Protein AF-A0A6A6J7L4-F1 (afdb_monomer_lite)

Secondary structure (DSSP, 8-state):
--PPP--PPPP-------------SHHHHHHHHHHHHHHHHHHHHHHHHHHHHHHHHHHHHHHHHHHHHHHHHHHHTT--THHHHHSS-------------SS-HHHHHHHHHHHHHHHHHHHHHHHHHHHHHHHHHHHHHHHHHHHHHHHHHHHHHHHHHHHHHHHHHHHHHHHHHHHHHHHHHHHHHHHHHHHHHHHHHHHHHHHHHHHHHHHHHHHHHHHHHHHHHHHHHHHHHHHHHHHHHHHHHHHHHHHHHHHHHHHHHHHHHHHHHHHHHHHHHHHHHHHHHHHHHHHHHHHHHHHHSS----------------TTSSSSSSSSSSSSSHHHHHHHHHHHHSSSSSTT-----------------------PPPP--SSHHHHHHHHHHHHHHHHHHHHHHHGGGSSSS--------------------------------PPP--THHHHHHHHHHHHHHHHHHHHHHHHHHHHTSSS---TT---EEETTTEEESSS--S-HHHHHHHHHHHHHHHHHHHHTT-------

Organism: Westerdykella ornata (NCBI:txid318751)

Radius of gyration: 74.33 Å; chains: 1; bounding box: 164×90×255 Å

Foldseek 3Di:
DDDDDDDDDDPPDPDPPDPPPPPPPPPVVVVVVVVVVVVVVVVVVVVVVVVVVVVVVVVVVVVVVVVVVVVVVVVVPPPDCVVVVVVPDDDPDDDDDDDDDDPCPVVVVVVVVVVVVVVVVVVVVVVVVVVVVVVVVVVVVVVVVVVVVVVVVVVVVVVVVVVVVVVVVVVVVVVVVVVVVVVVVVVVVVVVVVVVVVVVVVVVVVVVVVVVVVVVVVVVVVVVVVVVVVVVVVVVVVVVVVVVVVVVVVVVVVVVVVVVVVVVVVVVVVVVVVVVVVVVVVVVVVVVVVVVVVVVVVVVVVVVVPDDDDDDDDDDDDPPPDPPVVPPPPDPDPPPPVVVVVVVVVVVVVVPPPPDDPPPDDDDDDDDDDDDDDDDDDDDDDDDDDPVVVVVVVVVVVVVVVVVVVVVVVPPPPPDDDDDDDDDDDDDDDDDDDDDDDDDDDDDDDDPDDDDPDCVVVVVVVVVVVVVVVVVLVVVVVVQVVVPPDPPPDVPDRFDAQVSPRTADPPQDDDPVSVVVSVVVVVVSVVVCVVVVPDDPPPD

Sequence (540 aa):
MSSSSSSSPSPFIFAPTTPTFTAGGRPLADLQRRIAFLSNLVRSMRKRELAADARALAAKRDFDVLFAAFHHAAALYTCDPRKLLEMAGVETSKTTAANSANDADDEYYDQLVRMQERVAELKSRNAELTKDNKRLQDELGSAREEVSTKDTALSSATADIEKLRDQLARAHEDLEHERKSNEAADALLAAAYADHENTKQQLDKVKDERDGHELAIADAHLKLDSLRREFAEQQEKLAEQERAGENLVVLQRNVEELAEEIDDQANAIQDRDHVLKVKDARIAKLEEELQRALKVSRVAEGLVEAVGRTAEELVVLPGGSSLEAELGGIEEDEEEEEEEWEERERLELVGVIESASISIASVDVWVETREKETMTEVEPKPKTRDMETMTDMLEKKERETMTDISEKNSMQTMTDTAARKSDKQTMTDGTLTLPIIETKTKHKHPQTQTPPTSPSRYLLALLILLSSILYAQLLARNEALASCSGYARGAYGSPGYLLGVVPFGWDVGSGAWEERVGRWVAMAAMGVEEWVGVEKWVGH

Structure (mmCIF, N/CA/C/O backbone):
data_AF-A0A6A6J7L4-F1
#
_entry.id   AF-A0A6A6J7L4-F1
#
loop_
_atom_site.group_PDB
_atom_site.id
_atom_site.type_symbol
_atom_site.label_atom_id
_atom_site.label_alt_id
_atom_site.label_comp_id
_atom_site.label_asym_id
_atom_site.label_entity_id
_atom_site.label_seq_id
_atom_site.pdbx_PDB_ins_code
_atom_site.Cartn_x
_atom_site.Cartn_y
_atom_site.Cartn_z
_atom_site.occupancy
_atom_site.B_iso_or_equiv
_atom_site.auth_seq_id
_atom_site.auth_comp_id
_atom_site.auth_asym_id
_atom_site.auth_atom_id
_atom_site.pdbx_PDB_model_num
ATOM 1 N N . MET A 1 1 ? -71.018 -9.836 22.816 1.00 54.97 1 MET A N 1
ATOM 2 C CA . MET A 1 1 ? -71.345 -9.578 21.398 1.00 54.97 1 MET A CA 1
ATOM 3 C C . MET A 1 1 ? -70.849 -8.190 21.039 1.00 54.97 1 MET A C 1
ATOM 5 O O . MET A 1 1 ? -71.556 -7.239 21.321 1.00 54.97 1 MET A O 1
ATOM 9 N N . SER A 1 2 ? -69.647 -8.092 20.477 1.00 37.47 2 SER A N 1
ATOM 10 C CA . SER A 1 2 ? -69.173 -6.973 19.646 1.00 37.47 2 SER A CA 1
ATOM 11 C C . SER A 1 2 ? -67.691 -7.212 19.367 1.00 37.47 2 SER A C 1
ATOM 13 O O . SER A 1 2 ? -66.839 -7.164 20.244 1.00 37.47 2 SER A O 1
ATOM 15 N N . SER A 1 3 ? -67.431 -7.590 18.125 1.00 40.97 3 SER A N 1
ATOM 16 C CA . SER A 1 3 ? -66.133 -7.841 17.517 1.00 40.97 3 SER A CA 1
ATOM 17 C C . SER A 1 3 ? -65.369 -6.534 17.304 1.00 40.97 3 SER A C 1
ATOM 19 O O . SER A 1 3 ? -65.822 -5.694 16.525 1.00 40.97 3 SER A O 1
ATOM 21 N N . SER A 1 4 ? -64.201 -6.386 17.928 1.00 42.22 4 SER A N 1
ATOM 22 C CA . SER A 1 4 ? -63.180 -5.417 17.525 1.00 42.22 4 SER A CA 1
ATOM 23 C C . SER A 1 4 ? -62.058 -6.151 16.791 1.00 42.22 4 SER A C 1
ATOM 25 O O . SER A 1 4 ? -61.446 -7.100 17.274 1.00 42.22 4 SER A O 1
ATOM 27 N N . SER A 1 5 ? -61.879 -5.734 15.546 1.00 37.75 5 SER A N 1
ATOM 28 C CA . SER A 1 5 ? -60.971 -6.254 14.536 1.00 37.75 5 SER A CA 1
ATOM 29 C C . SER A 1 5 ? -59.503 -6.069 14.919 1.00 37.75 5 SER A C 1
ATOM 31 O O . SER A 1 5 ? -59.016 -4.944 15.015 1.00 37.75 5 SER A O 1
ATOM 33 N N . SER A 1 6 ? -58.792 -7.185 15.051 1.00 39.09 6 SER A N 1
ATOM 34 C CA . SER A 1 6 ? -57.335 -7.264 15.084 1.00 39.09 6 SER A CA 1
ATOM 35 C C . SER A 1 6 ? -56.756 -7.019 13.684 1.00 39.09 6 SER A C 1
ATOM 37 O O . SER A 1 6 ? -56.844 -7.885 12.812 1.00 39.09 6 SER A O 1
ATOM 39 N N . SER A 1 7 ? -56.152 -5.853 13.457 1.00 39.75 7 SER A N 1
ATOM 40 C CA . SER A 1 7 ? -55.282 -5.610 12.304 1.00 39.75 7 SER A CA 1
ATOM 41 C C . SER A 1 7 ? -53.868 -6.093 12.634 1.00 39.75 7 SER A C 1
ATOM 43 O O . SER A 1 7 ? -53.100 -5.402 13.300 1.00 39.75 7 SER A O 1
ATOM 45 N N . SER A 1 8 ? -53.538 -7.301 12.189 1.00 40.47 8 SER A N 1
ATOM 46 C CA . SER A 1 8 ? -52.176 -7.834 12.177 1.00 40.47 8 SER A CA 1
ATOM 47 C C . SER A 1 8 ? -51.297 -7.052 11.187 1.00 40.47 8 SER A C 1
ATOM 49 O O . SER A 1 8 ? -51.691 -6.941 10.021 1.00 40.47 8 SER A O 1
ATOM 51 N N . PRO A 1 9 ? -50.109 -6.556 11.572 1.00 46.12 9 PRO A N 1
ATOM 52 C CA . PRO A 1 9 ? -49.123 -6.097 10.607 1.00 46.12 9 PRO A CA 1
ATOM 53 C C . PRO A 1 9 ? -48.461 -7.312 9.944 1.00 46.12 9 PRO A C 1
ATOM 55 O O . PRO A 1 9 ? -47.895 -8.183 10.603 1.00 46.12 9 PRO A O 1
ATOM 58 N N . SER A 1 10 ? -48.570 -7.382 8.621 1.00 45.84 10 SER A N 1
ATOM 59 C CA . SER A 1 10 ? -47.888 -8.357 7.773 1.00 45.84 10 SER A CA 1
ATOM 60 C C . SER A 1 10 ? -46.365 -8.271 7.964 1.00 45.84 10 SER A C 1
ATOM 62 O O . SER A 1 10 ? -45.833 -7.158 7.985 1.00 45.84 10 SER A O 1
ATOM 64 N N . PRO A 1 11 ? -45.628 -9.393 8.038 1.00 45.31 11 PRO A N 1
ATOM 65 C CA . PRO A 1 11 ? -44.174 -9.352 8.045 1.00 45.31 11 PRO A CA 1
ATOM 66 C C . PRO A 1 11 ? -43.683 -8.922 6.659 1.00 45.31 11 PRO A C 1
ATOM 68 O O . PRO A 1 11 ? -43.906 -9.602 5.655 1.00 45.31 11 PRO A O 1
ATOM 71 N N . PHE A 1 12 ? -43.026 -7.767 6.602 1.00 39.25 12 PHE A N 1
ATOM 72 C CA . PHE A 1 12 ? -42.308 -7.300 5.423 1.00 39.25 12 PHE A CA 1
ATOM 73 C C . PHE A 1 12 ? -41.076 -8.200 5.240 1.00 39.25 12 PHE A C 1
ATOM 75 O O . PHE A 1 12 ? -40.051 -8.026 5.896 1.00 39.25 12 PHE A O 1
ATOM 82 N N . ILE A 1 13 ? -41.196 -9.218 4.387 1.00 39.44 13 ILE A N 1
ATOM 83 C CA . ILE A 1 13 ? -40.071 -10.059 3.975 1.00 39.44 13 ILE A CA 1
ATOM 84 C C . ILE A 1 13 ? -39.204 -9.220 3.031 1.00 39.44 13 ILE A C 1
ATOM 86 O O . ILE A 1 13 ? -39.554 -9.007 1.870 1.00 39.44 13 ILE A O 1
ATOM 90 N N . PHE A 1 14 ? -38.068 -8.740 3.533 1.00 36.84 14 PHE A N 1
ATOM 91 C CA . PHE A 1 14 ? -36.985 -8.224 2.703 1.00 36.84 14 PHE A CA 1
ATOM 92 C C . PHE A 1 14 ? -36.374 -9.398 1.928 1.00 36.84 14 PHE A C 1
ATOM 94 O O . PHE A 1 14 ? -35.590 -10.182 2.459 1.00 36.84 14 PHE A O 1
ATOM 101 N N . ALA A 1 15 ? -36.758 -9.542 0.661 1.00 41.84 15 ALA A N 1
ATOM 102 C CA . ALA A 1 15 ? -35.998 -10.346 -0.282 1.00 41.84 15 ALA A CA 1
ATOM 103 C C . ALA A 1 15 ? -34.665 -9.624 -0.564 1.00 41.84 15 ALA A C 1
ATOM 105 O O . ALA A 1 15 ? -34.691 -8.438 -0.907 1.00 41.84 15 ALA A O 1
ATOM 106 N N . PRO A 1 16 ? -33.503 -10.289 -0.451 1.00 39.81 16 PRO A N 1
ATOM 107 C CA . PRO A 1 16 ? -32.242 -9.697 -0.861 1.00 39.81 16 PRO A CA 1
ATOM 108 C C . PRO A 1 16 ? -32.232 -9.610 -2.390 1.00 39.81 16 PRO A C 1
ATOM 110 O O . PRO A 1 16 ? -31.965 -10.587 -3.091 1.00 39.81 16 PRO A O 1
ATOM 113 N N . THR A 1 17 ? -32.539 -8.431 -2.926 1.00 38.09 17 THR A N 1
ATOM 114 C CA . THR A 1 17 ? -32.222 -8.091 -4.312 1.00 38.09 17 THR A CA 1
ATOM 115 C C . THR A 1 17 ? -30.708 -8.018 -4.434 1.00 38.09 17 THR A C 1
ATOM 117 O O . THR A 1 17 ? -30.088 -6.992 -4.163 1.00 38.09 17 THR A O 1
ATOM 120 N N . THR A 1 18 ? -30.106 -9.137 -4.820 1.00 42.97 18 THR A N 1
ATOM 121 C CA . THR A 1 18 ? -28.757 -9.157 -5.368 1.00 42.97 18 THR A CA 1
ATOM 122 C C . THR A 1 18 ? -28.766 -8.332 -6.656 1.00 42.97 18 THR A C 1
ATOM 124 O O . THR A 1 18 ? -29.579 -8.596 -7.546 1.00 42.97 18 THR A O 1
ATOM 127 N N . PRO A 1 19 ? -27.894 -7.321 -6.804 1.00 38.97 19 PRO A N 1
ATOM 128 C CA . PRO A 1 19 ? -27.685 -6.716 -8.101 1.00 38.97 19 PRO A CA 1
ATOM 129 C C . PRO A 1 19 ? -26.988 -7.763 -8.972 1.00 38.97 19 PRO A C 1
ATOM 131 O O . PRO A 1 19 ? -25.788 -8.001 -8.847 1.00 38.97 19 PRO A O 1
ATOM 134 N N . THR A 1 20 ? -27.731 -8.404 -9.873 1.00 42.88 20 THR A N 1
ATOM 135 C CA . THR A 1 20 ? -27.144 -9.050 -11.049 1.00 42.88 20 THR A CA 1
ATOM 136 C C . THR A 1 20 ? -26.511 -7.959 -11.900 1.00 42.88 20 THR A C 1
ATOM 138 O O . THR A 1 20 ? -27.115 -7.415 -12.822 1.00 42.88 20 THR A O 1
ATOM 141 N N . PHE A 1 21 ? -25.274 -7.620 -11.550 1.00 37.97 21 PHE A N 1
ATOM 142 C CA . PHE A 1 21 ? -24.357 -6.902 -12.405 1.00 37.97 21 PHE A CA 1
ATOM 143 C C . PHE A 1 21 ? -24.076 -7.827 -13.588 1.00 37.97 21 PHE A C 1
ATOM 145 O O . PHE A 1 21 ? -23.244 -8.732 -13.522 1.00 37.97 21 PHE A O 1
ATOM 152 N N . THR A 1 22 ? -24.821 -7.643 -14.677 1.00 46.91 22 THR A N 1
ATOM 153 C CA . THR A 1 22 ? -24.449 -8.175 -15.985 1.00 46.91 22 THR A CA 1
ATOM 154 C C . THR A 1 22 ? -23.164 -7.470 -16.401 1.00 46.91 22 THR A C 1
ATOM 156 O O . THR A 1 22 ? -23.189 -6.475 -17.125 1.00 46.91 22 THR A O 1
ATOM 159 N N . ALA A 1 23 ? -22.036 -7.962 -15.884 1.00 46.84 23 ALA A N 1
ATOM 160 C CA . ALA A 1 23 ? -20.707 -7.617 -16.341 1.00 46.84 23 ALA A CA 1
ATOM 161 C C . ALA A 1 23 ? -20.684 -7.887 -17.844 1.00 46.84 23 ALA A C 1
ATOM 163 O O . ALA A 1 23 ? -20.738 -9.033 -18.295 1.00 46.84 23 ALA A O 1
ATOM 164 N N . GLY A 1 24 ? -20.697 -6.812 -18.629 1.00 49.84 24 GLY A N 1
ATOM 165 C CA . GLY A 1 24 ? -20.624 -6.898 -20.073 1.00 49.84 24 GLY A CA 1
ATOM 166 C C . GLY A 1 24 ? -19.389 -7.701 -20.457 1.00 49.84 24 GLY A C 1
ATOM 167 O O . GLY A 1 24 ? -18.274 -7.214 -20.317 1.00 49.84 24 GLY A O 1
ATOM 168 N N . GLY A 1 25 ? -19.588 -8.914 -20.980 1.00 47.22 25 GLY A N 1
ATOM 169 C CA . GLY A 1 25 ? -18.550 -9.831 -21.474 1.00 47.22 25 GLY A CA 1
ATOM 170 C C . GLY A 1 25 ? -17.814 -9.346 -22.730 1.00 47.22 25 GLY A C 1
ATOM 171 O O . GLY A 1 25 ? -17.378 -10.147 -23.552 1.00 47.22 25 GLY A O 1
ATOM 172 N N . ARG A 1 26 ? -17.685 -8.029 -22.917 1.00 55.81 26 ARG A N 1
ATOM 173 C CA . ARG A 1 26 ? -16.978 -7.403 -24.036 1.00 55.81 26 ARG A CA 1
ATOM 174 C C . ARG A 1 26 ? -15.462 -7.200 -23.841 1.00 55.81 26 ARG A C 1
ATOM 176 O O . ARG A 1 26 ? -14.795 -7.180 -24.875 1.00 55.81 26 ARG A O 1
ATOM 183 N N . PRO A 1 27 ? -14.862 -7.102 -22.630 1.00 60.78 27 PRO A N 1
ATOM 184 C CA . PRO A 1 27 ? -13.433 -6.795 -22.538 1.00 60.78 27 PRO A CA 1
ATOM 185 C C . PRO A 1 27 ? -12.553 -7.979 -22.957 1.00 60.78 27 PRO A C 1
ATOM 187 O O . PRO A 1 27 ? -11.506 -7.771 -23.562 1.00 60.78 27 PRO A O 1
ATOM 190 N N . LEU A 1 28 ? -12.996 -9.224 -22.738 1.00 68.88 28 LEU A N 1
ATOM 191 C CA . LEU A 1 28 ? -12.212 -10.407 -23.107 1.00 68.88 28 LEU A CA 1
ATOM 192 C C . LEU A 1 28 ? -12.164 -10.626 -24.628 1.00 68.88 28 LEU A C 1
ATOM 194 O O . LEU A 1 28 ? -11.117 -10.962 -25.179 1.00 68.88 28 LEU A O 1
ATOM 198 N N . ALA A 1 29 ? -13.279 -10.380 -25.322 1.00 74.00 29 ALA A N 1
ATOM 199 C CA . ALA A 1 29 ? -13.341 -10.486 -26.777 1.00 74.00 29 ALA A CA 1
ATOM 200 C C . ALA A 1 29 ? -12.520 -9.385 -27.473 1.00 74.00 29 ALA A C 1
ATOM 202 O O . ALA A 1 29 ? -11.904 -9.649 -28.507 1.00 74.00 29 ALA A O 1
ATOM 203 N N . ASP A 1 30 ? -12.475 -8.171 -26.909 1.00 76.44 30 ASP A N 1
ATOM 204 C CA . ASP A 1 30 ? -11.632 -7.093 -27.443 1.00 76.44 30 ASP A CA 1
ATOM 205 C C . ASP A 1 30 ? -10.142 -7.367 -27.187 1.00 76.44 30 ASP A C 1
ATOM 207 O O . ASP A 1 30 ? -9.316 -7.211 -28.088 1.00 76.44 30 ASP A O 1
ATOM 211 N N . LEU A 1 31 ? -9.797 -7.896 -26.007 1.00 76.56 31 LEU A N 1
ATOM 212 C CA . LEU A 1 31 ? -8.429 -8.309 -25.688 1.00 76.56 31 LEU A CA 1
ATOM 213 C C . LEU A 1 31 ? -7.933 -9.410 -26.641 1.00 76.56 31 LEU A C 1
ATOM 215 O O . LEU A 1 31 ? -6.841 -9.306 -27.199 1.00 76.56 31 LEU A O 1
ATOM 219 N N . GLN A 1 32 ? -8.754 -10.431 -26.906 1.00 85.62 32 GLN A N 1
ATOM 220 C CA . GLN A 1 32 ? -8.407 -11.505 -27.843 1.00 85.62 32 GLN A CA 1
ATOM 221 C C . GLN A 1 32 ? -8.223 -10.993 -29.280 1.00 85.62 32 GLN A C 1
ATOM 223 O O . GLN A 1 32 ? -7.302 -11.433 -29.973 1.00 85.62 32 GLN A O 1
ATOM 228 N N . ARG A 1 33 ? -9.033 -10.022 -29.728 1.00 87.94 33 ARG A N 1
ATOM 229 C CA . ARG A 1 33 ? -8.854 -9.386 -31.047 1.00 87.94 33 ARG A CA 1
ATOM 230 C C . ARG A 1 33 ? -7.562 -8.577 -31.125 1.00 87.94 33 ARG A C 1
ATOM 232 O O . ARG A 1 33 ? -6.867 -8.660 -32.136 1.00 87.94 33 ARG A O 1
ATOM 239 N N . ARG A 1 34 ? -7.203 -7.850 -30.063 1.00 84.19 34 ARG A N 1
ATOM 240 C CA . ARG A 1 34 ? -5.943 -7.090 -29.992 1.00 84.19 34 ARG A CA 1
ATOM 241 C C . ARG A 1 34 ? -4.722 -8.009 -30.007 1.00 84.19 34 ARG A C 1
ATOM 243 O O . ARG A 1 34 ? -3.785 -7.751 -30.759 1.00 84.19 34 ARG A O 1
ATOM 250 N N . ILE A 1 35 ? -4.759 -9.121 -29.270 1.00 87.00 35 ILE A N 1
ATOM 251 C CA . ILE A 1 35 ? -3.680 -10.124 -29.270 1.00 87.00 35 ILE A CA 1
ATOM 252 C C . ILE A 1 35 ? -3.533 -10.770 -30.658 1.00 87.00 35 ILE A C 1
ATOM 254 O O . ILE A 1 35 ? -2.419 -10.885 -31.174 1.00 87.00 35 ILE A O 1
ATOM 258 N N . ALA A 1 36 ? -4.642 -11.134 -31.309 1.00 88.25 36 ALA A N 1
ATOM 259 C CA . ALA A 1 36 ? -4.614 -11.692 -32.662 1.00 88.25 36 ALA A CA 1
ATOM 260 C C . ALA A 1 36 ? -4.068 -10.692 -33.700 1.00 88.25 36 ALA A C 1
ATOM 262 O O . ALA A 1 36 ? -3.299 -11.073 -34.587 1.00 88.25 36 ALA A O 1
ATOM 263 N N . PHE A 1 37 ? -4.420 -9.409 -33.573 1.00 91.00 37 PHE A N 1
ATOM 264 C CA . PHE A 1 37 ? -3.900 -8.347 -34.433 1.00 91.00 37 PHE A CA 1
ATOM 265 C C . PHE A 1 37 ? -2.384 -8.170 -34.269 1.00 91.00 37 PHE A C 1
ATOM 267 O O . PHE A 1 37 ? -1.661 -8.179 -35.266 1.00 91.00 37 PHE A O 1
ATOM 274 N N . LEU A 1 38 ? -1.888 -8.097 -33.030 1.00 87.62 38 LEU A N 1
ATOM 275 C CA . LEU A 1 38 ? -0.454 -7.973 -32.750 1.00 87.62 38 LEU A CA 1
ATOM 276 C C . LEU A 1 38 ? 0.334 -9.193 -33.247 1.00 87.62 38 LEU A C 1
ATOM 278 O O . LEU A 1 38 ? 1.377 -9.033 -33.879 1.00 87.62 38 LEU A O 1
ATOM 282 N N . SER A 1 39 ? -0.191 -10.408 -33.065 1.00 88.94 39 SER A N 1
ATOM 283 C CA . SER A 1 39 ? 0.439 -11.631 -33.587 1.00 88.94 39 SER A CA 1
ATOM 284 C C . SER A 1 39 ? 0.558 -11.618 -35.119 1.00 88.94 39 SER A C 1
ATOM 286 O O . SER A 1 39 ? 1.606 -11.964 -35.677 1.00 88.94 39 SER A O 1
ATOM 288 N N . ASN A 1 40 ? -0.484 -11.157 -35.819 1.00 88.38 40 ASN A N 1
ATOM 289 C CA . ASN A 1 40 ? -0.460 -11.020 -37.276 1.00 88.38 40 ASN A CA 1
ATOM 290 C C . ASN A 1 40 ? 0.486 -9.907 -37.746 1.00 88.38 40 ASN A C 1
ATOM 292 O O . ASN A 1 40 ? 1.166 -10.080 -38.761 1.00 88.38 40 ASN A O 1
ATOM 296 N N . LEU A 1 41 ? 0.587 -8.805 -36.999 1.00 85.50 41 LEU A N 1
ATOM 297 C CA . LEU A 1 41 ? 1.520 -7.719 -37.293 1.00 85.50 41 LEU A CA 1
ATOM 298 C C . LEU A 1 41 ? 2.977 -8.188 -37.173 1.00 85.50 41 LEU A C 1
ATOM 300 O O . LEU A 1 41 ? 3.761 -7.979 -38.098 1.00 85.50 41 LEU A O 1
ATOM 304 N N . VAL A 1 42 ? 3.316 -8.910 -36.100 1.00 88.69 42 VAL A N 1
ATOM 305 C CA . VAL A 1 42 ? 4.660 -9.480 -35.897 1.00 88.69 42 VAL A CA 1
ATOM 306 C C . VAL A 1 42 ? 5.006 -10.490 -36.995 1.00 88.69 42 VAL A C 1
ATOM 308 O O . VAL A 1 42 ? 6.092 -10.425 -37.572 1.00 88.69 42 VAL A O 1
ATOM 311 N N . ARG A 1 43 ? 4.075 -11.381 -37.377 1.00 88.81 43 ARG A N 1
ATOM 312 C CA . ARG A 1 43 ? 4.293 -12.294 -38.520 1.00 88.81 43 ARG A CA 1
ATOM 313 C C . ARG A 1 43 ? 4.489 -11.550 -39.839 1.00 88.81 43 ARG A C 1
ATOM 315 O O . ARG A 1 43 ? 5.296 -11.984 -40.658 1.00 88.81 43 ARG A O 1
ATOM 322 N N . SER A 1 44 ? 3.753 -10.462 -40.063 1.00 91.69 44 SER A N 1
ATOM 323 C CA . SER A 1 44 ? 3.902 -9.621 -41.255 1.00 91.69 44 SER A CA 1
ATOM 324 C C . SER A 1 44 ? 5.280 -8.961 -41.303 1.00 91.69 44 SER A C 1
ATOM 326 O O . SER A 1 44 ? 5.926 -8.999 -42.349 1.00 91.69 44 SER A O 1
ATOM 328 N N . MET A 1 45 ? 5.760 -8.404 -40.186 1.00 86.75 45 MET A N 1
ATOM 329 C CA . MET A 1 45 ? 7.090 -7.787 -40.127 1.00 86.75 45 MET A CA 1
ATOM 330 C C . MET A 1 45 ? 8.195 -8.817 -40.371 1.00 86.75 45 MET A C 1
ATOM 332 O O . MET A 1 45 ? 9.018 -8.613 -41.258 1.00 86.75 45 MET A O 1
ATOM 336 N N . ARG A 1 46 ? 8.116 -9.990 -39.731 1.00 88.81 46 ARG A N 1
ATOM 337 C CA . ARG A 1 46 ? 9.094 -11.072 -39.933 1.00 88.81 46 ARG A CA 1
ATOM 338 C C . ARG A 1 46 ? 9.125 -11.596 -41.374 1.00 88.81 46 ARG A C 1
ATOM 340 O O . ARG A 1 46 ? 10.182 -11.941 -41.889 1.00 88.81 46 ARG A O 1
ATOM 347 N N . LYS A 1 47 ? 7.976 -11.632 -42.066 1.00 90.25 47 LYS A N 1
ATOM 348 C CA . LYS A 1 47 ? 7.927 -11.956 -43.505 1.00 90.25 47 LYS A CA 1
ATOM 349 C C . LYS A 1 47 ? 8.593 -10.885 -44.371 1.00 90.25 47 LYS A C 1
ATOM 351 O O . LYS A 1 47 ? 9.183 -11.233 -45.390 1.00 90.25 47 LYS A O 1
ATOM 356 N N . ARG A 1 48 ? 8.481 -9.604 -44.004 1.00 87.62 48 ARG A N 1
ATOM 357 C CA . ARG A 1 48 ? 9.134 -8.505 -44.734 1.00 87.62 48 ARG A CA 1
ATOM 358 C C . ARG A 1 48 ? 10.647 -8.515 -44.533 1.00 87.62 48 ARG A C 1
ATOM 360 O O . ARG A 1 48 ? 11.350 -8.323 -45.516 1.00 87.62 48 ARG A O 1
ATOM 367 N N . GLU A 1 49 ? 11.124 -8.805 -43.324 1.00 85.50 49 GLU A N 1
ATOM 368 C CA . GLU A 1 49 ? 12.556 -8.982 -43.032 1.00 85.50 49 GLU A CA 1
ATOM 369 C C . GLU A 1 49 ? 13.149 -10.144 -43.834 1.00 85.50 49 GLU A C 1
ATOM 371 O O . GLU A 1 49 ? 14.063 -9.933 -44.622 1.00 85.50 49 GLU A O 1
ATOM 376 N N . LEU A 1 50 ? 12.536 -11.334 -43.780 1.00 89.69 50 LEU A N 1
ATOM 377 C CA . LEU A 1 50 ? 13.001 -12.487 -44.565 1.00 89.69 50 LEU A CA 1
ATOM 378 C C . LEU A 1 50 ? 12.996 -12.220 -46.082 1.00 89.69 50 LEU A C 1
ATOM 380 O O . LEU A 1 50 ? 13.859 -12.714 -46.806 1.00 89.69 50 LEU A O 1
ATOM 384 N N . ALA A 1 51 ? 12.036 -11.435 -46.582 1.00 87.44 51 ALA A N 1
ATOM 385 C CA . ALA A 1 51 ? 12.004 -11.035 -47.987 1.00 87.44 51 ALA A CA 1
ATOM 386 C C . ALA A 1 51 ? 13.093 -10.003 -48.339 1.00 87.44 51 ALA A C 1
ATOM 388 O O . ALA A 1 51 ? 13.578 -10.003 -49.471 1.00 87.44 51 ALA A O 1
ATOM 389 N N . ALA A 1 52 ? 13.473 -9.127 -47.405 1.00 84.62 52 ALA A N 1
ATOM 390 C CA . ALA A 1 52 ? 14.575 -8.186 -47.582 1.00 84.62 52 ALA A CA 1
ATOM 391 C C . ALA A 1 52 ? 15.926 -8.918 -47.598 1.00 84.62 52 ALA A C 1
ATOM 393 O O . ALA A 1 52 ? 16.712 -8.706 -48.523 1.00 84.62 52 ALA A O 1
ATOM 394 N N . ASP A 1 53 ? 16.135 -9.859 -46.677 1.00 86.44 53 ASP A N 1
ATOM 395 C CA . ASP A 1 53 ? 17.347 -10.685 -46.614 1.00 86.44 53 ASP A CA 1
ATOM 396 C C . ASP A 1 53 ? 17.513 -11.548 -47.872 1.00 86.44 53 ASP A C 1
ATOM 398 O O . ASP A 1 53 ? 18.601 -11.634 -48.447 1.00 86.44 53 ASP A O 1
ATOM 402 N N . ALA A 1 54 ? 16.418 -12.131 -48.373 1.00 86.19 54 ALA A N 1
ATOM 403 C CA . ALA A 1 54 ? 16.432 -12.890 -49.622 1.00 86.19 54 ALA A CA 1
ATOM 404 C C . ALA A 1 54 ? 16.813 -12.021 -50.837 1.00 86.19 54 ALA A C 1
ATOM 406 O O . ALA A 1 54 ? 17.549 -12.477 -51.714 1.00 86.19 54 ALA A O 1
ATOM 407 N N . ARG A 1 55 ? 16.359 -10.759 -50.889 1.00 86.19 55 ARG A N 1
ATOM 408 C CA . ARG A 1 55 ? 16.751 -9.808 -51.947 1.00 86.19 55 ARG A CA 1
ATOM 409 C C . ARG A 1 55 ? 18.214 -9.387 -51.826 1.00 86.19 55 ARG A C 1
ATOM 411 O O . ARG A 1 55 ? 18.884 -9.284 -52.849 1.00 86.19 55 ARG A O 1
ATOM 418 N N . ALA A 1 56 ? 18.719 -9.190 -50.609 1.00 81.38 56 ALA A N 1
ATOM 419 C CA . ALA A 1 56 ? 20.125 -8.867 -50.376 1.00 81.38 56 ALA A CA 1
ATOM 420 C C . ALA A 1 56 ? 21.054 -10.014 -50.818 1.00 81.38 56 ALA A C 1
ATOM 422 O O . ALA A 1 56 ? 22.067 -9.775 -51.475 1.00 81.38 56 ALA A O 1
ATOM 423 N N . LEU A 1 57 ? 20.676 -11.268 -50.541 1.00 83.81 57 LEU A N 1
ATOM 424 C CA . LEU A 1 57 ? 21.405 -12.451 -51.013 1.00 83.81 57 LEU A CA 1
ATOM 425 C C . LEU A 1 57 ? 21.362 -12.614 -52.539 1.00 83.81 57 LEU A C 1
ATOM 427 O O . LEU A 1 57 ? 22.371 -12.996 -53.133 1.00 83.81 57 LEU A O 1
ATOM 431 N N . ALA A 1 58 ? 20.229 -12.310 -53.181 1.00 81.69 58 ALA A N 1
ATOM 432 C CA . ALA A 1 58 ? 20.124 -12.316 -54.641 1.00 81.69 58 ALA A CA 1
ATOM 433 C C . ALA A 1 58 ? 21.038 -11.253 -55.277 1.00 81.69 58 ALA A C 1
ATOM 435 O O . ALA A 1 58 ? 21.827 -11.581 -56.158 1.00 81.69 58 ALA A O 1
ATOM 436 N N . ALA A 1 59 ? 21.027 -10.023 -54.751 1.00 81.88 59 ALA A N 1
ATOM 437 C CA . ALA A 1 59 ? 21.898 -8.948 -55.228 1.00 81.88 59 ALA A CA 1
ATOM 438 C C . ALA A 1 59 ? 23.393 -9.275 -55.054 1.00 81.88 59 ALA A C 1
ATOM 440 O O . ALA A 1 59 ? 24.202 -8.942 -55.918 1.00 81.88 59 ALA A O 1
ATOM 441 N N . LYS A 1 60 ? 23.765 -9.968 -53.968 1.00 85.25 60 LYS A N 1
ATOM 442 C CA . LYS A 1 60 ? 25.145 -10.429 -53.756 1.00 85.25 60 LYS A CA 1
ATOM 443 C C . LYS A 1 60 ? 25.569 -11.466 -54.801 1.00 85.25 60 LYS A C 1
ATOM 445 O O . LYS A 1 60 ? 26.664 -11.360 -55.341 1.00 85.25 60 LYS A O 1
ATOM 450 N N . ARG A 1 61 ? 24.693 -12.419 -55.138 1.00 81.69 61 ARG A N 1
ATOM 451 C CA . ARG A 1 61 ? 24.957 -13.399 -56.206 1.00 81.69 61 ARG A CA 1
ATOM 452 C C . ARG A 1 61 ? 25.148 -12.737 -57.568 1.00 81.69 61 ARG A C 1
ATOM 454 O O . ARG A 1 61 ? 26.079 -13.105 -58.277 1.00 81.69 61 ARG A O 1
ATOM 461 N N . ASP A 1 62 ? 24.310 -11.765 -57.913 1.00 82.44 62 ASP A N 1
ATOM 462 C CA . ASP A 1 62 ? 24.433 -11.048 -59.187 1.00 82.44 62 ASP A CA 1
ATOM 463 C C . ASP A 1 62 ? 25.740 -10.243 -59.251 1.00 82.44 62 ASP A C 1
ATOM 465 O O . ASP A 1 62 ? 26.407 -10.216 -60.288 1.00 82.44 62 ASP A O 1
ATOM 469 N N . PHE A 1 63 ? 26.159 -9.653 -58.126 1.00 83.31 63 PHE A N 1
ATOM 470 C CA . PHE A 1 63 ? 27.444 -8.964 -58.020 1.00 83.31 63 PHE A CA 1
ATOM 471 C C . PHE A 1 63 ? 28.631 -9.919 -58.203 1.00 83.31 63 PHE A C 1
ATOM 473 O O . PHE A 1 63 ? 29.533 -9.617 -58.981 1.00 83.31 63 PHE A O 1
ATOM 480 N N . ASP A 1 64 ? 28.613 -11.091 -57.564 1.00 81.38 64 ASP A N 1
ATOM 481 C CA . ASP A 1 64 ? 29.685 -12.088 -57.692 1.00 81.38 64 ASP A CA 1
ATOM 482 C C . ASP A 1 64 ? 29.805 -12.623 -59.136 1.00 81.38 64 ASP A C 1
ATOM 484 O O . ASP A 1 64 ? 30.913 -12.832 -59.636 1.00 81.38 64 ASP A O 1
ATOM 488 N N . VAL A 1 65 ? 28.681 -12.784 -59.851 1.00 82.06 65 VAL A N 1
ATOM 489 C CA . VAL A 1 65 ? 28.670 -13.191 -61.271 1.00 82.06 65 VAL A CA 1
ATOM 490 C C . VAL A 1 65 ? 29.251 -12.098 -62.172 1.00 82.06 65 VAL A C 1
ATOM 492 O O . VAL A 1 65 ? 30.068 -12.394 -63.048 1.00 82.06 65 VAL A O 1
ATOM 495 N N . LEU A 1 66 ? 28.880 -10.833 -61.951 1.00 80.44 66 LEU A N 1
ATOM 496 C CA . LEU A 1 66 ? 29.436 -9.700 -62.701 1.00 80.44 66 LEU A CA 1
ATOM 497 C C . LEU A 1 66 ? 30.931 -9.508 -62.418 1.00 80.44 66 LEU A C 1
ATOM 499 O O . LEU A 1 66 ? 31.704 -9.249 -63.340 1.00 80.44 66 LEU A O 1
ATOM 503 N N . PHE A 1 67 ? 31.353 -9.695 -61.168 1.00 79.69 67 PHE A N 1
ATOM 504 C CA . PHE A 1 67 ? 32.753 -9.605 -60.763 1.00 79.69 67 PHE A CA 1
ATOM 505 C C . PHE A 1 67 ? 33.606 -10.712 -61.406 1.00 79.69 67 PHE A C 1
ATOM 507 O O . PHE A 1 67 ? 34.694 -10.444 -61.920 1.00 79.69 67 PHE A O 1
ATOM 514 N N . ALA A 1 68 ? 33.087 -11.944 -61.475 1.00 75.88 68 ALA A N 1
ATOM 515 C CA . ALA A 1 68 ? 33.744 -13.047 -62.177 1.00 75.88 68 ALA A CA 1
ATOM 516 C C . ALA A 1 68 ? 33.843 -12.804 -63.696 1.00 75.88 68 ALA A C 1
ATOM 518 O O . ALA A 1 68 ? 34.888 -13.065 -64.298 1.00 75.88 68 ALA A O 1
ATOM 519 N N . ALA A 1 69 ? 32.791 -12.257 -64.317 1.00 74.94 69 ALA A N 1
ATOM 520 C CA . ALA A 1 69 ? 32.801 -11.897 -65.735 1.00 74.94 69 ALA A CA 1
ATOM 521 C C . ALA A 1 69 ? 33.829 -10.791 -66.042 1.00 74.94 69 ALA A C 1
ATOM 523 O O . ALA A 1 69 ? 34.550 -10.873 -67.039 1.00 74.94 69 ALA A O 1
ATOM 524 N N . PHE A 1 70 ? 33.950 -9.796 -65.160 1.00 77.75 70 PHE A N 1
ATOM 525 C CA . PHE A 1 70 ? 34.929 -8.718 -65.288 1.00 77.75 70 PHE A CA 1
ATOM 526 C C . PHE A 1 70 ? 36.374 -9.230 -65.195 1.00 77.75 70 PHE A C 1
ATOM 528 O O . PHE A 1 70 ? 37.208 -8.880 -66.031 1.00 77.75 70 PHE A O 1
ATOM 535 N N . HIS A 1 71 ? 36.668 -10.130 -64.251 1.00 76.62 71 HIS A N 1
ATOM 536 C CA . HIS A 1 71 ? 37.995 -10.747 -64.142 1.00 76.62 71 HIS A CA 1
ATOM 537 C C . HIS A 1 71 ? 38.366 -11.597 -65.367 1.00 76.62 71 HIS A C 1
ATOM 539 O O . HIS A 1 71 ? 39.517 -11.568 -65.808 1.00 76.62 71 HIS A O 1
ATOM 545 N N . HIS A 1 72 ? 37.403 -12.309 -65.959 1.00 71.94 72 HIS A N 1
ATOM 546 C CA . HIS A 1 72 ? 37.632 -13.054 -67.198 1.00 71.94 72 HIS A CA 1
ATOM 547 C C . HIS A 1 72 ? 37.898 -12.139 -68.401 1.00 71.94 72 HIS A C 1
ATOM 549 O O . HIS A 1 72 ? 38.761 -12.450 -69.223 1.00 71.94 72 HIS A O 1
ATOM 555 N N . ALA A 1 73 ? 37.208 -10.999 -68.493 1.00 67.12 73 ALA A N 1
ATOM 556 C CA . ALA A 1 73 ? 37.449 -10.007 -69.539 1.00 67.12 73 ALA A CA 1
ATOM 557 C C . ALA A 1 73 ? 38.823 -9.331 -69.384 1.00 67.12 73 ALA A C 1
ATOM 559 O O . ALA A 1 73 ? 39.549 -9.177 -70.366 1.00 67.12 73 ALA A O 1
ATOM 560 N N . ALA A 1 74 ? 39.227 -8.999 -68.155 1.00 67.69 74 ALA A N 1
ATOM 561 C CA . ALA A 1 74 ? 40.538 -8.415 -67.874 1.00 67.69 74 ALA A CA 1
ATOM 562 C C . ALA A 1 74 ? 41.698 -9.369 -68.227 1.00 67.69 74 ALA A C 1
ATOM 564 O O . ALA A 1 74 ? 42.727 -8.926 -68.736 1.00 67.69 74 ALA A O 1
ATOM 565 N N . ALA A 1 75 ? 41.518 -10.681 -68.041 1.00 64.62 75 ALA A N 1
ATOM 566 C CA . ALA A 1 75 ? 42.516 -11.690 -68.403 1.00 64.62 75 ALA A CA 1
ATOM 567 C C . ALA A 1 75 ? 42.741 -11.832 -69.925 1.00 64.62 75 ALA A C 1
ATOM 569 O O . ALA A 1 75 ? 43.804 -12.286 -70.342 1.00 64.62 75 ALA A O 1
ATOM 570 N N . LEU A 1 76 ? 41.781 -11.424 -70.764 1.00 60.38 76 LEU A N 1
ATOM 571 C CA . LEU A 1 76 ? 41.922 -11.452 -72.227 1.00 60.38 76 LEU A CA 1
ATOM 572 C C . LEU A 1 76 ? 42.689 -10.237 -72.780 1.00 60.38 76 LEU A C 1
ATOM 574 O O . LEU A 1 76 ? 43.237 -10.313 -73.878 1.00 60.38 76 LEU A O 1
ATOM 578 N N . TYR A 1 77 ? 42.782 -9.142 -72.021 1.00 57.09 77 TYR A N 1
ATOM 579 C CA . TYR A 1 77 ? 43.428 -7.895 -72.455 1.00 57.09 77 TYR A CA 1
ATOM 580 C C . TYR A 1 77 ? 44.909 -7.766 -72.066 1.00 57.09 77 TYR A C 1
ATOM 582 O O . TYR A 1 77 ? 45.570 -6.820 -72.488 1.00 57.09 77 TYR A O 1
ATOM 590 N N . THR A 1 78 ? 45.471 -8.717 -71.315 1.00 51.72 78 THR A N 1
ATOM 591 C CA . THR A 1 78 ? 46.891 -8.710 -70.910 1.00 51.72 78 THR A CA 1
ATOM 592 C C . THR A 1 78 ? 47.820 -9.454 -71.879 1.00 51.72 78 THR A C 1
ATOM 594 O O . THR A 1 78 ? 48.998 -9.648 -71.579 1.00 51.72 78 THR A O 1
ATOM 597 N N . CYS A 1 79 ? 47.337 -9.843 -73.067 1.00 47.78 79 CYS A N 1
ATOM 598 C CA . CYS A 1 79 ? 48.195 -10.391 -74.118 1.00 47.78 79 CYS A CA 1
ATOM 599 C C . CYS A 1 79 ? 49.084 -9.299 -74.737 1.00 47.78 79 CYS A C 1
ATOM 601 O O . CYS A 1 79 ? 48.618 -8.367 -75.387 1.00 47.78 79 CYS A O 1
ATOM 603 N N . ASP A 1 80 ? 50.387 -9.454 -74.515 1.00 50.69 80 ASP A N 1
ATOM 604 C CA . ASP A 1 80 ? 51.472 -8.561 -74.917 1.00 50.69 80 ASP A CA 1
ATOM 605 C C . ASP A 1 80 ? 51.522 -8.343 -76.452 1.00 50.69 80 ASP A C 1
ATOM 607 O O . ASP A 1 80 ? 51.769 -9.297 -77.204 1.00 50.69 80 ASP A O 1
ATOM 611 N N . PRO A 1 81 ? 51.325 -7.109 -76.960 1.00 57.19 81 PRO A N 1
ATOM 612 C CA . PRO A 1 81 ? 51.281 -6.823 -78.398 1.00 57.19 81 PRO A CA 1
ATOM 613 C C . PRO A 1 81 ? 52.618 -7.068 -79.119 1.00 57.19 81 PRO A C 1
ATOM 615 O O . PRO A 1 81 ? 52.647 -7.132 -80.349 1.00 57.19 81 PRO A O 1
ATOM 618 N N . ARG A 1 82 ? 53.728 -7.270 -78.391 1.00 53.75 82 ARG A N 1
ATOM 619 C CA . ARG A 1 82 ? 55.033 -7.606 -78.989 1.00 53.75 82 ARG A CA 1
ATOM 620 C C . ARG A 1 82 ? 55.080 -8.995 -79.632 1.00 53.75 82 ARG A C 1
ATOM 622 O O . ARG A 1 82 ? 55.777 -9.157 -80.628 1.00 53.75 82 ARG A O 1
ATOM 629 N N . LYS A 1 83 ? 54.291 -9.965 -79.153 1.00 54.31 83 LYS A N 1
ATOM 630 C CA . LYS A 1 83 ? 54.234 -11.313 -79.758 1.00 54.31 83 LYS A CA 1
ATOM 631 C C . LYS A 1 83 ? 53.456 -11.372 -81.075 1.00 54.31 83 LYS A C 1
ATOM 633 O O . LYS A 1 83 ? 53.682 -12.281 -81.866 1.00 54.31 83 LYS A O 1
ATOM 638 N N . LEU A 1 84 ? 52.569 -10.410 -81.339 1.00 53.00 84 LEU A N 1
ATOM 639 C CA . LEU A 1 84 ? 51.844 -10.333 -82.614 1.00 53.00 84 LEU A CA 1
ATOM 640 C C . LEU A 1 84 ? 52.701 -9.739 -83.742 1.00 53.00 84 LEU A C 1
ATOM 642 O O . LEU A 1 84 ? 52.482 -10.081 -84.902 1.00 53.00 84 LEU A O 1
ATOM 646 N N . LEU A 1 85 ? 53.703 -8.913 -83.419 1.00 52.28 85 LEU A N 1
ATOM 647 C CA . LEU A 1 85 ? 54.592 -8.316 -84.422 1.00 52.28 85 LEU A CA 1
ATOM 648 C C . LEU A 1 85 ? 55.706 -9.270 -84.891 1.00 52.28 85 LEU A C 1
ATOM 650 O O . LEU A 1 85 ? 56.129 -9.176 -86.036 1.00 52.28 85 LEU A O 1
ATOM 654 N N . GLU A 1 86 ? 56.143 -10.218 -84.053 1.00 52.91 86 GLU A N 1
ATOM 655 C CA . GLU A 1 86 ? 57.113 -11.257 -84.453 1.00 52.91 86 GLU A CA 1
ATOM 656 C C . GLU A 1 86 ? 56.500 -12.348 -85.350 1.00 52.91 86 GLU A C 1
ATOM 658 O O . GLU A 1 86 ? 57.226 -12.996 -86.099 1.00 52.91 86 GLU A O 1
ATOM 663 N N . MET A 1 87 ? 55.173 -12.532 -85.334 1.00 52.41 87 MET A N 1
ATOM 664 C CA . MET A 1 87 ? 54.489 -13.462 -86.249 1.00 52.41 87 MET A CA 1
ATOM 665 C C . MET A 1 87 ? 54.192 -12.859 -87.631 1.00 52.41 87 MET A C 1
ATOM 667 O O . MET A 1 87 ? 53.901 -13.597 -88.571 1.00 52.41 87 MET A O 1
ATOM 671 N N . ALA A 1 88 ? 54.298 -11.538 -87.791 1.00 49.28 88 ALA A N 1
ATOM 672 C CA . ALA A 1 88 ? 54.199 -10.866 -89.083 1.00 49.28 88 ALA A CA 1
ATOM 673 C C . ALA A 1 88 ? 55.595 -10.758 -89.717 1.00 49.28 88 ALA A C 1
ATOM 675 O O . ALA A 1 88 ? 56.184 -9.681 -89.793 1.00 49.28 88 ALA A O 1
ATOM 676 N N . GLY A 1 89 ? 56.147 -11.897 -90.142 1.00 47.59 89 GLY A N 1
ATOM 677 C CA . GLY A 1 89 ? 57.395 -11.958 -90.899 1.00 47.59 89 GLY A CA 1
ATOM 678 C C . GLY A 1 89 ? 57.295 -11.151 -92.196 1.00 47.59 89 GLY A C 1
ATOM 679 O O . GLY A 1 89 ? 56.743 -11.621 -93.187 1.00 47.59 89 GLY A O 1
ATOM 680 N N . VAL A 1 90 ? 57.828 -9.928 -92.190 1.00 43.16 90 VAL A N 1
ATOM 681 C CA . VAL A 1 90 ? 57.998 -9.103 -93.391 1.00 43.16 90 VAL A CA 1
ATOM 682 C C . VAL A 1 90 ? 59.443 -9.248 -93.855 1.00 43.16 90 VAL A C 1
ATOM 684 O O . VAL A 1 90 ? 60.336 -8.494 -93.472 1.00 43.16 90 VAL A O 1
ATOM 687 N N . GLU A 1 91 ? 59.666 -10.268 -94.679 1.00 42.00 91 GLU A N 1
ATOM 688 C CA . GLU A 1 91 ? 60.874 -10.437 -95.478 1.00 42.00 91 GLU A CA 1
ATOM 689 C C . GLU A 1 91 ? 60.929 -9.332 -96.545 1.00 42.00 91 GLU A C 1
ATOM 691 O O . GLU A 1 91 ? 60.162 -9.330 -97.510 1.00 42.00 91 GLU A O 1
ATOM 696 N N . THR A 1 92 ? 61.839 -8.368 -96.397 1.00 42.62 92 THR A N 1
ATOM 697 C CA . THR A 1 92 ? 62.144 -7.417 -97.472 1.00 42.62 92 THR A CA 1
ATOM 698 C C . THR A 1 92 ? 63.100 -8.074 -98.464 1.00 42.62 92 THR A C 1
ATOM 700 O O . THR A 1 92 ? 64.321 -8.092 -98.310 1.00 42.62 92 THR A O 1
ATOM 703 N N . SER A 1 93 ? 62.509 -8.667 -99.499 1.00 41.41 93 SER A N 1
ATOM 704 C CA . SER A 1 93 ? 63.209 -9.258 -100.632 1.00 41.41 93 SER A CA 1
ATOM 705 C C . SER A 1 93 ? 63.913 -8.189 -101.477 1.00 41.41 93 SER A C 1
ATOM 707 O O . SER A 1 93 ? 63.356 -7.188 -101.924 1.00 41.41 93 SER A O 1
ATOM 709 N N . LYS A 1 94 ? 65.200 -8.453 -101.672 1.00 41.41 94 LYS A N 1
ATOM 710 C CA . LYS A 1 94 ? 66.181 -7.756 -102.497 1.00 41.41 94 LYS A CA 1
ATOM 711 C C . LYS A 1 94 ? 65.865 -8.034 -103.974 1.00 41.41 94 LYS A C 1
ATOM 713 O O . LYS A 1 94 ? 65.864 -9.196 -104.370 1.00 41.41 94 LYS A O 1
ATOM 718 N N . THR A 1 95 ? 65.645 -7.007 -104.794 1.00 40.00 95 THR A N 1
ATOM 719 C CA . THR A 1 95 ? 65.630 -7.145 -106.262 1.00 40.00 95 THR A CA 1
ATOM 720 C C . THR A 1 95 ? 66.638 -6.197 -106.903 1.00 40.00 95 THR A C 1
ATOM 722 O O . THR A 1 95 ? 66.587 -4.978 -106.782 1.00 40.00 95 THR A O 1
ATOM 725 N N . THR A 1 96 ? 67.610 -6.830 -107.545 1.00 43.41 96 THR A N 1
ATOM 726 C CA . THR A 1 96 ? 68.559 -6.319 -108.531 1.00 43.41 96 THR A CA 1
ATOM 727 C C . THR A 1 96 ? 67.895 -6.259 -109.90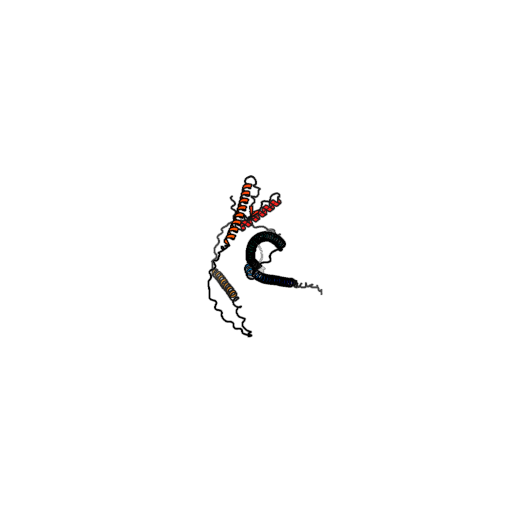6 1.00 43.41 96 THR A C 1
ATOM 729 O O . THR A 1 96 ? 67.292 -7.251 -110.311 1.00 43.41 96 THR A O 1
ATOM 732 N N . ALA A 1 97 ? 68.097 -5.183 -110.667 1.00 36.84 97 ALA A N 1
ATOM 733 C CA . ALA A 1 97 ? 67.985 -5.213 -112.125 1.00 36.84 97 ALA A CA 1
ATOM 734 C C . ALA A 1 97 ? 68.973 -4.210 -112.735 1.00 36.84 97 ALA A C 1
ATOM 736 O O . ALA A 1 97 ? 69.029 -3.052 -112.333 1.00 36.84 97 ALA A O 1
ATOM 737 N N . ALA A 1 98 ? 69.784 -4.714 -113.661 1.00 34.28 98 ALA A N 1
ATOM 738 C CA . ALA A 1 98 ? 70.841 -4.022 -114.376 1.00 34.28 98 ALA A CA 1
ATOM 739 C C . ALA A 1 98 ? 70.461 -3.866 -115.861 1.00 34.28 98 ALA A C 1
ATOM 741 O O . ALA A 1 98 ? 69.788 -4.737 -116.407 1.00 34.28 98 ALA A O 1
ATOM 742 N N . ASN A 1 99 ? 71.026 -2.830 -116.492 1.00 39.19 99 ASN A N 1
ATOM 743 C CA . ASN A 1 99 ? 71.360 -2.689 -117.919 1.00 39.19 99 ASN A CA 1
ATOM 744 C C . ASN A 1 99 ? 70.238 -2.505 -118.966 1.00 39.19 99 ASN A C 1
ATOM 746 O O . ASN A 1 99 ? 69.695 -3.477 -119.482 1.00 39.19 99 ASN A O 1
ATOM 750 N N . SER A 1 100 ? 70.103 -1.271 -119.467 1.00 38.75 100 SER A N 1
ATOM 751 C CA . SER A 1 100 ? 70.009 -0.983 -120.912 1.00 38.75 100 SER A CA 1
ATOM 752 C C . SER A 1 100 ? 70.472 0.451 -121.186 1.00 38.75 100 SER A C 1
ATOM 754 O O . SER A 1 100 ? 69.957 1.391 -120.590 1.00 38.75 100 SER A O 1
ATOM 756 N N . ALA A 1 101 ? 71.477 0.595 -122.046 1.00 38.84 101 ALA A N 1
ATOM 757 C CA . ALA A 1 101 ? 72.191 1.833 -122.328 1.00 38.84 101 ALA A CA 1
ATOM 758 C C . ALA A 1 101 ? 71.605 2.595 -123.533 1.00 38.84 101 ALA A C 1
ATOM 760 O O . ALA A 1 101 ? 71.216 1.970 -124.519 1.00 38.84 101 ALA A O 1
ATOM 761 N N . ASN A 1 102 ? 71.694 3.929 -123.455 1.00 48.34 102 ASN A N 1
ATOM 762 C CA . ASN A 1 102 ? 71.824 4.888 -124.566 1.00 48.34 102 ASN A CA 1
ATOM 763 C C . ASN A 1 102 ? 70.577 5.317 -125.364 1.00 48.34 102 ASN A C 1
ATOM 765 O O . ASN A 1 102 ? 70.666 5.482 -126.573 1.00 48.34 102 ASN A O 1
ATOM 769 N N . ASP A 1 103 ? 69.460 5.536 -124.668 1.00 45.91 103 ASP A N 1
ATOM 770 C CA . ASP A 1 103 ? 68.502 6.655 -124.887 1.00 45.91 103 ASP A CA 1
ATOM 771 C C . ASP A 1 103 ? 67.558 6.797 -123.661 1.00 45.91 103 ASP A C 1
ATOM 773 O O . ASP A 1 103 ? 66.452 7.324 -123.727 1.00 45.91 103 ASP A O 1
ATOM 777 N N . ALA A 1 104 ? 68.013 6.276 -122.513 1.00 49.06 104 ALA A N 1
ATOM 778 C CA . ALA A 1 104 ? 67.252 6.058 -121.283 1.00 49.06 104 ALA A CA 1
ATOM 779 C C . ALA A 1 104 ? 67.707 6.975 -120.136 1.00 49.06 104 ALA A C 1
ATOM 781 O O . ALA A 1 104 ? 67.217 6.837 -119.019 1.00 49.06 104 ALA A O 1
ATOM 782 N N . ASP A 1 105 ? 68.648 7.889 -120.393 1.00 50.31 105 ASP A N 1
ATOM 783 C CA . ASP A 1 105 ? 69.211 8.750 -119.355 1.00 50.31 105 ASP A CA 1
ATOM 784 C C . ASP A 1 105 ? 68.158 9.761 -118.865 1.00 50.31 105 ASP A C 1
ATOM 786 O O . ASP A 1 105 ? 67.981 9.896 -117.658 1.00 50.31 105 ASP A O 1
ATOM 790 N N . ASP A 1 106 ? 67.351 10.355 -119.753 1.00 56.06 106 ASP A N 1
ATOM 791 C CA . ASP A 1 106 ? 66.300 11.313 -119.365 1.00 56.06 106 ASP A CA 1
ATOM 792 C C . ASP A 1 106 ? 65.124 10.655 -118.605 1.00 56.06 106 ASP A C 1
ATOM 794 O O . ASP A 1 106 ? 64.718 11.152 -117.554 1.00 56.06 106 ASP A O 1
ATOM 798 N N . GLU A 1 107 ? 64.618 9.493 -119.048 1.00 59.69 107 GLU A N 1
ATOM 799 C CA . GLU A 1 107 ? 63.565 8.752 -118.318 1.00 59.69 107 GLU A CA 1
ATOM 800 C C . GLU A 1 107 ? 64.062 8.191 -116.974 1.00 59.69 107 GLU A C 1
ATOM 802 O O . GLU A 1 107 ? 63.304 8.122 -116.000 1.00 59.69 107 GLU A O 1
ATOM 807 N N . TYR A 1 108 ? 65.343 7.821 -116.887 1.00 67.94 108 TYR A N 1
ATOM 808 C CA . TYR A 1 108 ? 65.975 7.375 -115.647 1.00 67.94 108 TYR A CA 1
ATOM 809 C C . TYR A 1 108 ? 66.145 8.528 -114.647 1.00 67.94 108 TYR A C 1
ATOM 811 O O . TYR A 1 108 ? 65.884 8.344 -113.452 1.00 67.94 108 TYR A O 1
ATOM 819 N N . TYR A 1 109 ? 66.509 9.729 -115.112 1.00 72.19 109 TYR A N 1
ATOM 820 C CA . TYR A 1 109 ? 66.543 10.932 -114.275 1.00 72.19 109 TYR A CA 1
ATOM 821 C C . TYR A 1 109 ? 65.140 11.338 -113.800 1.00 72.19 109 TYR A C 1
ATOM 823 O O . TYR A 1 109 ? 64.969 11.621 -112.612 1.00 72.19 109 TYR A O 1
ATOM 831 N N . ASP A 1 110 ? 64.116 11.259 -114.653 1.00 77.50 110 ASP A N 1
ATOM 832 C CA . ASP A 1 110 ? 62.719 11.494 -114.257 1.00 77.50 110 ASP A CA 1
ATOM 833 C C . ASP A 1 110 ? 62.222 10.469 -113.222 1.00 77.50 110 ASP A C 1
ATOM 835 O O . ASP A 1 110 ? 61.522 10.811 -112.260 1.00 77.50 110 ASP A O 1
ATOM 839 N N . GLN A 1 111 ? 62.608 9.197 -113.364 1.00 81.62 111 GLN A N 1
ATOM 840 C CA . GLN A 1 111 ? 62.296 8.155 -112.386 1.00 81.62 111 GLN A CA 1
ATOM 841 C C . GLN A 1 111 ? 63.016 8.387 -111.047 1.00 81.62 111 GLN A C 1
ATOM 843 O O . GLN A 1 111 ? 62.416 8.184 -109.988 1.00 81.62 111 GLN A O 1
ATOM 848 N N . LEU A 1 112 ? 64.269 8.851 -111.073 1.00 79.81 112 LEU A N 1
ATOM 849 C CA . LEU A 1 112 ? 65.031 9.251 -109.885 1.00 79.81 112 LEU A CA 1
ATOM 850 C C . LEU A 1 112 ? 64.371 10.424 -109.154 1.00 79.81 112 LEU A C 1
ATOM 852 O O . LEU A 1 112 ? 64.239 10.363 -107.930 1.00 79.81 112 LEU A O 1
ATOM 856 N N . VAL A 1 113 ? 63.896 11.442 -109.879 1.00 82.81 113 VAL A N 1
ATOM 857 C CA . VAL A 1 113 ? 63.173 12.586 -109.299 1.00 82.81 113 VAL A CA 1
ATOM 858 C C . VAL A 1 113 ? 61.873 12.127 -108.636 1.00 82.81 113 VAL A C 1
ATOM 860 O O . VAL A 1 113 ? 61.667 12.416 -107.458 1.00 82.81 113 VAL A O 1
ATOM 863 N N . ARG A 1 114 ? 61.049 11.310 -109.311 1.00 85.06 114 ARG A N 1
ATOM 864 C CA . ARG A 1 114 ? 59.813 10.749 -108.719 1.00 85.06 114 ARG A CA 1
ATOM 865 C C . ARG A 1 114 ? 60.088 9.883 -107.489 1.00 85.06 114 ARG A C 1
ATOM 867 O O . ARG A 1 114 ? 59.329 9.905 -106.520 1.00 85.06 114 ARG A O 1
ATOM 874 N N . MET A 1 115 ? 61.171 9.107 -107.502 1.00 82.06 115 MET A N 1
ATOM 875 C CA . MET A 1 115 ? 61.584 8.307 -106.345 1.00 82.06 115 MET A CA 1
ATOM 876 C C . MET A 1 115 ? 62.073 9.192 -105.196 1.00 82.06 115 MET A C 1
ATOM 878 O O . MET A 1 115 ? 61.765 8.911 -104.039 1.00 82.06 115 MET A O 1
ATOM 882 N N . GLN A 1 116 ? 62.782 10.279 -105.490 1.00 87.00 116 GLN A N 1
ATOM 883 C CA . GLN A 1 116 ? 63.237 11.244 -104.494 1.00 87.00 116 GLN A CA 1
ATOM 884 C C . GLN A 1 116 ? 62.067 12.023 -103.875 1.00 87.00 116 GLN A C 1
ATOM 886 O O . GLN A 1 116 ? 62.034 12.182 -102.653 1.00 87.00 116 GLN A O 1
ATOM 891 N N . GLU A 1 117 ? 61.077 12.422 -104.677 1.00 89.06 117 GLU A N 1
ATOM 892 C CA . GLU A 1 117 ? 59.810 13.008 -104.216 1.00 89.06 117 GLU A CA 1
ATOM 893 C C . GLU A 1 117 ? 59.045 12.038 -103.314 1.00 89.06 117 GLU A C 1
ATOM 895 O O . GLU A 1 117 ? 58.668 12.397 -102.199 1.00 89.06 117 GLU A O 1
ATOM 900 N N . ARG A 1 118 ? 58.905 10.771 -103.724 1.00 89.38 118 ARG A N 1
ATOM 901 C CA . ARG A 1 118 ? 58.251 9.737 -102.910 1.00 89.38 118 ARG A CA 1
ATOM 902 C C . ARG A 1 118 ? 58.996 9.463 -101.604 1.00 89.38 118 ARG A C 1
ATOM 904 O O . ARG A 1 118 ? 58.370 9.246 -100.570 1.00 89.38 118 ARG A O 1
ATOM 911 N N . VAL A 1 119 ? 60.330 9.485 -101.611 1.00 89.06 119 VAL A N 1
ATOM 912 C CA . VAL A 1 119 ? 61.138 9.374 -100.384 1.00 89.06 119 VAL A CA 1
ATOM 913 C C . VAL A 1 119 ? 60.932 10.593 -99.484 1.00 89.06 119 VAL A C 1
ATOM 915 O O . VAL A 1 119 ? 60.858 10.430 -98.266 1.00 89.06 119 VAL A O 1
ATOM 918 N N . ALA A 1 120 ? 60.823 11.800 -100.043 1.00 90.00 120 ALA A N 1
ATOM 919 C CA . ALA A 1 120 ? 60.521 13.008 -99.276 1.00 90.00 120 ALA A CA 1
ATOM 920 C C . ALA A 1 120 ? 59.110 12.954 -98.661 1.00 90.00 120 ALA A C 1
ATOM 922 O O . ALA A 1 120 ? 58.956 13.238 -97.472 1.00 90.00 120 ALA A O 1
ATOM 923 N N . GLU A 1 121 ? 58.110 12.500 -99.419 1.00 93.31 121 GLU A N 1
ATOM 924 C CA . GLU A 1 121 ? 56.738 12.291 -98.944 1.00 93.31 121 GLU A CA 1
ATOM 925 C C . GLU A 1 121 ? 56.684 11.239 -97.826 1.00 93.31 121 GLU A C 1
ATOM 927 O O . GLU A 1 121 ? 56.133 11.493 -96.755 1.00 93.31 121 GLU A O 1
ATOM 932 N N . LEU A 1 122 ? 57.331 10.083 -98.016 1.00 89.94 122 LEU A N 1
ATOM 933 C CA . LEU A 1 122 ? 57.406 9.031 -96.998 1.00 89.94 122 LEU A CA 1
ATOM 934 C C . LEU A 1 122 ? 58.146 9.493 -95.737 1.00 89.94 122 LEU A C 1
ATOM 936 O O . LEU A 1 122 ? 57.747 9.137 -94.629 1.00 89.94 122 LEU A O 1
ATOM 940 N N . LYS A 1 123 ? 59.200 10.308 -95.873 1.00 93.12 123 LYS A N 1
ATOM 941 C CA . LYS A 1 123 ? 59.883 10.926 -94.725 1.00 93.12 123 LYS A CA 1
ATOM 942 C C . LYS A 1 123 ? 58.966 11.892 -93.982 1.00 93.12 123 LYS A C 1
ATOM 944 O O . LYS A 1 123 ? 58.930 11.840 -92.756 1.00 93.12 123 LYS A O 1
ATOM 949 N N . SER A 1 124 ? 58.218 12.726 -94.705 1.00 93.06 124 SER A N 1
ATOM 950 C CA . SER A 1 124 ? 57.227 13.634 -94.117 1.00 93.06 124 SER A CA 1
ATOM 951 C C . SER A 1 124 ? 56.151 12.855 -93.357 1.00 93.06 124 SER A C 1
ATOM 953 O O . SER A 1 124 ? 55.909 13.114 -92.180 1.00 93.06 124 SER A O 1
ATOM 955 N N . ARG A 1 125 ? 55.592 11.809 -93.976 1.00 94.19 125 ARG A N 1
ATOM 956 C CA . ARG A 1 125 ? 54.570 10.953 -93.364 1.00 94.19 125 ARG A CA 1
ATOM 957 C C . ARG A 1 125 ? 55.086 10.182 -92.149 1.00 94.19 125 ARG A C 1
ATOM 959 O O . ARG A 1 125 ? 54.381 10.075 -91.155 1.00 94.19 125 ARG A O 1
ATOM 966 N N . ASN A 1 126 ? 56.321 9.678 -92.178 1.00 90.50 126 ASN A N 1
ATOM 967 C CA . ASN A 1 126 ? 56.943 9.068 -90.998 1.00 90.50 126 ASN A CA 1
ATOM 968 C C . ASN A 1 126 ? 57.186 10.098 -89.883 1.00 90.50 126 ASN A C 1
ATOM 970 O O . ASN A 1 126 ? 57.021 9.784 -88.704 1.00 90.50 126 ASN A O 1
ATOM 974 N N . ALA A 1 127 ? 57.551 11.335 -90.225 1.00 94.00 127 ALA A N 1
ATOM 975 C CA . ALA A 1 127 ? 57.671 12.410 -89.245 1.00 94.00 127 ALA A CA 1
ATOM 976 C C . ALA A 1 127 ? 56.310 12.767 -88.615 1.00 94.00 127 ALA A C 1
ATOM 978 O O . ALA A 1 127 ? 56.242 13.040 -87.420 1.00 94.00 127 ALA A O 1
ATOM 979 N N . GLU A 1 128 ? 55.224 12.724 -89.383 1.00 95.69 128 GLU A N 1
ATOM 980 C CA . GLU A 1 128 ? 53.859 12.919 -88.882 1.00 95.69 128 GLU A CA 1
ATOM 981 C C . GLU A 1 128 ? 53.405 11.750 -87.996 1.00 95.69 128 GLU A C 1
ATOM 983 O O . GLU A 1 128 ? 53.070 11.962 -86.836 1.00 95.69 128 GLU A O 1
ATOM 988 N N . LEU A 1 129 ? 53.553 10.504 -88.457 1.00 94.81 129 LEU A N 1
ATOM 989 C CA . LEU A 1 129 ? 53.230 9.310 -87.665 1.00 94.81 129 LEU A CA 1
ATOM 990 C C . LEU A 1 129 ? 54.037 9.221 -86.364 1.00 94.81 129 LEU A C 1
ATOM 992 O O . LEU A 1 129 ? 53.546 8.713 -85.360 1.00 94.81 129 LEU A O 1
ATOM 996 N N . THR A 1 130 ? 55.285 9.690 -86.347 1.00 94.56 130 THR A N 1
ATOM 997 C CA . THR A 1 130 ? 56.076 9.739 -85.106 1.00 94.56 130 THR A CA 1
ATOM 998 C C . THR A 1 130 ? 55.609 10.842 -84.160 1.00 94.56 130 THR A C 1
ATOM 1000 O O . THR A 1 130 ? 55.673 10.643 -82.947 1.00 94.56 130 THR A O 1
ATOM 1003 N N . LYS A 1 131 ? 55.112 11.977 -84.671 1.00 95.94 131 LYS A N 1
ATOM 1004 C CA . LYS A 1 131 ? 54.443 12.997 -83.846 1.00 95.94 131 LYS A CA 1
ATOM 1005 C C . LYS A 1 131 ? 53.137 12.462 -83.264 1.00 95.94 131 LYS A C 1
ATOM 1007 O O . LYS A 1 131 ? 52.928 12.612 -82.065 1.00 95.94 131 LYS A O 1
ATOM 1012 N N . ASP A 1 132 ? 52.324 11.786 -84.068 1.00 95.69 132 ASP A N 1
ATOM 1013 C CA . ASP A 1 132 ? 51.063 11.193 -83.615 1.00 95.69 132 ASP A CA 1
ATOM 1014 C C . ASP A 1 132 ? 51.297 10.090 -82.584 1.00 95.69 132 ASP A C 1
ATOM 1016 O O . ASP A 1 132 ? 50.642 10.075 -81.548 1.00 95.69 132 ASP A O 1
ATOM 1020 N N . ASN A 1 133 ? 52.287 9.215 -82.797 1.00 92.88 133 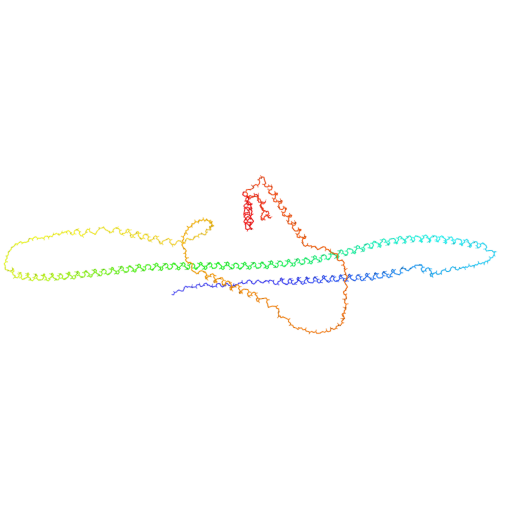ASN A N 1
ATOM 1021 C CA . ASN A 1 133 ? 52.656 8.201 -81.807 1.00 92.88 133 ASN A CA 1
ATOM 1022 C C . ASN A 1 133 ? 53.107 8.824 -80.481 1.00 92.88 133 ASN A C 1
ATOM 1024 O O . ASN A 1 133 ? 52.741 8.315 -79.427 1.00 92.88 133 ASN A O 1
ATOM 1028 N N . LYS A 1 134 ? 53.866 9.928 -80.515 1.00 95.75 134 LYS A N 1
ATOM 1029 C CA . LYS A 1 134 ? 54.239 10.659 -79.294 1.00 95.75 134 LYS A CA 1
ATOM 1030 C C . LYS A 1 134 ? 53.016 11.252 -78.604 1.00 95.75 134 LYS A C 1
ATOM 1032 O O . LYS A 1 134 ? 52.843 11.040 -77.414 1.00 95.75 134 LYS A O 1
ATOM 1037 N N . ARG A 1 135 ? 52.135 11.914 -79.357 1.00 96.44 135 ARG A N 1
ATOM 1038 C CA . ARG A 1 135 ? 50.893 12.477 -78.820 1.00 96.44 135 ARG A CA 1
ATOM 1039 C C . ARG A 1 135 ? 50.014 11.402 -78.178 1.00 96.44 135 ARG A C 1
ATOM 1041 O O . ARG A 1 135 ? 49.565 11.586 -77.056 1.00 96.44 135 ARG A O 1
ATOM 1048 N N . LEU A 1 136 ? 49.804 10.275 -78.858 1.00 95.75 136 LEU A N 1
ATOM 1049 C CA . LEU A 1 136 ? 49.043 9.147 -78.317 1.00 95.75 136 LEU A CA 1
ATOM 1050 C C . LEU A 1 136 ? 49.725 8.541 -77.089 1.00 95.75 136 LEU A C 1
ATOM 1052 O O . LEU A 1 136 ? 49.044 8.123 -76.161 1.00 95.75 136 LEU A O 1
ATOM 1056 N N . GLN A 1 137 ? 51.058 8.499 -77.058 1.00 96.19 137 GLN A N 1
ATOM 1057 C CA . GLN A 1 137 ? 51.807 8.036 -75.893 1.00 96.19 137 GLN A CA 1
ATOM 1058 C C . GLN A 1 137 ? 51.637 8.979 -74.690 1.00 96.19 137 GLN A C 1
ATOM 1060 O O . GLN A 1 137 ? 51.457 8.487 -73.576 1.00 96.19 137 GLN A O 1
ATOM 1065 N N . ASP A 1 138 ? 51.634 10.294 -74.911 1.00 95.75 138 ASP A N 1
ATOM 1066 C CA . ASP A 1 138 ? 51.381 11.304 -73.877 1.00 95.75 138 ASP A CA 1
ATOM 1067 C C . ASP A 1 138 ? 49.923 11.238 -73.382 1.00 95.75 138 ASP A C 1
ATOM 1069 O O . ASP A 1 138 ? 49.675 11.224 -72.175 1.00 95.75 138 ASP A O 1
ATOM 1073 N N . GLU A 1 139 ? 48.951 11.099 -74.293 1.00 96.50 139 GLU A N 1
ATOM 1074 C CA . GLU A 1 139 ? 47.530 10.910 -73.962 1.00 96.50 139 GLU A CA 1
ATOM 1075 C C . GLU A 1 139 ? 47.318 9.622 -73.142 1.00 96.50 139 GLU A C 1
ATOM 1077 O O . GLU A 1 139 ? 46.649 9.649 -72.108 1.00 96.50 139 GLU A O 1
ATOM 1082 N N . LEU A 1 140 ? 47.958 8.511 -73.527 1.00 95.31 140 LEU A N 1
ATOM 1083 C CA . LEU A 1 140 ? 47.913 7.240 -72.790 1.00 95.31 140 LEU A CA 1
ATOM 1084 C C . LEU A 1 140 ? 48.595 7.365 -71.415 1.00 95.31 140 LEU A C 1
ATOM 1086 O O . LEU A 1 140 ? 48.110 6.800 -70.434 1.00 95.31 140 LEU A O 1
ATOM 1090 N N . GLY A 1 141 ? 49.683 8.135 -71.319 1.00 96.62 141 GLY A N 1
ATOM 1091 C CA . GLY A 1 141 ? 50.323 8.498 -70.052 1.00 96.62 141 GLY A CA 1
ATOM 1092 C C . GLY A 1 141 ? 49.357 9.224 -69.116 1.00 96.62 141 GLY A C 1
ATOM 1093 O O . GLY A 1 141 ? 49.120 8.756 -68.003 1.00 96.62 141 GLY A O 1
ATOM 1094 N N . SER A 1 142 ? 48.723 10.296 -69.602 1.00 96.56 142 SER A N 1
ATOM 1095 C CA . SER A 1 142 ? 47.759 11.079 -68.819 1.00 96.56 142 SER A CA 1
ATOM 1096 C C . SER A 1 142 ? 46.540 10.252 -68.381 1.00 96.56 142 SER A C 1
ATOM 1098 O O . SER A 1 142 ? 46.144 10.305 -67.217 1.00 96.56 142 SER A O 1
ATOM 1100 N N . ALA A 1 143 ? 46.000 9.395 -69.257 1.00 95.31 143 ALA A N 1
ATOM 1101 C CA . ALA A 1 143 ? 44.894 8.500 -68.915 1.00 95.31 143 ALA A CA 1
ATOM 1102 C C . ALA A 1 143 ? 45.284 7.458 -67.850 1.00 95.31 143 ALA A C 1
ATOM 1104 O O . ALA A 1 143 ? 44.480 7.132 -66.979 1.00 95.31 143 ALA A O 1
ATOM 1105 N N . ARG A 1 144 ? 46.520 6.937 -67.878 1.00 96.50 144 ARG A N 1
ATOM 1106 C CA . ARG A 1 144 ? 47.021 6.015 -66.840 1.00 96.50 144 ARG A CA 1
ATOM 1107 C C . ARG A 1 144 ? 47.167 6.695 -65.483 1.00 96.50 144 ARG A C 1
ATOM 1109 O O . ARG A 1 144 ? 46.839 6.082 -64.470 1.00 96.50 144 ARG A O 1
ATOM 1116 N N . GLU A 1 145 ? 47.638 7.938 -65.456 1.00 96.44 145 GLU A N 1
ATOM 1117 C CA . GLU A 1 145 ? 47.703 8.730 -64.224 1.00 96.44 145 GLU A CA 1
ATOM 1118 C C . GLU A 1 145 ? 46.299 8.996 -63.665 1.00 96.44 145 GLU A C 1
ATOM 1120 O O . GLU A 1 145 ? 46.055 8.795 -62.474 1.00 96.44 145 GLU A O 1
ATOM 1125 N N . GLU A 1 146 ? 45.341 9.347 -64.525 1.00 97.38 146 GLU A N 1
ATOM 1126 C CA . GLU A 1 146 ? 43.949 9.544 -64.118 1.00 97.38 146 GLU A CA 1
ATOM 1127 C C . GLU A 1 146 ? 43.321 8.255 -63.562 1.00 97.38 146 GLU A C 1
ATOM 1129 O O . GLU A 1 146 ? 42.676 8.288 -62.515 1.00 97.38 146 GLU A O 1
ATOM 1134 N N . VAL A 1 147 ? 43.542 7.101 -64.200 1.00 96.31 147 VAL A N 1
ATOM 1135 C CA . VAL A 1 147 ? 43.067 5.804 -63.683 1.00 96.31 147 VAL A CA 1
ATOM 1136 C C . VAL A 1 147 ? 43.695 5.495 -62.324 1.00 96.31 147 VAL A C 1
ATOM 1138 O O . VAL A 1 147 ? 42.971 5.168 -61.391 1.00 96.31 147 VAL A O 1
ATOM 1141 N N . SER A 1 148 ? 45.004 5.700 -62.162 1.00 96.62 148 SER A N 1
ATOM 1142 C CA . SER A 1 148 ? 45.697 5.488 -60.882 1.00 96.62 148 SER A CA 1
ATOM 1143 C C . SER A 1 148 ? 45.137 6.368 -59.750 1.00 96.62 148 SER A C 1
ATOM 1145 O O . SER A 1 148 ? 44.884 5.899 -58.635 1.00 96.62 148 SER A O 1
ATOM 1147 N N . THR A 1 149 ? 44.870 7.649 -60.026 1.00 97.19 149 THR A N 1
ATOM 1148 C CA . THR A 1 149 ? 44.254 8.551 -59.032 1.00 97.19 149 THR A CA 1
ATOM 1149 C C . THR A 1 149 ? 42.815 8.153 -58.697 1.00 97.19 149 THR A C 1
ATOM 1151 O O . THR A 1 149 ? 42.420 8.202 -57.532 1.00 97.19 149 THR A O 1
ATOM 1154 N N . LYS A 1 150 ? 42.033 7.686 -59.676 1.00 96.69 150 LYS A N 1
ATOM 1155 C CA . LYS A 1 150 ? 40.682 7.163 -59.428 1.00 96.69 150 LYS A CA 1
ATOM 1156 C C . LYS A 1 150 ? 40.706 5.853 -58.646 1.00 96.69 150 LYS A C 1
ATOM 1158 O O . LYS A 1 150 ? 39.894 5.699 -57.742 1.00 96.69 150 LYS A O 1
ATOM 1163 N N . ASP A 1 151 ? 41.642 4.954 -58.923 1.00 96.94 151 ASP A N 1
ATOM 1164 C CA . ASP A 1 151 ? 41.775 3.677 -58.215 1.00 96.94 151 ASP A CA 1
ATOM 1165 C C . ASP A 1 151 ? 42.162 3.882 -56.745 1.00 96.94 151 ASP A C 1
ATOM 1167 O O . ASP A 1 151 ? 41.597 3.245 -55.853 1.00 96.94 151 ASP A O 1
ATOM 1171 N N . THR A 1 152 ? 43.068 4.824 -56.459 1.00 96.31 152 THR A N 1
ATOM 1172 C CA . THR A 1 152 ? 43.402 5.195 -55.072 1.00 96.31 152 THR A CA 1
ATOM 1173 C C . THR A 1 152 ? 42.218 5.844 -54.349 1.00 96.31 152 THR A C 1
ATOM 1175 O O . THR A 1 152 ? 41.937 5.489 -53.200 1.00 96.31 152 THR A O 1
ATOM 1178 N N . ALA A 1 153 ? 41.463 6.720 -55.022 1.00 97.06 153 ALA A N 1
ATOM 1179 C CA . ALA A 1 153 ? 40.238 7.298 -54.471 1.00 97.06 153 ALA A CA 1
ATOM 1180 C C . ALA A 1 153 ? 39.167 6.224 -54.206 1.00 97.06 153 ALA A C 1
ATOM 1182 O O . ALA A 1 153 ? 38.586 6.193 -53.120 1.00 97.06 153 ALA A O 1
ATOM 1183 N N . LEU A 1 154 ? 38.953 5.293 -55.140 1.00 96.88 154 LEU A N 1
ATOM 1184 C CA . LEU A 1 154 ? 38.033 4.167 -54.970 1.00 96.88 154 LEU A CA 1
ATOM 1185 C C . LEU A 1 154 ? 38.453 3.277 -53.800 1.00 96.88 154 LEU A C 1
ATOM 1187 O O . LEU A 1 154 ? 37.613 2.952 -52.966 1.00 96.88 154 LEU A O 1
ATOM 1191 N N . SER A 1 155 ? 39.740 2.946 -53.678 1.00 96.88 155 SER A N 1
ATOM 1192 C CA . SER A 1 155 ? 40.249 2.163 -52.548 1.00 96.88 155 SER A CA 1
ATOM 1193 C C . SER A 1 155 ? 39.987 2.865 -51.209 1.00 96.88 155 SER A C 1
ATOM 1195 O O . SER A 1 155 ? 39.452 2.239 -50.291 1.00 96.88 155 SER A O 1
ATOM 1197 N N . SER A 1 156 ? 40.246 4.175 -51.107 1.00 97.38 156 SER A N 1
ATOM 1198 C CA . SER A 1 156 ? 39.925 4.931 -49.885 1.00 97.38 156 SER A CA 1
ATOM 1199 C C . SER A 1 156 ? 38.425 4.939 -49.569 1.00 97.38 156 SER A C 1
ATOM 1201 O O . SER A 1 156 ? 38.040 4.658 -48.435 1.00 97.38 156 SER A O 1
ATOM 1203 N N . ALA A 1 157 ? 37.569 5.151 -50.573 1.00 96.25 157 ALA A N 1
ATOM 1204 C CA . ALA A 1 157 ? 36.121 5.144 -50.395 1.00 96.25 157 ALA A CA 1
ATOM 1205 C C . ALA A 1 157 ? 35.609 3.759 -49.969 1.00 96.25 157 ALA A C 1
ATOM 1207 O O . ALA A 1 157 ? 34.741 3.663 -49.103 1.00 96.25 157 ALA A O 1
ATOM 1208 N N . THR A 1 158 ? 36.166 2.675 -50.522 1.00 97.12 158 THR A N 1
ATOM 1209 C CA . THR A 1 158 ? 35.817 1.310 -50.098 1.00 97.12 158 THR A CA 1
ATOM 1210 C C . THR A 1 158 ? 36.209 1.037 -48.647 1.00 97.12 158 THR A C 1
ATOM 1212 O O . THR A 1 158 ? 35.406 0.459 -47.916 1.00 97.12 158 THR A O 1
ATOM 1215 N N . ALA A 1 159 ? 37.375 1.519 -48.201 1.00 97.38 159 ALA A N 1
ATOM 1216 C CA . ALA A 1 159 ? 37.812 1.384 -46.813 1.00 97.38 159 ALA A CA 1
ATOM 1217 C C . ALA A 1 159 ? 36.918 2.177 -45.844 1.00 97.38 159 ALA A C 1
ATOM 1219 O O . ALA A 1 159 ? 36.613 1.706 -44.749 1.00 97.38 159 ALA A O 1
ATOM 1220 N N . ASP A 1 160 ? 36.459 3.366 -46.234 1.00 97.62 160 ASP A N 1
ATOM 1221 C CA . ASP A 1 160 ? 35.555 4.161 -45.399 1.00 97.62 160 ASP A CA 1
ATOM 1222 C C . ASP A 1 160 ? 34.136 3.574 -45.351 1.00 97.62 160 ASP A C 1
ATOM 1224 O O . ASP A 1 160 ? 33.514 3.569 -44.288 1.00 97.62 160 ASP A O 1
ATOM 1228 N N . ILE A 1 161 ? 33.644 2.990 -46.450 1.00 96.81 161 ILE A N 1
ATOM 1229 C CA . ILE A 1 161 ? 32.384 2.228 -46.454 1.00 96.81 161 ILE A CA 1
ATOM 1230 C C . ILE A 1 161 ? 32.471 1.030 -45.500 1.00 96.81 161 ILE A C 1
ATOM 1232 O O . ILE A 1 161 ? 31.505 0.748 -44.791 1.00 96.81 161 ILE A O 1
ATOM 1236 N N . GLU A 1 162 ? 33.602 0.325 -45.463 1.00 97.25 162 GLU A N 1
ATOM 1237 C CA . GLU A 1 162 ? 33.813 -0.791 -44.535 1.00 97.25 162 GLU A CA 1
ATOM 1238 C C . GLU A 1 162 ? 33.809 -0.318 -43.075 1.00 97.25 162 GLU A C 1
ATOM 1240 O O . GLU A 1 162 ? 33.056 -0.856 -42.265 1.00 97.25 162 GLU A O 1
ATOM 1245 N N . LYS A 1 163 ? 34.511 0.778 -42.755 1.00 97.75 163 LYS A N 1
ATOM 1246 C CA . LYS A 1 163 ? 34.462 1.384 -41.410 1.00 97.75 163 LYS A CA 1
ATOM 1247 C C . LYS A 1 163 ? 33.048 1.792 -40.997 1.00 97.75 163 LYS A C 1
ATOM 1249 O O . LYS A 1 163 ? 32.665 1.576 -39.851 1.00 97.75 163 LYS A O 1
ATOM 1254 N N . LEU A 1 164 ? 32.271 2.390 -41.902 1.00 97.50 164 LEU A N 1
ATOM 1255 C CA . LEU A 1 164 ? 30.886 2.780 -41.619 1.00 97.50 164 LEU A CA 1
ATOM 1256 C C . LEU A 1 164 ? 29.984 1.559 -41.403 1.00 97.50 164 LEU A C 1
ATOM 1258 O O . LEU A 1 164 ? 29.107 1.599 -40.542 1.00 97.50 164 LEU A O 1
ATOM 1262 N N . ARG A 1 165 ? 30.208 0.462 -42.138 1.00 97.50 165 ARG A N 1
ATOM 1263 C CA . ARG A 1 165 ? 29.501 -0.809 -41.912 1.00 97.50 165 ARG A CA 1
ATOM 1264 C C . ARG A 1 165 ? 29.829 -1.399 -40.545 1.00 97.50 165 ARG A C 1
ATOM 1266 O O . ARG A 1 165 ? 28.906 -1.807 -39.846 1.00 97.50 165 ARG A O 1
ATOM 1273 N N . ASP A 1 166 ? 31.094 -1.374 -40.137 1.00 97.56 166 ASP A N 1
ATOM 1274 C CA . ASP A 1 166 ? 31.509 -1.838 -38.810 1.00 97.56 166 ASP A CA 1
ATOM 1275 C C . ASP A 1 166 ? 30.920 -0.971 -37.689 1.00 97.56 166 ASP A C 1
ATOM 1277 O O . ASP A 1 166 ? 30.470 -1.490 -36.668 1.00 97.56 166 ASP A O 1
ATOM 1281 N N . GLN A 1 167 ? 30.884 0.353 -37.874 1.00 97.50 167 GLN A N 1
ATOM 1282 C CA . GLN A 1 167 ? 30.243 1.271 -36.927 1.00 97.50 167 GLN A CA 1
ATOM 1283 C C . GLN A 1 167 ? 28.738 1.011 -36.813 1.00 97.50 167 GLN A C 1
ATOM 1285 O O . GLN A 1 167 ? 28.209 0.973 -35.704 1.00 97.50 167 GLN A O 1
ATOM 1290 N N . LEU A 1 168 ? 28.058 0.791 -37.941 1.00 97.56 168 LEU A N 1
ATOM 1291 C CA . LEU A 1 168 ? 26.634 0.470 -37.973 1.00 97.56 168 LEU A CA 1
ATOM 1292 C C . LEU A 1 168 ? 26.347 -0.884 -37.306 1.00 97.56 168 LEU A C 1
ATOM 1294 O O . LEU A 1 168 ? 25.377 -0.999 -36.563 1.00 97.56 168 LEU A O 1
ATOM 1298 N N . ALA A 1 169 ? 27.207 -1.885 -37.509 1.00 97.94 169 ALA A N 1
ATOM 1299 C CA . ALA A 1 169 ? 27.086 -3.183 -36.849 1.00 97.94 169 ALA A CA 1
ATOM 1300 C C . ALA A 1 169 ? 27.228 -3.072 -35.321 1.00 97.94 169 ALA A C 1
ATOM 1302 O O . ALA A 1 169 ? 26.400 -3.618 -34.596 1.00 97.94 169 ALA A O 1
ATOM 1303 N N . ARG A 1 170 ? 28.216 -2.309 -34.830 1.00 97.81 170 ARG A N 1
ATOM 1304 C CA . ARG A 1 170 ? 28.392 -2.055 -33.386 1.00 97.81 170 ARG A CA 1
ATOM 1305 C C . ARG A 1 170 ? 27.203 -1.314 -32.785 1.00 97.81 170 ARG A C 1
ATOM 1307 O O . ARG A 1 170 ? 26.687 -1.730 -31.758 1.00 97.81 170 ARG A O 1
ATOM 1314 N N . ALA A 1 171 ? 26.718 -0.271 -33.460 1.00 97.06 171 ALA A N 1
ATOM 1315 C CA . ALA A 1 171 ? 25.544 0.468 -33.003 1.00 97.06 171 ALA A CA 1
ATOM 1316 C C . ALA A 1 171 ? 24.286 -0.420 -32.933 1.00 97.06 171 ALA A C 1
ATOM 1318 O O . ALA A 1 171 ? 23.466 -0.256 -32.032 1.00 97.06 171 ALA A O 1
ATOM 1319 N N . HIS A 1 172 ? 24.128 -1.377 -33.854 1.00 98.25 172 HIS A N 1
ATOM 1320 C CA . HIS A 1 172 ? 23.047 -2.359 -33.772 1.00 98.25 172 HIS A CA 1
ATOM 1321 C C . HIS A 1 172 ? 23.196 -3.308 -32.581 1.00 98.25 172 HIS A C 1
ATOM 1323 O O . HIS A 1 172 ? 22.203 -3.570 -31.905 1.00 98.25 172 HIS A O 1
ATOM 1329 N N . GLU A 1 173 ? 24.404 -3.799 -32.308 1.00 98.25 173 GLU A N 1
ATOM 1330 C CA . GLU A 1 173 ? 24.672 -4.656 -31.148 1.00 98.25 173 GLU A CA 1
ATOM 1331 C C . GLU A 1 173 ? 24.389 -3.922 -29.826 1.00 98.25 173 GLU A C 1
ATOM 1333 O O . GLU A 1 173 ? 23.707 -4.466 -28.953 1.00 98.25 173 GLU A O 1
ATOM 1338 N N . ASP A 1 174 ? 24.812 -2.659 -29.718 1.00 97.69 174 ASP A N 1
ATOM 1339 C CA . ASP A 1 174 ? 24.541 -1.805 -28.557 1.00 97.69 174 ASP A CA 1
ATOM 1340 C C . ASP A 1 174 ? 23.029 -1.587 -28.362 1.00 97.69 174 ASP A C 1
ATOM 1342 O O . ASP A 1 174 ? 22.511 -1.769 -27.259 1.00 97.69 174 ASP A O 1
ATOM 1346 N N . LEU A 1 175 ? 22.288 -1.290 -29.438 1.00 98.25 175 LEU A N 1
ATOM 1347 C CA . LEU A 1 175 ? 20.828 -1.135 -29.383 1.00 98.25 175 LEU A CA 1
ATOM 1348 C C . LEU A 1 175 ? 20.108 -2.429 -28.982 1.00 98.25 175 LEU A C 1
ATOM 1350 O O . LEU A 1 175 ? 19.124 -2.386 -28.240 1.00 98.25 175 LEU A O 1
ATOM 1354 N N . GLU A 1 176 ? 20.564 -3.591 -29.455 1.00 98.12 176 GLU A N 1
ATOM 1355 C CA . GLU A 1 176 ? 20.005 -4.875 -29.024 1.00 98.12 176 GLU A CA 1
ATOM 1356 C C . GLU A 1 176 ? 20.280 -5.154 -27.545 1.00 98.12 176 GLU A C 1
ATOM 1358 O O . GLU A 1 176 ? 19.414 -5.690 -26.845 1.00 98.12 176 GLU A O 1
ATOM 1363 N N . HIS A 1 177 ? 21.469 -4.794 -27.059 1.00 97.81 177 HIS A N 1
ATOM 1364 C CA . HIS A 1 177 ? 21.819 -4.923 -25.652 1.00 97.81 177 HIS A CA 1
ATOM 1365 C C . HIS A 1 177 ? 20.957 -4.003 -24.775 1.00 97.81 177 HIS A C 1
ATOM 1367 O O . HIS A 1 177 ? 20.374 -4.465 -23.792 1.00 97.81 177 HIS A O 1
ATOM 1373 N N . GLU A 1 178 ? 20.810 -2.728 -25.142 1.00 97.25 178 GLU A N 1
ATOM 1374 C CA . GLU A 1 178 ? 19.932 -1.783 -24.440 1.00 97.25 178 GLU A CA 1
ATOM 1375 C C . GLU A 1 178 ? 18.476 -2.246 -24.451 1.00 97.25 178 GLU A C 1
ATOM 1377 O O . GLU A 1 178 ? 17.802 -2.195 -23.423 1.00 97.25 178 GLU A O 1
ATOM 1382 N N . ARG A 1 179 ? 17.994 -2.781 -25.577 1.00 98.06 179 ARG A N 1
ATOM 1383 C CA . ARG A 1 179 ? 16.643 -3.336 -25.663 1.00 98.06 179 ARG A CA 1
ATOM 1384 C C . ARG A 1 179 ? 16.439 -4.493 -24.686 1.00 98.06 179 ARG A C 1
ATOM 1386 O O . ARG A 1 179 ? 15.447 -4.492 -23.964 1.00 98.06 179 ARG A O 1
ATOM 1393 N N . LYS A 1 180 ? 17.371 -5.448 -24.620 1.00 98.00 180 LYS A N 1
ATOM 1394 C CA . LYS A 1 180 ? 17.309 -6.560 -23.653 1.00 98.00 180 LYS A CA 1
ATOM 1395 C C . LYS A 1 180 ? 17.388 -6.062 -22.208 1.00 98.00 180 LYS A C 1
ATOM 1397 O O . LYS A 1 180 ? 16.694 -6.587 -21.343 1.00 98.00 180 LYS A O 1
ATOM 1402 N N . SER A 1 181 ? 18.205 -5.040 -21.950 1.00 97.56 181 SER A N 1
ATOM 1403 C CA . SER A 1 181 ? 18.294 -4.397 -20.635 1.00 97.56 181 SER A CA 1
ATOM 1404 C C . SER A 1 181 ? 16.975 -3.725 -20.239 1.00 97.56 181 SER A C 1
ATOM 1406 O O . SER A 1 181 ? 16.543 -3.864 -19.097 1.00 97.56 181 SER A O 1
ATOM 1408 N N . ASN A 1 182 ? 16.311 -3.038 -21.171 1.00 97.44 182 ASN A N 1
ATOM 1409 C CA . ASN A 1 182 ? 15.007 -2.414 -20.937 1.00 97.44 182 ASN A CA 1
ATOM 1410 C C . ASN A 1 182 ? 13.911 -3.463 -20.723 1.00 97.44 182 ASN A C 1
ATOM 1412 O O . ASN A 1 182 ? 13.134 -3.336 -19.786 1.00 97.44 182 ASN A O 1
ATOM 1416 N N . GLU A 1 183 ? 13.898 -4.546 -21.507 1.00 98.12 183 GLU A N 1
ATOM 1417 C CA . GLU A 1 183 ? 12.967 -5.667 -21.309 1.00 98.12 183 GLU A CA 1
ATOM 1418 C C . GLU A 1 183 ? 13.142 -6.313 -19.916 1.00 98.12 183 GLU A C 1
ATOM 1420 O O . GLU A 1 183 ? 12.159 -6.670 -19.264 1.00 98.12 183 GLU A O 1
ATOM 1425 N N . ALA A 1 184 ? 14.379 -6.418 -19.416 1.00 97.19 184 ALA A N 1
ATOM 1426 C CA . ALA A 1 184 ? 14.650 -6.885 -18.056 1.00 97.19 184 ALA A CA 1
ATOM 1427 C C . ALA A 1 184 ? 14.189 -5.881 -16.982 1.00 97.19 184 ALA A C 1
ATOM 1429 O O . ALA A 1 184 ? 13.633 -6.292 -15.962 1.00 97.19 184 ALA A O 1
ATOM 1430 N N . ALA A 1 185 ? 14.385 -4.578 -17.205 1.00 97.50 185 ALA A N 1
ATOM 1431 C CA . ALA A 1 185 ? 13.900 -3.532 -16.306 1.00 97.50 185 ALA A CA 1
ATOM 1432 C C . ALA A 1 185 ? 12.364 -3.514 -16.229 1.00 97.50 185 ALA A C 1
ATOM 1434 O O . ALA A 1 185 ? 11.810 -3.456 -15.132 1.00 97.50 185 ALA A O 1
ATOM 1435 N N . ASP A 1 186 ? 11.677 -3.660 -17.363 1.00 97.88 186 ASP A N 1
ATOM 1436 C CA . ASP A 1 186 ? 10.216 -3.752 -17.429 1.00 97.88 186 ASP A CA 1
ATOM 1437 C C . ASP A 1 186 ? 9.691 -4.986 -16.682 1.00 97.88 186 ASP A C 1
ATOM 1439 O O . ASP A 1 186 ? 8.696 -4.902 -15.960 1.00 97.88 186 ASP A O 1
ATOM 1443 N N . ALA A 1 187 ? 10.379 -6.129 -16.792 1.00 97.69 187 ALA A N 1
ATOM 1444 C CA . ALA A 1 187 ? 10.032 -7.334 -16.040 1.00 97.69 187 ALA A CA 1
ATOM 1445 C C . ALA A 1 187 ? 10.184 -7.139 -14.520 1.00 97.69 187 ALA A C 1
ATOM 1447 O O . ALA A 1 187 ? 9.325 -7.582 -13.756 1.00 97.69 187 ALA A O 1
ATOM 1448 N N . LEU A 1 188 ? 11.240 -6.445 -14.077 1.00 98.12 188 LEU A N 1
ATOM 1449 C CA . LEU A 1 188 ? 11.437 -6.107 -12.663 1.00 98.12 188 LEU A CA 1
ATOM 1450 C C . LEU A 1 188 ? 10.379 -5.123 -12.155 1.00 98.12 188 LEU A C 1
ATOM 1452 O O . LEU A 1 188 ? 9.866 -5.305 -11.053 1.00 98.12 188 LEU A O 1
ATOM 1456 N N . LEU A 1 189 ? 10.012 -4.118 -12.953 1.00 97.75 189 LEU A N 1
ATOM 1457 C CA . LEU A 1 189 ? 8.937 -3.187 -12.606 1.00 97.75 189 LEU A CA 1
ATOM 1458 C C . LEU A 1 189 ? 7.590 -3.908 -12.503 1.00 97.75 189 LEU A C 1
ATOM 1460 O O . LEU A 1 189 ? 6.857 -3.692 -11.542 1.00 97.75 189 LEU A O 1
ATOM 1464 N N . ALA A 1 190 ? 7.276 -4.801 -13.443 1.00 98.00 190 ALA A N 1
ATOM 1465 C CA . ALA A 1 190 ? 6.058 -5.605 -13.390 1.00 98.00 190 ALA A CA 1
ATOM 1466 C C . ALA A 1 190 ? 6.004 -6.494 -12.134 1.00 98.00 190 ALA A C 1
ATOM 1468 O O . ALA A 1 190 ? 4.953 -6.579 -11.498 1.00 98.00 190 ALA A O 1
ATOM 1469 N N . ALA A 1 191 ? 7.129 -7.107 -11.748 1.00 98.25 191 ALA A N 1
ATOM 1470 C CA . ALA A 1 191 ? 7.233 -7.876 -10.509 1.00 98.25 191 ALA A CA 1
ATOM 1471 C C . ALA A 1 191 ? 7.029 -6.990 -9.268 1.00 98.25 191 ALA A C 1
ATOM 1473 O O . ALA A 1 191 ? 6.211 -7.319 -8.415 1.00 98.25 191 ALA A O 1
ATOM 1474 N N . ALA A 1 192 ? 7.680 -5.824 -9.210 1.00 97.75 192 ALA A N 1
ATOM 1475 C CA . ALA A 1 192 ? 7.523 -4.880 -8.103 1.00 97.75 192 ALA A CA 1
ATOM 1476 C C . ALA A 1 192 ? 6.078 -4.366 -7.963 1.00 97.75 192 ALA A C 1
ATOM 1478 O O . ALA A 1 192 ? 5.575 -4.235 -6.848 1.00 97.75 192 ALA A O 1
ATOM 1479 N N . TYR A 1 193 ? 5.379 -4.114 -9.076 1.00 98.06 193 TYR A N 1
ATOM 1480 C CA . TYR A 1 193 ? 3.960 -3.745 -9.046 1.00 98.06 193 TYR A CA 1
ATOM 1481 C C . TYR A 1 193 ? 3.063 -4.894 -8.577 1.00 98.06 193 TYR A C 1
ATOM 1483 O O . TYR A 1 193 ? 2.118 -4.651 -7.826 1.00 98.06 193 TYR A O 1
ATOM 1491 N N . ALA A 1 194 ? 3.352 -6.134 -8.980 1.00 98.12 194 ALA A N 1
ATOM 1492 C CA . ALA A 1 194 ? 2.624 -7.304 -8.496 1.00 98.12 194 ALA A CA 1
ATOM 1493 C C . ALA A 1 194 ? 2.825 -7.511 -6.984 1.00 98.12 194 ALA A C 1
ATOM 1495 O O . ALA A 1 194 ? 1.854 -7.746 -6.265 1.00 98.12 194 ALA A O 1
ATOM 1496 N N . ASP A 1 195 ? 4.051 -7.348 -6.486 1.00 98.12 195 ASP A N 1
ATOM 1497 C CA . ASP A 1 195 ? 4.364 -7.422 -5.054 1.00 98.12 195 ASP A CA 1
ATOM 1498 C C . ASP A 1 195 ? 3.686 -6.292 -4.266 1.00 98.12 195 ASP A C 1
ATOM 1500 O O . ASP A 1 195 ? 3.112 -6.526 -3.200 1.00 98.12 195 ASP A O 1
ATOM 1504 N N . HIS A 1 196 ? 3.669 -5.070 -4.805 1.00 97.88 196 HIS A N 1
ATOM 1505 C CA . HIS A 1 196 ? 2.944 -3.952 -4.202 1.00 97.88 196 HIS A CA 1
ATOM 1506 C C . HIS A 1 196 ? 1.431 -4.227 -4.117 1.00 97.88 196 HIS A C 1
ATOM 1508 O O . HIS A 1 196 ? 0.803 -3.966 -3.094 1.00 97.88 196 HIS A O 1
ATOM 1514 N N . GLU A 1 197 ? 0.822 -4.793 -5.160 1.00 98.44 197 GLU A N 1
ATOM 1515 C CA . GLU A 1 197 ? -0.602 -5.144 -5.123 1.00 98.44 197 GLU A CA 1
ATOM 1516 C C . GLU A 1 197 ? -0.887 -6.290 -4.136 1.00 98.44 197 GLU A C 1
ATOM 1518 O O . GLU A 1 197 ? -1.855 -6.228 -3.379 1.00 98.44 197 GLU A O 1
ATOM 1523 N N . ASN A 1 198 ? -0.010 -7.297 -4.065 1.00 98.31 198 ASN A N 1
ATOM 1524 C CA . ASN A 1 198 ? -0.120 -8.387 -3.092 1.00 98.31 198 ASN A CA 1
ATOM 1525 C C . ASN A 1 198 ? -0.016 -7.880 -1.646 1.00 98.31 198 ASN A C 1
ATOM 1527 O O . ASN A 1 198 ? -0.812 -8.271 -0.792 1.00 98.31 198 ASN A O 1
ATOM 1531 N N . THR A 1 199 ? 0.941 -6.993 -1.364 1.00 97.62 199 THR A N 1
ATOM 1532 C CA . THR A 1 199 ? 1.110 -6.389 -0.030 1.00 97.62 199 THR A CA 1
ATOM 1533 C C . THR A 1 199 ? -0.069 -5.497 0.344 1.00 97.62 199 THR A C 1
ATOM 1535 O O . THR A 1 199 ? -0.525 -5.541 1.485 1.00 97.62 199 THR A O 1
ATOM 1538 N N . LYS A 1 200 ? -0.638 -4.755 -0.613 1.00 98.44 200 LYS A N 1
ATOM 1539 C CA . LYS A 1 200 ? -1.875 -3.995 -0.408 1.00 98.44 200 LYS A CA 1
ATOM 1540 C C . LYS A 1 200 ? -3.055 -4.905 -0.052 1.00 98.44 200 LYS A C 1
ATOM 1542 O O . LYS A 1 200 ? -3.740 -4.642 0.928 1.00 98.44 200 LYS A O 1
ATOM 1547 N N . GLN A 1 201 ? -3.242 -6.010 -0.776 1.00 98.31 201 GLN A N 1
ATOM 1548 C CA . GLN A 1 201 ? -4.288 -6.991 -0.462 1.00 98.31 201 GLN A CA 1
ATOM 1549 C C . GLN A 1 201 ? -4.096 -7.640 0.916 1.00 98.31 201 GLN A C 1
ATOM 1551 O O . GLN A 1 201 ? -5.073 -7.909 1.609 1.00 98.31 201 GLN A O 1
ATOM 1556 N N . GLN A 1 202 ? -2.853 -7.904 1.329 1.00 97.81 202 GLN A N 1
ATOM 1557 C CA . GLN A 1 202 ? -2.561 -8.398 2.679 1.00 97.81 202 GLN A CA 1
ATOM 1558 C C . GLN A 1 202 ? -2.890 -7.352 3.746 1.00 97.81 202 GLN A C 1
ATOM 1560 O O . GLN A 1 202 ? -3.492 -7.686 4.760 1.00 97.81 202 GLN A O 1
ATOM 1565 N N . LEU A 1 203 ? -2.538 -6.090 3.506 1.00 98.44 203 LEU A N 1
ATOM 1566 C CA . LEU A 1 203 ? -2.835 -4.990 4.417 1.00 98.44 203 LEU A CA 1
ATOM 1567 C C . LEU A 1 203 ? -4.344 -4.764 4.571 1.00 98.44 203 LEU A C 1
ATOM 1569 O O . LEU A 1 203 ? -4.803 -4.524 5.685 1.00 98.44 203 LEU A O 1
ATOM 1573 N N . ASP A 1 204 ? -5.116 -4.879 3.491 1.00 98.25 204 ASP A N 1
ATOM 1574 C CA . ASP A 1 204 ? -6.576 -4.779 3.554 1.00 98.25 204 ASP A CA 1
ATOM 1575 C C . ASP A 1 204 ? -7.188 -5.953 4.343 1.00 98.25 204 ASP A C 1
ATOM 1577 O O . ASP A 1 204 ? -8.035 -5.722 5.198 1.00 98.25 204 ASP A O 1
ATOM 1581 N N . LYS A 1 205 ? -6.676 -7.185 4.193 1.00 98.38 205 LYS A N 1
ATOM 1582 C CA . LYS A 1 205 ? -7.095 -8.324 5.039 1.00 98.38 205 LYS A CA 1
ATOM 1583 C C . LYS A 1 205 ? -6.803 -8.105 6.522 1.00 98.38 205 LYS A C 1
ATOM 1585 O O . LYS A 1 205 ? -7.656 -8.378 7.355 1.00 98.38 205 LYS A O 1
ATOM 1590 N N . VAL A 1 206 ? -5.614 -7.600 6.855 1.00 98.12 206 VAL A N 1
ATOM 1591 C CA . VAL A 1 206 ? -5.242 -7.312 8.251 1.00 98.12 206 VAL A CA 1
ATOM 1592 C C . VAL A 1 206 ? -6.129 -6.212 8.841 1.00 98.12 206 VAL A C 1
ATOM 1594 O O . VAL A 1 206 ? -6.462 -6.267 10.022 1.00 98.12 206 VAL A O 1
ATOM 1597 N N . LYS A 1 207 ? -6.545 -5.223 8.039 1.00 98.38 207 LYS A N 1
ATOM 1598 C CA . LYS A 1 207 ? -7.531 -4.223 8.474 1.00 98.38 207 LYS A CA 1
ATOM 1599 C C . LYS A 1 207 ? -8.890 -4.856 8.748 1.00 98.38 207 LYS A C 1
ATOM 1601 O O . LYS A 1 207 ? -9.435 -4.604 9.812 1.00 98.38 207 LYS A O 1
ATOM 1606 N N . ASP A 1 208 ? -9.389 -5.698 7.846 1.00 98.25 208 ASP A N 1
ATOM 1607 C CA . ASP A 1 208 ? -10.666 -6.394 8.043 1.00 98.25 208 ASP A CA 1
ATOM 1608 C C . ASP A 1 208 ? -10.634 -7.279 9.305 1.00 98.25 208 ASP A C 1
ATOM 1610 O O . ASP A 1 208 ? -11.590 -7.305 10.080 1.00 98.25 208 ASP A O 1
ATOM 1614 N N . GLU A 1 209 ? -9.517 -7.973 9.555 1.00 98.06 209 GLU A N 1
ATOM 1615 C CA . GLU A 1 209 ? -9.300 -8.764 10.774 1.00 98.06 209 GLU A CA 1
ATOM 1616 C C . GLU A 1 209 ? -9.267 -7.884 12.031 1.00 98.06 209 GLU A C 1
ATOM 1618 O O . GLU A 1 209 ? -9.929 -8.202 13.021 1.00 98.06 209 GLU A O 1
ATOM 1623 N N . ARG A 1 210 ? -8.546 -6.755 11.997 1.00 98.25 210 ARG A N 1
ATOM 1624 C CA . ARG A 1 210 ? -8.509 -5.785 13.101 1.00 98.25 210 ARG A CA 1
ATOM 1625 C C . ARG A 1 210 ? -9.902 -5.238 13.402 1.00 98.25 210 ARG A C 1
ATOM 1627 O O . ARG A 1 210 ? -10.310 -5.259 14.558 1.00 98.25 210 ARG A O 1
ATOM 1634 N N . ASP A 1 211 ? -10.628 -4.792 12.385 1.00 98.00 211 ASP A N 1
ATOM 1635 C CA . ASP A 1 211 ? -11.972 -4.237 12.537 1.00 98.00 211 ASP A CA 1
ATOM 1636 C C . ASP A 1 211 ? -12.941 -5.318 13.071 1.00 98.00 211 ASP A C 1
ATOM 1638 O O . ASP A 1 211 ? -13.795 -5.045 13.917 1.00 98.00 211 ASP A O 1
ATOM 1642 N N . GLY A 1 212 ? -12.752 -6.583 12.671 1.00 98.31 212 GLY A N 1
ATOM 1643 C CA . GLY A 1 212 ? -13.452 -7.735 13.248 1.00 98.31 212 GLY A CA 1
ATOM 1644 C C . GLY A 1 212 ? -13.133 -7.976 14.730 1.00 98.31 212 GLY A C 1
ATOM 1645 O O . GLY A 1 212 ? -14.036 -8.271 15.517 1.00 98.31 212 GLY A O 1
ATOM 1646 N N . HIS A 1 213 ? -11.872 -7.822 15.143 1.00 97.88 213 HIS A N 1
ATOM 1647 C CA . HIS A 1 213 ? -11.474 -7.901 16.552 1.00 97.88 213 HIS A CA 1
ATOM 1648 C C . HIS A 1 213 ? -12.017 -6.730 17.379 1.00 97.88 213 HIS A C 1
ATOM 1650 O O . HIS A 1 213 ? -12.485 -6.950 18.496 1.00 97.88 213 HIS A O 1
ATOM 1656 N N . GLU A 1 214 ? -12.004 -5.510 16.840 1.00 98.50 214 GLU A N 1
ATOM 1657 C CA . GLU A 1 214 ? -12.583 -4.325 17.485 1.00 98.50 214 GLU A CA 1
ATOM 1658 C C . GLU A 1 214 ? -14.091 -4.502 17.720 1.00 98.50 214 GLU A C 1
ATOM 1660 O O . GLU A 1 214 ? -14.576 -4.239 18.824 1.00 98.50 214 GLU A O 1
ATOM 1665 N N . LEU A 1 215 ? -14.818 -5.045 16.737 1.00 98.38 215 LEU A N 1
ATOM 1666 C CA . LEU A 1 215 ? -16.233 -5.395 16.887 1.00 98.38 215 LEU A CA 1
ATOM 1667 C C . LEU A 1 215 ? -16.445 -6.446 17.990 1.00 98.38 215 LEU A C 1
ATOM 1669 O O . LEU A 1 215 ? -17.315 -6.284 18.843 1.00 98.38 215 LEU A O 1
ATOM 1673 N N . ALA A 1 216 ? -15.627 -7.503 18.015 1.00 98.38 216 ALA A N 1
ATOM 1674 C CA . ALA A 1 216 ? -15.728 -8.552 19.030 1.00 98.38 216 ALA A CA 1
ATOM 1675 C C . ALA A 1 216 ? -15.445 -8.030 20.452 1.00 98.38 216 ALA A C 1
ATOM 1677 O O . ALA A 1 216 ? -16.087 -8.466 21.411 1.00 98.38 216 ALA A O 1
ATOM 1678 N N . ILE A 1 217 ? -14.507 -7.088 20.595 1.00 98.31 217 ILE A N 1
ATOM 1679 C CA . ILE A 1 217 ? -14.218 -6.405 21.862 1.00 98.31 217 ILE A CA 1
ATOM 1680 C C . ILE A 1 217 ? -15.415 -5.548 22.290 1.00 98.31 217 ILE A C 1
ATOM 1682 O O . ILE A 1 217 ? -15.828 -5.622 23.449 1.00 98.31 217 ILE A O 1
ATOM 1686 N N . ALA A 1 218 ? -16.012 -4.781 21.373 1.00 98.25 218 ALA A N 1
ATOM 1687 C CA . ALA A 1 218 ? -17.203 -3.982 21.661 1.00 98.25 218 ALA A CA 1
ATOM 1688 C C . ALA A 1 218 ? -18.388 -4.856 22.115 1.00 98.25 218 ALA A C 1
ATOM 1690 O O . ALA A 1 218 ? -19.022 -4.562 23.130 1.00 98.25 218 ALA A O 1
ATOM 1691 N N . ASP A 1 219 ? -18.632 -5.982 21.440 1.00 98.56 219 ASP A N 1
ATOM 1692 C CA . ASP A 1 219 ? -19.657 -6.956 21.832 1.00 98.56 219 ASP A CA 1
ATOM 1693 C C . ASP A 1 219 ? -19.382 -7.570 23.213 1.00 98.56 219 ASP A C 1
ATOM 1695 O O . ASP A 1 219 ? -20.305 -7.787 24.005 1.00 98.56 219 ASP A O 1
ATOM 1699 N N . ALA A 1 220 ? -18.116 -7.863 23.525 1.00 97.94 220 ALA A N 1
ATOM 1700 C CA . ALA A 1 220 ? -17.722 -8.363 24.838 1.00 97.94 220 ALA A CA 1
ATOM 1701 C C . ALA A 1 220 ? -17.958 -7.315 25.938 1.00 97.94 220 ALA A C 1
ATOM 1703 O O . ALA A 1 220 ? -18.457 -7.668 27.007 1.00 97.94 220 ALA A O 1
ATOM 1704 N N . HIS A 1 221 ? -17.676 -6.037 25.673 1.00 98.44 221 HIS A N 1
ATOM 1705 C CA . HIS A 1 221 ? -17.984 -4.944 26.598 1.00 98.44 221 HIS A CA 1
ATOM 1706 C C . HIS A 1 221 ? -19.486 -4.805 26.852 1.00 98.44 221 HIS A C 1
ATOM 1708 O O . HIS A 1 221 ? -19.892 -4.748 28.010 1.00 98.44 221 HIS A O 1
ATOM 1714 N N . LEU A 1 222 ? -20.320 -4.854 25.808 1.00 98.44 222 LEU A N 1
ATOM 1715 C CA . LEU A 1 222 ? -21.778 -4.809 25.967 1.00 98.44 222 LEU A CA 1
ATOM 1716 C C . LEU A 1 222 ? -22.305 -5.965 26.831 1.00 98.44 222 LEU A C 1
ATOM 1718 O O . LEU A 1 222 ? -23.181 -5.751 27.670 1.00 98.44 222 LEU A O 1
ATOM 1722 N N . LYS A 1 223 ? -21.746 -7.173 26.675 1.00 98.50 223 LYS A N 1
ATOM 1723 C CA . LYS A 1 223 ? -22.074 -8.337 27.521 1.00 98.50 223 LYS A CA 1
ATOM 1724 C C . LYS A 1 223 ? -21.589 -8.177 28.962 1.00 98.50 223 LYS A C 1
ATOM 1726 O O . LYS A 1 223 ? -22.291 -8.565 29.889 1.00 98.50 223 LYS A O 1
ATOM 1731 N N . LEU A 1 224 ? -20.398 -7.620 29.178 1.00 98.19 224 LEU A N 1
ATOM 1732 C CA . LEU A 1 224 ? -19.916 -7.334 30.532 1.00 98.19 224 LEU A CA 1
ATOM 1733 C C . LEU A 1 224 ? -20.803 -6.299 31.225 1.00 98.19 224 LEU A C 1
ATOM 1735 O O . LEU A 1 224 ? -21.133 -6.467 32.396 1.00 98.19 224 LEU A O 1
ATOM 1739 N N . ASP A 1 225 ? -21.236 -5.269 30.506 1.00 98.44 225 ASP A N 1
ATOM 1740 C CA . ASP A 1 225 ? -22.133 -4.256 31.051 1.00 98.44 225 ASP A CA 1
ATOM 1741 C C . ASP A 1 225 ? -23.541 -4.806 31.304 1.00 98.44 225 ASP A C 1
ATOM 1743 O O . ASP A 1 225 ? -24.182 -4.402 32.273 1.00 98.44 225 ASP A O 1
ATOM 1747 N N . SER A 1 226 ? -24.048 -5.737 30.485 1.00 98.44 226 SER A N 1
ATOM 1748 C CA . SER A 1 226 ? -25.318 -6.416 30.784 1.00 98.44 226 SER A CA 1
ATOM 1749 C C . SER A 1 226 ? -25.208 -7.268 32.049 1.00 98.44 226 SER A C 1
ATOM 1751 O O . SER A 1 226 ? -26.039 -7.128 32.940 1.00 98.44 226 SER A O 1
ATOM 1753 N N . LEU A 1 227 ? -24.140 -8.060 32.188 1.00 98.38 227 LEU A N 1
ATOM 1754 C CA . LEU A 1 227 ? -23.896 -8.874 33.384 1.00 98.38 227 LEU A CA 1
ATOM 1755 C C . LEU A 1 227 ? -23.703 -8.024 34.644 1.00 98.38 227 LEU A C 1
ATOM 1757 O O . LEU A 1 227 ? -24.169 -8.396 35.716 1.00 98.38 227 LEU A O 1
ATOM 1761 N N . ARG A 1 228 ? -23.047 -6.864 34.534 1.00 98.44 228 ARG A N 1
ATOM 1762 C CA . ARG A 1 228 ? -22.917 -5.912 35.648 1.00 98.44 228 ARG A CA 1
ATOM 1763 C C . ARG A 1 228 ? -24.269 -5.374 36.104 1.00 98.44 228 ARG A C 1
ATOM 1765 O O . ARG A 1 228 ? -24.483 -5.271 37.307 1.00 98.44 228 ARG A O 1
ATOM 1772 N N . ARG A 1 229 ? -25.174 -5.056 35.170 1.00 98.31 229 ARG A N 1
ATOM 1773 C CA . ARG A 1 229 ? -26.546 -4.636 35.505 1.00 98.31 229 ARG A CA 1
ATOM 1774 C C . ARG A 1 229 ? -27.322 -5.764 36.178 1.00 98.31 229 ARG A C 1
ATOM 1776 O O . ARG A 1 229 ? -27.885 -5.539 37.239 1.00 98.31 229 ARG A O 1
ATOM 1783 N N . GLU A 1 230 ? -27.271 -6.978 35.630 1.00 98.25 230 GLU A N 1
ATOM 1784 C CA . GLU A 1 230 ? -27.915 -8.152 36.239 1.00 98.25 230 GLU A CA 1
ATOM 1785 C C . GLU A 1 230 ? -27.392 -8.423 37.656 1.00 98.25 230 GLU A C 1
ATOM 1787 O O . GLU A 1 230 ? -28.166 -8.728 38.561 1.00 98.25 230 GLU A O 1
ATOM 1792 N N . PHE A 1 231 ? -26.083 -8.281 37.872 1.00 98.38 231 PHE A N 1
ATOM 1793 C CA . PHE A 1 231 ? -25.482 -8.439 39.193 1.00 98.38 231 PHE A CA 1
ATOM 1794 C C . PHE A 1 231 ? -25.933 -7.342 40.166 1.00 98.38 231 PHE A C 1
ATOM 1796 O O . PHE A 1 231 ? -26.249 -7.648 41.313 1.00 98.38 231 PHE A O 1
ATOM 1803 N N . ALA A 1 232 ? -26.020 -6.087 39.715 1.00 98.38 232 ALA A N 1
ATOM 1804 C CA . ALA A 1 232 ? -26.542 -4.989 40.526 1.00 98.38 232 ALA A CA 1
ATOM 1805 C C . ALA A 1 232 ? -28.016 -5.215 40.913 1.00 98.38 232 ALA A C 1
ATOM 1807 O O . ALA A 1 232 ? -28.359 -5.091 42.085 1.00 98.38 232 ALA A O 1
ATOM 1808 N N . GLU A 1 233 ? -28.862 -5.648 39.972 1.00 98.44 233 GLU A N 1
ATOM 1809 C CA . GLU A 1 233 ? -30.260 -6.012 40.251 1.00 98.44 233 GLU A CA 1
ATOM 1810 C C . GLU A 1 233 ? -30.369 -7.174 41.250 1.00 98.44 233 GLU A C 1
ATOM 1812 O O . GLU A 1 233 ? -31.272 -7.209 42.085 1.00 98.44 233 GLU A O 1
ATOM 1817 N N . GLN A 1 234 ? -29.467 -8.157 41.176 1.00 98.06 234 GLN A N 1
ATOM 1818 C CA . GLN A 1 234 ? -29.422 -9.254 42.146 1.00 98.06 234 GLN A CA 1
ATOM 1819 C C . GLN A 1 234 ? -28.977 -8.781 43.532 1.00 98.06 234 GLN A C 1
ATOM 1821 O O . GLN A 1 234 ? -29.533 -9.243 44.526 1.00 98.06 234 GLN A O 1
ATOM 1826 N N . GLN A 1 235 ? -28.011 -7.862 43.613 1.00 98.50 235 GLN A N 1
ATOM 1827 C CA . GLN A 1 235 ? -27.600 -7.257 44.880 1.00 98.50 235 GLN A CA 1
ATOM 1828 C C . GLN A 1 235 ? -28.728 -6.436 45.511 1.00 98.50 235 GLN A C 1
ATOM 1830 O O . GLN A 1 235 ? -28.950 -6.544 46.714 1.00 98.50 235 GLN A O 1
ATOM 1835 N N . GLU A 1 236 ? -29.475 -5.674 44.713 1.00 98.38 236 GLU A N 1
ATOM 1836 C CA . GLU A 1 236 ? -30.644 -4.929 45.187 1.00 98.38 236 GLU A CA 1
ATOM 1837 C C . GLU A 1 236 ? -31.735 -5.872 45.712 1.00 98.38 236 GLU A C 1
ATOM 1839 O O . GLU A 1 236 ? -32.207 -5.693 46.832 1.00 98.38 236 GLU A O 1
ATOM 1844 N N . LYS A 1 237 ? -32.052 -6.946 44.975 1.00 98.38 237 LYS A N 1
ATOM 1845 C CA . LYS A 1 237 ? -33.001 -7.982 45.427 1.00 98.38 237 LYS A CA 1
ATOM 1846 C C . LYS A 1 237 ? -32.563 -8.672 46.718 1.00 98.38 237 LYS A C 1
ATOM 1848 O O . LYS A 1 237 ? -33.410 -8.984 47.551 1.00 98.38 237 LYS A O 1
ATOM 1853 N N . LEU A 1 238 ? -31.266 -8.936 46.891 1.00 97.69 238 LEU A N 1
ATOM 1854 C CA . LEU A 1 238 ? -30.739 -9.481 48.145 1.00 97.69 238 LEU A CA 1
ATOM 1855 C C . LEU A 1 238 ? -30.916 -8.481 49.292 1.00 97.69 238 LEU A C 1
ATOM 1857 O O . LEU A 1 238 ? -31.431 -8.865 50.336 1.00 97.69 238 LEU A O 1
ATOM 1861 N N . ALA A 1 239 ? -30.592 -7.204 49.078 1.00 98.12 239 ALA A N 1
ATOM 1862 C CA . ALA A 1 239 ? -30.790 -6.161 50.082 1.00 98.12 239 ALA A CA 1
ATOM 1863 C C . ALA A 1 239 ? -32.276 -5.975 50.450 1.00 98.12 239 ALA A C 1
ATOM 1865 O O . ALA A 1 239 ? -32.609 -5.773 51.615 1.00 98.12 239 ALA A O 1
ATOM 1866 N N . GLU A 1 240 ? -33.197 -6.075 49.486 1.00 98.06 240 GLU A N 1
ATOM 1867 C CA . GLU A 1 240 ? -34.641 -6.081 49.753 1.00 98.06 240 GLU A CA 1
ATOM 1868 C C . GLU A 1 240 ? -35.075 -7.285 50.598 1.00 98.06 240 GLU A C 1
ATOM 1870 O O . GLU A 1 240 ? -35.863 -7.127 51.531 1.00 98.06 240 GLU A O 1
ATOM 1875 N N . GLN A 1 241 ? -34.556 -8.483 50.305 1.00 97.25 241 GLN A N 1
ATOM 1876 C CA . GLN A 1 241 ? -34.833 -9.686 51.096 1.00 97.25 241 GLN A CA 1
ATOM 1877 C C . GLN A 1 241 ? -34.261 -9.594 52.513 1.00 97.25 241 GLN A C 1
ATOM 1879 O O . GLN A 1 241 ? -34.919 -10.031 53.455 1.00 97.25 241 GLN A O 1
ATOM 1884 N N . GLU A 1 242 ? -33.074 -9.010 52.678 1.00 97.94 242 GLU A N 1
ATOM 1885 C CA . GLU A 1 242 ? -32.470 -8.750 53.987 1.00 97.94 242 GLU A CA 1
ATOM 1886 C C . GLU A 1 242 ? -33.334 -7.784 54.806 1.00 97.94 242 GLU A C 1
ATOM 1888 O O . GLU A 1 242 ? -33.715 -8.126 55.924 1.00 97.94 242 GLU A O 1
ATOM 1893 N N . ARG A 1 243 ? -33.771 -6.656 54.223 1.00 97.62 243 ARG A N 1
ATOM 1894 C CA . ARG A 1 243 ? -34.719 -5.726 54.872 1.00 97.62 243 ARG A CA 1
ATOM 1895 C C . ARG A 1 243 ? -36.047 -6.397 55.227 1.00 97.62 243 ARG A C 1
ATOM 1897 O O . ARG A 1 243 ? -36.596 -6.166 56.299 1.00 97.62 243 ARG A O 1
ATOM 1904 N N . ALA A 1 244 ? -36.581 -7.244 54.345 1.00 96.75 244 ALA A N 1
ATOM 1905 C CA . ALA A 1 244 ? -37.792 -8.011 54.638 1.00 96.75 244 ALA A CA 1
ATOM 1906 C C . ALA A 1 244 ? -37.578 -9.001 55.799 1.00 96.75 244 ALA A C 1
ATOM 1908 O O . ALA A 1 244 ? -38.478 -9.194 56.617 1.00 96.75 244 ALA A O 1
ATOM 1909 N N . GLY A 1 245 ? -36.386 -9.598 55.893 1.00 97.31 245 GLY A N 1
ATOM 1910 C CA . GLY A 1 245 ? -35.965 -10.430 57.018 1.00 97.31 245 GLY A CA 1
ATOM 1911 C C . GLY A 1 245 ? -35.875 -9.647 58.329 1.00 97.31 245 GLY A C 1
ATOM 1912 O O . GLY A 1 245 ? -36.407 -10.102 59.339 1.00 97.31 245 GLY A O 1
ATOM 1913 N N . GLU A 1 246 ? -35.279 -8.454 58.315 1.00 97.50 246 GLU A N 1
ATOM 1914 C CA . GLU A 1 246 ? -35.227 -7.547 59.472 1.00 97.50 246 GLU A CA 1
ATOM 1915 C C . GLU A 1 246 ? -36.634 -7.153 59.941 1.00 97.50 246 GLU A C 1
ATOM 1917 O O . GLU A 1 246 ? -36.950 -7.272 61.126 1.00 97.50 246 GLU A O 1
ATOM 1922 N N . ASN A 1 247 ? -37.519 -6.786 59.008 1.00 97.06 247 ASN A N 1
ATOM 1923 C CA . ASN A 1 247 ? -38.917 -6.476 59.308 1.00 97.06 247 ASN A CA 1
ATOM 1924 C C . ASN A 1 247 ? -39.656 -7.670 59.932 1.00 97.06 247 ASN A C 1
ATOM 1926 O O . ASN A 1 247 ? -40.457 -7.484 60.846 1.00 97.06 247 ASN A O 1
ATOM 1930 N N . LEU A 1 248 ? -39.384 -8.899 59.477 1.00 96.50 248 LEU A N 1
ATOM 1931 C CA . LEU A 1 248 ? -39.944 -10.115 60.077 1.00 96.50 248 LEU A CA 1
ATOM 1932 C C . LEU A 1 248 ? -39.464 -10.331 61.514 1.00 96.50 248 LEU A C 1
ATOM 1934 O O . LEU A 1 248 ? -40.266 -10.739 62.350 1.00 96.50 248 LEU A O 1
ATOM 1938 N N . VAL A 1 249 ? -38.194 -10.048 61.815 1.00 97.69 249 VAL A N 1
ATOM 1939 C CA . VAL A 1 249 ? -37.653 -10.135 63.183 1.00 97.69 249 VAL A CA 1
ATOM 1940 C C . VAL A 1 249 ? -38.320 -9.106 64.098 1.00 97.69 249 VAL A C 1
ATOM 1942 O O . VAL A 1 249 ? -38.709 -9.445 65.214 1.00 97.69 249 VAL A O 1
ATOM 1945 N N . VAL A 1 250 ? -38.519 -7.871 63.625 1.00 97.38 250 VAL A N 1
ATOM 1946 C CA . VAL A 1 250 ? -39.275 -6.846 64.369 1.00 97.38 250 VAL A CA 1
ATOM 1947 C C . VAL A 1 250 ? -40.716 -7.299 64.602 1.00 97.38 250 VAL A C 1
ATOM 1949 O O . VAL A 1 250 ? -41.217 -7.212 65.718 1.00 97.38 250 VAL A O 1
ATOM 1952 N N . LEU A 1 251 ? -41.374 -7.850 63.578 1.00 96.12 251 LEU A N 1
ATOM 1953 C CA . LEU A 1 251 ? -42.736 -8.365 63.707 1.00 96.12 251 LEU A CA 1
ATOM 1954 C C . LEU A 1 251 ? -42.817 -9.521 64.719 1.00 96.12 251 LEU A C 1
ATOM 1956 O O . LEU A 1 251 ? -43.759 -9.575 65.501 1.00 96.12 251 LEU A O 1
ATOM 1960 N N . GLN A 1 252 ? -41.835 -10.429 64.722 1.00 97.06 252 GLN A N 1
ATOM 1961 C CA . GLN A 1 252 ? -41.738 -11.514 65.705 1.00 97.06 252 GLN A CA 1
ATOM 1962 C C . GLN A 1 252 ? -41.601 -10.972 67.124 1.00 97.06 252 GLN A C 1
ATOM 1964 O O . GLN A 1 252 ? -42.331 -11.417 68.003 1.00 97.06 252 GLN A O 1
ATOM 1969 N N . ARG A 1 253 ? -40.738 -9.973 67.328 1.00 97.31 253 ARG A N 1
ATOM 1970 C CA . ARG A 1 253 ? -40.592 -9.307 68.622 1.00 97.31 253 ARG A CA 1
ATOM 1971 C C . ARG A 1 253 ? -41.900 -8.660 69.082 1.00 97.31 253 ARG A C 1
ATOM 1973 O O . ARG A 1 253 ? -42.297 -8.870 70.218 1.00 97.31 253 ARG A O 1
ATOM 1980 N N . ASN A 1 254 ? -42.603 -7.950 68.202 1.00 96.81 254 ASN A N 1
ATOM 1981 C CA . ASN A 1 254 ? -43.897 -7.350 68.541 1.00 96.81 254 ASN A CA 1
ATOM 1982 C C . ASN A 1 254 ? -44.946 -8.420 68.897 1.00 96.81 254 ASN A C 1
ATOM 1984 O O . ASN A 1 254 ? -45.777 -8.205 69.773 1.00 96.81 254 ASN A O 1
ATOM 1988 N N . VAL A 1 255 ? -44.923 -9.580 68.228 1.00 96.88 255 VAL A N 1
ATOM 1989 C CA . VAL A 1 255 ? -45.798 -10.715 68.569 1.00 96.88 255 VAL A CA 1
ATOM 1990 C C . VAL A 1 255 ? -45.438 -11.307 69.934 1.00 96.88 255 VAL A C 1
ATOM 1992 O O . VAL A 1 255 ? -46.346 -11.667 70.677 1.00 96.88 255 VAL A O 1
ATOM 1995 N N . GLU A 1 256 ? -44.151 -11.406 70.274 1.00 97.19 256 GLU A N 1
ATOM 1996 C CA . GLU A 1 256 ? -43.690 -11.844 71.599 1.00 97.19 256 GLU A CA 1
ATOM 1997 C C . GLU A 1 256 ? -44.098 -10.852 72.698 1.00 97.19 256 GLU A C 1
ATOM 1999 O O . GLU A 1 256 ? -44.650 -11.278 73.709 1.00 97.19 256 GLU A O 1
ATOM 2004 N N . GLU A 1 257 ? -43.918 -9.547 72.475 1.00 96.94 257 GLU A N 1
ATOM 2005 C CA . GLU A 1 257 ? -44.337 -8.483 73.401 1.00 96.94 257 GLU A CA 1
ATOM 2006 C C . GLU A 1 257 ? -45.863 -8.500 73.623 1.00 96.94 257 GLU A C 1
ATOM 2008 O O . GLU A 1 257 ? -46.327 -8.472 74.761 1.00 96.94 257 GLU A O 1
ATOM 2013 N N . LEU A 1 258 ? -46.660 -8.647 72.556 1.00 96.50 258 LEU A N 1
ATOM 2014 C CA . LEU A 1 258 ? -48.119 -8.796 72.667 1.00 96.50 258 LEU A CA 1
ATOM 2015 C C . LEU A 1 258 ? -48.532 -10.096 73.373 1.00 96.50 258 LEU A C 1
ATOM 2017 O O . LEU A 1 258 ? -49.559 -10.129 74.049 1.00 96.50 258 LEU A O 1
ATOM 2021 N N . ALA A 1 259 ? -47.777 -11.184 73.205 1.00 96.94 259 ALA A N 1
ATOM 2022 C CA . ALA A 1 259 ? -48.050 -12.436 73.905 1.00 96.94 259 ALA A CA 1
ATOM 2023 C C . ALA A 1 259 ? -47.790 -12.303 75.415 1.00 96.94 259 ALA A C 1
ATOM 2025 O O . ALA A 1 259 ? -48.608 -12.773 76.205 1.00 96.94 259 ALA A O 1
ATOM 2026 N N . GLU A 1 260 ? -46.706 -11.626 75.806 1.00 97.12 260 GLU A N 1
ATOM 2027 C CA . GLU A 1 260 ? -46.408 -11.297 77.206 1.00 97.12 260 GLU A CA 1
ATOM 2028 C C . GLU A 1 260 ? -47.505 -10.406 77.810 1.00 97.12 260 GLU A C 1
ATOM 2030 O O . GLU A 1 260 ? -48.008 -10.700 78.894 1.00 97.12 260 GLU A O 1
ATOM 2035 N N . GLU A 1 261 ? -47.978 -9.395 77.071 1.00 97.12 261 GLU A N 1
ATOM 2036 C CA . GLU A 1 261 ? -49.090 -8.544 77.511 1.00 97.12 261 GLU A CA 1
ATOM 2037 C C . GLU A 1 261 ? -50.394 -9.340 77.719 1.00 97.12 261 GLU A C 1
ATOM 2039 O O . GLU A 1 261 ? -51.108 -9.128 78.704 1.00 97.12 261 GLU A O 1
ATOM 2044 N N . ILE A 1 262 ? -50.713 -10.286 76.826 1.00 96.00 262 ILE A N 1
ATOM 2045 C CA . ILE A 1 262 ? -51.884 -11.166 76.978 1.00 96.00 262 ILE A CA 1
ATOM 2046 C C . ILE A 1 262 ? -51.757 -12.037 78.234 1.00 96.00 262 ILE A C 1
ATOM 2048 O O . ILE A 1 262 ? -52.742 -12.192 78.965 1.00 96.00 262 ILE A O 1
ATOM 2052 N N . ASP A 1 263 ? -50.575 -12.595 78.501 1.00 96.75 263 ASP A N 1
ATOM 2053 C CA . ASP A 1 263 ? -50.324 -13.411 79.694 1.00 96.75 263 ASP A CA 1
ATOM 2054 C C . ASP A 1 263 ? -50.442 -12.574 80.982 1.00 96.75 263 ASP A C 1
ATOM 2056 O O . ASP A 1 263 ? -51.077 -13.009 81.951 1.00 96.75 263 ASP A O 1
ATOM 2060 N N . ASP A 1 264 ? -49.930 -11.342 80.989 1.00 96.12 264 ASP A N 1
ATOM 2061 C CA . ASP A 1 264 ? -50.077 -10.397 82.102 1.00 96.12 264 ASP A CA 1
ATOM 2062 C C . ASP A 1 264 ? -51.542 -10.014 82.348 1.00 96.12 264 ASP A C 1
ATOM 2064 O O . ASP A 1 264 ? -52.017 -10.028 83.492 1.00 96.12 264 ASP A O 1
ATOM 2068 N N . GLN A 1 265 ? -52.303 -9.736 81.286 1.00 95.25 265 GLN A N 1
ATOM 2069 C CA . GLN A 1 265 ? -53.739 -9.477 81.387 1.00 95.25 265 GLN A CA 1
ATOM 2070 C C . GLN A 1 265 ? -54.502 -10.704 81.906 1.00 95.25 265 GLN A C 1
ATOM 2072 O O . GLN A 1 265 ? -55.402 -10.560 82.741 1.00 95.25 265 GLN A O 1
ATOM 2077 N N . ALA A 1 266 ? -54.140 -11.914 81.471 1.00 96.25 266 ALA A N 1
ATOM 2078 C CA . ALA A 1 266 ? -54.740 -13.153 81.959 1.00 96.25 266 ALA A CA 1
ATOM 2079 C C . ALA A 1 266 ? -54.472 -13.363 83.460 1.00 96.25 266 ALA A C 1
ATOM 2081 O O . ALA A 1 266 ? -55.401 -13.682 84.212 1.00 96.25 266 ALA A O 1
ATOM 2082 N N . ASN A 1 267 ? -53.243 -13.106 83.917 1.00 95.81 267 ASN A N 1
ATOM 2083 C CA . ASN A 1 267 ? -52.878 -13.140 85.336 1.00 95.81 267 ASN A CA 1
ATOM 2084 C C . ASN A 1 267 ? -53.658 -12.089 86.143 1.00 95.81 267 ASN A C 1
ATOM 2086 O O . ASN A 1 267 ? -54.228 -12.407 87.189 1.00 95.81 267 ASN A O 1
ATOM 2090 N N . ALA A 1 268 ? -53.779 -10.860 85.629 1.00 94.94 268 ALA A N 1
ATOM 2091 C CA . ALA A 1 268 ? -54.553 -9.798 86.271 1.00 94.94 268 ALA A CA 1
ATOM 2092 C C . ALA A 1 268 ? -56.048 -10.148 86.392 1.00 94.94 268 ALA A C 1
ATOM 2094 O O . ALA A 1 268 ? -56.682 -9.843 87.408 1.00 94.94 268 ALA A O 1
ATOM 2095 N N . ILE A 1 269 ? -56.629 -10.809 85.385 1.00 94.56 269 ILE A N 1
ATOM 2096 C CA . ILE A 1 269 ? -58.003 -11.330 85.446 1.00 94.56 269 ILE A CA 1
ATOM 2097 C C . ILE A 1 269 ? -58.109 -12.422 86.517 1.00 94.56 269 ILE A C 1
ATOM 2099 O O . ILE A 1 269 ? -59.032 -12.381 87.330 1.00 94.56 269 ILE A O 1
ATOM 2103 N N . GLN A 1 270 ? -57.157 -13.355 86.578 1.00 95.81 270 GLN A N 1
ATOM 2104 C CA . GLN A 1 270 ? -57.149 -14.420 87.584 1.00 95.81 270 GLN A CA 1
ATOM 2105 C C . GLN A 1 270 ? -57.041 -13.870 89.018 1.00 95.81 270 GLN A C 1
ATOM 2107 O O . GLN A 1 270 ? -57.741 -14.344 89.921 1.00 95.81 270 GLN A O 1
ATOM 2112 N N . ASP A 1 271 ? -56.211 -12.850 89.232 1.00 95.00 271 ASP A N 1
ATOM 2113 C CA . ASP A 1 271 ? -56.089 -12.162 90.518 1.00 95.00 271 ASP A CA 1
ATOM 2114 C C . ASP A 1 271 ? -57.388 -11.445 90.894 1.00 95.00 271 ASP A C 1
ATOM 2116 O O . ASP A 1 271 ? -57.858 -11.549 92.034 1.00 95.00 271 ASP A O 1
ATOM 2120 N N . ARG A 1 272 ? -58.030 -10.770 89.931 1.00 93.19 272 ARG A N 1
ATOM 2121 C CA . ARG A 1 272 ? -59.355 -10.161 90.127 1.00 93.19 272 ARG A CA 1
ATOM 2122 C C . ARG A 1 272 ? -60.404 -11.210 90.473 1.00 93.19 272 ARG A C 1
ATOM 2124 O O . ARG A 1 272 ? -61.156 -10.997 91.421 1.00 93.19 272 ARG A O 1
ATOM 2131 N N . ASP A 1 273 ? -60.415 -12.351 89.793 1.00 95.25 273 ASP A N 1
ATOM 2132 C CA . ASP A 1 273 ? -61.309 -13.473 90.088 1.00 95.25 273 ASP A CA 1
ATOM 2133 C C . ASP A 1 273 ? -61.077 -14.036 91.492 1.00 95.25 273 ASP A C 1
ATOM 2135 O O . ASP A 1 273 ? -62.028 -14.368 92.204 1.00 95.25 273 ASP A O 1
ATOM 2139 N N . HIS A 1 274 ? -59.822 -14.134 91.934 1.00 94.31 274 HIS A N 1
ATOM 2140 C CA . HIS A 1 274 ? -59.505 -14.542 93.299 1.00 94.31 274 HIS A CA 1
ATOM 2141 C C . HIS A 1 274 ? -60.012 -13.517 94.323 1.00 94.31 274 HIS A C 1
ATOM 2143 O O . HIS A 1 274 ? -60.652 -13.889 95.309 1.00 94.31 274 HIS A O 1
ATOM 2149 N N . VAL A 1 275 ? -59.789 -12.221 94.082 1.00 94.38 275 VAL A N 1
ATOM 2150 C CA . VAL A 1 275 ? -60.311 -11.142 94.933 1.00 94.38 275 VAL A CA 1
ATOM 2151 C C . VAL A 1 275 ? -61.837 -11.172 94.983 1.00 94.38 275 VAL A C 1
ATOM 2153 O O . VAL A 1 275 ? -62.399 -11.029 96.070 1.00 94.38 275 VAL A O 1
ATOM 2156 N N . LEU A 1 276 ? -62.507 -11.382 93.848 1.00 91.75 276 LEU A N 1
ATOM 2157 C CA . LEU A 1 276 ? -63.959 -11.536 93.780 1.00 91.75 276 LEU A CA 1
ATOM 2158 C C . LEU A 1 276 ? -64.415 -12.732 94.618 1.00 91.75 276 LEU A C 1
ATOM 2160 O O . LEU A 1 276 ? -65.239 -12.546 95.502 1.00 91.75 276 LEU A O 1
ATOM 2164 N N . LYS A 1 277 ? -63.788 -13.907 94.483 1.00 93.19 277 LYS A N 1
ATOM 2165 C CA . LYS A 1 277 ? -64.098 -15.087 95.316 1.00 93.19 277 LYS A CA 1
ATOM 2166 C C . LYS A 1 277 ? -63.924 -14.826 96.814 1.00 93.19 277 LYS A C 1
ATOM 2168 O O . LYS A 1 277 ? -64.757 -15.250 97.613 1.00 93.19 277 LYS A O 1
ATOM 2173 N N . VAL A 1 278 ? -62.854 -14.137 97.218 1.00 95.00 278 VAL A N 1
ATOM 2174 C CA . VAL A 1 278 ? -62.624 -13.772 98.628 1.00 95.00 278 VAL A CA 1
ATOM 2175 C C . VAL A 1 278 ? -63.679 -12.776 99.113 1.00 95.00 278 VAL A C 1
ATOM 2177 O O . VAL A 1 278 ? -64.183 -12.914 100.232 1.00 95.00 278 VAL A O 1
ATOM 2180 N N . LYS A 1 279 ? -64.034 -11.783 98.288 1.00 92.25 279 LYS A N 1
ATOM 2181 C CA . LYS A 1 279 ? -65.101 -10.820 98.588 1.00 92.25 279 LYS A CA 1
ATOM 2182 C C . LYS A 1 279 ? -66.454 -11.519 98.700 1.00 92.25 279 LYS A C 1
ATOM 2184 O O . LYS A 1 279 ? -67.128 -11.297 99.698 1.00 92.25 279 LYS A O 1
ATOM 2189 N N . ASP A 1 280 ? -66.795 -12.415 97.782 1.00 93.19 280 ASP A N 1
ATOM 2190 C CA . ASP A 1 280 ? -68.028 -13.206 97.803 1.00 93.19 280 ASP A CA 1
ATOM 2191 C C . ASP A 1 280 ? -68.097 -14.102 99.044 1.00 93.19 280 ASP A C 1
ATOM 2193 O O . ASP A 1 280 ? -69.113 -14.129 99.734 1.00 93.19 280 ASP A O 1
ATOM 2197 N N . ALA A 1 281 ? -66.998 -14.770 99.413 1.00 91.31 281 ALA A N 1
ATOM 2198 C CA . ALA A 1 281 ? -66.925 -15.561 100.642 1.00 91.31 281 ALA A CA 1
ATOM 2199 C C . ALA A 1 281 ? -67.093 -14.695 101.904 1.00 91.31 281 ALA A C 1
ATOM 2201 O O . ALA A 1 281 ? -67.746 -15.103 102.869 1.00 91.31 281 ALA A O 1
ATOM 2202 N N . ARG A 1 282 ? -66.521 -13.484 101.908 1.00 93.00 282 ARG A N 1
ATOM 2203 C CA . ARG A 1 282 ? -66.694 -12.519 103.001 1.00 93.00 282 ARG A CA 1
ATOM 2204 C C . ARG A 1 282 ? -68.128 -11.999 103.069 1.00 93.00 282 ARG A C 1
ATOM 2206 O O . ARG A 1 282 ? -68.653 -11.905 104.173 1.00 93.00 282 ARG A O 1
ATOM 2213 N N . ILE A 1 283 ? -68.747 -11.685 101.931 1.00 90.62 283 ILE A N 1
ATOM 2214 C CA . ILE A 1 283 ? -70.153 -11.276 101.840 1.00 90.62 283 ILE A CA 1
ATOM 2215 C C . ILE A 1 283 ? -71.039 -12.400 102.372 1.00 90.62 283 ILE A C 1
ATOM 2217 O O . ILE A 1 283 ? -71.798 -12.154 103.298 1.00 90.62 283 ILE A O 1
ATOM 2221 N N . ALA A 1 284 ? -70.855 -13.639 101.913 1.00 91.06 284 ALA A N 1
ATOM 2222 C CA . ALA A 1 284 ? -71.610 -14.793 102.398 1.00 91.06 284 ALA A CA 1
ATOM 2223 C C . ALA A 1 284 ? -71.476 -14.986 103.920 1.00 91.06 284 ALA A C 1
ATOM 2225 O O . ALA A 1 284 ? -72.461 -15.250 104.609 1.00 91.06 284 ALA A O 1
ATOM 2226 N N . LYS A 1 285 ? -70.271 -14.803 104.479 1.00 91.88 285 LYS A N 1
ATOM 2227 C CA . LYS A 1 285 ? -70.052 -14.860 105.932 1.00 91.88 285 LYS A CA 1
ATOM 2228 C C . LYS A 1 285 ? -70.762 -13.721 106.669 1.00 91.88 285 LYS A C 1
ATOM 2230 O O . LYS A 1 285 ? -71.382 -13.966 107.701 1.00 91.88 285 LYS A O 1
ATOM 2235 N N . LEU A 1 286 ? -70.671 -12.494 106.156 1.00 89.94 286 LEU A N 1
ATOM 2236 C CA . LEU A 1 286 ? -71.359 -11.334 106.727 1.00 89.94 286 LEU A CA 1
ATOM 2237 C C . LEU A 1 286 ? -72.881 -11.494 106.644 1.00 89.94 286 LEU A C 1
ATOM 2239 O O . LEU A 1 286 ? -73.573 -11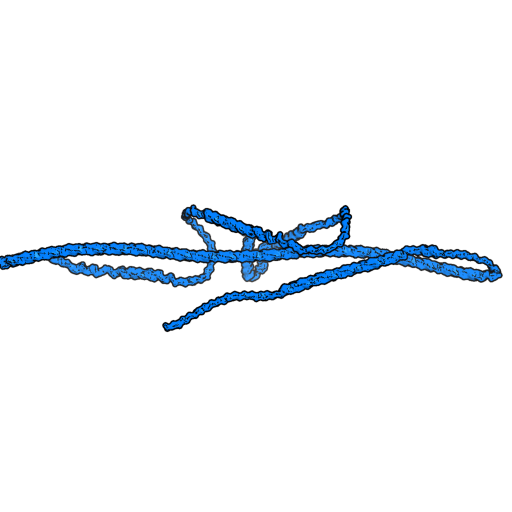.174 107.602 1.00 89.94 286 LEU A O 1
ATOM 2243 N N . GLU A 1 287 ? -73.408 -12.039 105.551 1.00 90.00 287 GLU A N 1
ATOM 2244 C CA . GLU A 1 287 ? -74.822 -12.386 105.404 1.00 90.00 287 GLU A CA 1
ATOM 2245 C C . GLU A 1 287 ? -75.246 -13.455 106.414 1.00 90.00 287 GLU A C 1
ATOM 2247 O O . GLU A 1 287 ? -76.308 -13.337 107.023 1.00 90.00 287 GLU A O 1
ATOM 2252 N N . GLU A 1 288 ? -74.417 -14.475 106.652 1.00 90.12 288 GLU A N 1
ATOM 2253 C CA . GLU A 1 288 ? -74.685 -15.501 107.660 1.00 90.12 288 GLU A CA 1
ATOM 2254 C C . GLU A 1 288 ? -74.673 -14.918 109.084 1.00 90.12 288 GLU A C 1
ATOM 2256 O O . GLU A 1 288 ? -75.558 -15.214 109.891 1.00 90.12 288 GLU A O 1
ATOM 2261 N N . GLU A 1 289 ? -73.702 -14.056 109.395 1.00 88.06 289 GLU A N 1
ATOM 2262 C CA . GLU A 1 289 ? -73.630 -13.317 110.659 1.00 88.06 289 GLU A CA 1
ATOM 2263 C C . GLU A 1 289 ? -74.838 -12.396 110.836 1.00 88.06 289 GLU A C 1
ATOM 2265 O O . GLU A 1 289 ? -75.426 -12.378 111.916 1.00 88.06 289 GLU A O 1
ATOM 2270 N N . LEU A 1 290 ? -75.273 -11.708 109.780 1.00 85.75 290 LEU A N 1
ATOM 2271 C CA . LEU A 1 290 ? -76.450 -10.843 109.787 1.00 85.75 290 LEU A CA 1
ATOM 2272 C C . LEU A 1 290 ? -77.734 -11.663 109.962 1.00 85.75 290 LEU A C 1
ATOM 2274 O O . LEU A 1 290 ? -78.589 -11.297 110.762 1.00 85.75 290 LEU A O 1
ATOM 2278 N N . GLN A 1 291 ? -77.863 -12.822 109.315 1.00 87.94 291 GLN A N 1
ATOM 2279 C CA . GLN A 1 291 ? -78.975 -13.746 109.554 1.00 87.94 291 GLN A CA 1
ATOM 2280 C C . GLN A 1 291 ? -78.964 -14.314 110.979 1.00 87.94 291 GLN A C 1
ATOM 2282 O O . GLN A 1 291 ? -80.031 -14.474 111.578 1.00 87.94 291 GLN A O 1
ATOM 2287 N N . ARG A 1 292 ? -77.790 -14.617 111.551 1.00 84.88 292 ARG A N 1
ATOM 2288 C CA . ARG A 1 292 ? -77.664 -15.006 112.966 1.00 84.88 292 ARG A CA 1
ATOM 2289 C C . ARG A 1 292 ? -78.045 -13.851 113.887 1.00 84.88 292 ARG A C 1
ATOM 2291 O O . ARG A 1 292 ? -78.817 -14.078 114.810 1.00 84.88 292 ARG A O 1
ATOM 2298 N N . ALA A 1 293 ? -77.583 -12.634 113.617 1.00 77.38 293 ALA A N 1
ATOM 2299 C CA . ALA A 1 293 ? -77.920 -11.439 114.381 1.00 77.38 293 ALA A CA 1
ATOM 2300 C C . ALA A 1 293 ? -79.414 -11.116 114.294 1.00 77.38 293 ALA A C 1
ATOM 2302 O O . ALA A 1 293 ? -80.011 -10.860 115.324 1.00 77.38 293 ALA A O 1
ATOM 2303 N N . LEU A 1 294 ? -80.051 -11.228 113.125 1.00 80.19 294 LEU A N 1
ATOM 2304 C CA . LEU A 1 294 ? -81.505 -11.091 112.970 1.00 80.19 294 LEU A CA 1
ATOM 2305 C C . LEU A 1 294 ? -82.274 -12.209 113.681 1.00 80.19 294 LEU A C 1
ATOM 2307 O O . LEU A 1 294 ? -83.363 -11.974 114.192 1.00 80.19 294 LEU A O 1
ATOM 2311 N N . LYS A 1 295 ? -81.743 -13.436 113.744 1.00 78.25 295 LYS A N 1
ATOM 2312 C CA . LYS A 1 295 ? -82.336 -14.505 114.566 1.00 78.25 295 LYS A CA 1
ATOM 2313 C C . LYS A 1 295 ? -82.193 -14.195 116.057 1.00 78.25 295 LYS A C 1
ATOM 2315 O O . LYS A 1 295 ? -83.163 -14.354 116.785 1.00 78.25 295 LYS A O 1
ATOM 2320 N N . VAL A 1 296 ? -81.030 -13.718 116.505 1.00 72.88 296 VAL A N 1
ATOM 2321 C CA . VAL A 1 296 ? -80.794 -13.289 117.894 1.00 72.88 296 VAL A CA 1
ATOM 2322 C C . VAL A 1 296 ? -81.628 -12.056 118.237 1.00 72.88 296 VAL A C 1
ATOM 2324 O O . VAL A 1 296 ? -82.200 -12.027 119.316 1.00 72.88 296 VAL A O 1
ATOM 2327 N N . SER A 1 297 ? -81.775 -11.086 117.333 1.00 66.06 297 SER A N 1
ATOM 2328 C CA . SER A 1 297 ? -82.611 -9.902 117.534 1.00 66.06 297 SER A CA 1
ATOM 2329 C C . SER A 1 297 ? -84.084 -10.267 117.506 1.00 66.06 297 SER A C 1
ATOM 2331 O O . SER A 1 297 ? -84.802 -9.758 118.337 1.00 66.06 297 SER A O 1
ATOM 2333 N N . ARG A 1 298 ? -84.547 -11.203 116.667 1.00 61.84 298 ARG A N 1
ATOM 2334 C CA . ARG A 1 298 ? -85.924 -11.727 116.753 1.00 61.84 298 ARG A CA 1
ATOM 2335 C C . ARG A 1 298 ? -86.169 -12.509 118.046 1.00 61.84 298 ARG A C 1
ATOM 2337 O O . ARG A 1 298 ? -87.274 -12.478 118.574 1.00 61.84 298 ARG A O 1
ATOM 2344 N N . VAL A 1 299 ? -85.153 -13.191 118.580 1.00 58.56 299 VAL A N 1
ATOM 2345 C CA . VAL A 1 299 ? -85.215 -13.844 119.902 1.00 58.56 299 VAL A CA 1
ATOM 2346 C C . VAL A 1 299 ? -85.166 -12.813 121.041 1.00 58.56 299 VAL A C 1
ATOM 2348 O O . VAL A 1 299 ? -85.851 -12.992 122.042 1.00 58.56 299 VAL A O 1
ATOM 2351 N N . ALA A 1 300 ? -84.418 -11.717 120.885 1.00 53.06 300 ALA A N 1
ATOM 2352 C CA . ALA A 1 300 ? -84.337 -10.619 121.845 1.00 53.06 300 ALA A CA 1
ATOM 2353 C C . ALA A 1 300 ? -85.564 -9.693 121.784 1.00 53.06 300 ALA A C 1
ATOM 2355 O O . ALA A 1 300 ? -86.050 -9.287 122.826 1.00 53.06 300 ALA A O 1
ATOM 2356 N N . GLU A 1 301 ? -86.147 -9.432 120.615 1.00 50.06 301 GLU A N 1
ATOM 2357 C CA . GLU A 1 301 ? -87.444 -8.765 120.434 1.00 50.06 301 GLU A CA 1
ATOM 2358 C C . GLU A 1 301 ? -88.574 -9.634 120.995 1.00 50.06 301 GLU A C 1
ATOM 2360 O O . GLU A 1 301 ? -89.493 -9.107 121.610 1.00 50.06 301 GLU A O 1
ATOM 2365 N N . GLY A 1 302 ? -88.445 -10.965 120.929 1.00 48.94 302 GLY A N 1
ATOM 2366 C CA . GLY A 1 302 ? -89.301 -11.894 121.676 1.00 48.94 302 GLY A CA 1
ATOM 2367 C C . GLY A 1 302 ? -89.121 -11.859 123.206 1.00 48.94 302 GLY A C 1
ATOM 2368 O O . GLY A 1 302 ? -89.939 -12.434 123.919 1.00 48.94 302 GLY A O 1
ATOM 2369 N N . LEU A 1 303 ? -88.082 -11.193 123.727 1.00 43.50 303 LEU A N 1
ATOM 2370 C CA . LEU A 1 303 ? -87.784 -11.041 125.163 1.00 43.50 303 LEU A CA 1
ATOM 2371 C C . LEU A 1 303 ? -87.894 -9.585 125.665 1.00 43.50 303 LEU A C 1
ATOM 2373 O O . LEU A 1 303 ? -88.003 -9.367 126.868 1.00 43.50 303 LEU A O 1
ATOM 2377 N N . VAL A 1 304 ? -87.908 -8.597 124.767 1.00 40.66 304 VAL A N 1
ATOM 2378 C CA . VAL A 1 304 ? -87.985 -7.152 125.063 1.00 40.66 304 VAL A CA 1
ATOM 2379 C C . VAL A 1 304 ? -89.426 -6.617 124.996 1.00 40.66 304 VAL A C 1
ATOM 2381 O O . VAL A 1 304 ? -89.690 -5.481 125.379 1.00 40.66 304 VAL A O 1
ATOM 2384 N N . GLU A 1 305 ? -90.413 -7.459 124.677 1.00 41.81 305 GLU A N 1
ATOM 2385 C CA . GLU A 1 305 ? -91.838 -7.119 124.833 1.00 41.81 305 GLU A CA 1
ATOM 2386 C C . GLU A 1 305 ? -92.345 -7.207 126.296 1.00 41.81 305 GLU A C 1
ATOM 2388 O O . GLU A 1 305 ? -93.547 -7.178 126.563 1.00 41.81 305 GLU A O 1
ATOM 2393 N N . ALA A 1 306 ? -91.434 -7.269 127.277 1.00 40.38 306 ALA A N 1
ATOM 2394 C CA . ALA A 1 306 ? -91.742 -7.163 128.701 1.00 40.38 306 ALA A CA 1
ATOM 2395 C C . ALA A 1 306 ? -90.623 -6.440 129.479 1.00 40.38 306 ALA A C 1
ATOM 2397 O O . ALA A 1 306 ? -89.781 -7.090 130.087 1.00 40.38 306 ALA A O 1
ATOM 2398 N N . VAL A 1 307 ? -90.670 -5.097 129.483 1.00 34.91 307 VAL A N 1
ATOM 2399 C CA . VAL A 1 307 ? -90.081 -4.105 130.430 1.00 34.91 307 VAL A CA 1
ATOM 2400 C C . VAL A 1 307 ? -89.385 -2.976 129.656 1.00 34.91 307 VAL A C 1
ATOM 2402 O O . VAL A 1 307 ? -88.460 -3.198 128.888 1.00 34.91 307 VAL A O 1
ATOM 2405 N N . GLY A 1 308 ? -89.870 -1.744 129.840 1.00 30.95 308 GLY A N 1
ATOM 2406 C CA . GLY A 1 308 ? -89.486 -0.590 129.026 1.00 30.95 308 GLY A CA 1
ATOM 2407 C C . GLY A 1 308 ? -88.456 0.380 129.618 1.00 30.95 308 GLY A C 1
ATOM 2408 O O . GLY A 1 308 ? -87.945 0.193 130.715 1.00 30.95 308 GLY A O 1
ATOM 2409 N N . ARG A 1 309 ? -88.339 1.497 128.879 1.00 34.84 309 ARG A N 1
ATOM 2410 C CA . ARG A 1 309 ? -87.809 2.845 129.192 1.00 34.84 309 ARG A CA 1
ATOM 2411 C C . ARG A 1 309 ? -86.284 3.110 129.163 1.00 34.84 309 ARG A C 1
ATOM 2413 O O . ARG A 1 309 ? -85.526 2.616 129.981 1.00 34.84 309 ARG A O 1
ATOM 2420 N N . THR A 1 310 ? -85.980 4.114 128.321 1.00 34.22 310 THR A N 1
ATOM 2421 C CA . THR A 1 310 ? -85.069 5.280 128.464 1.00 34.22 310 THR A CA 1
ATOM 2422 C C . THR A 1 310 ? -83.551 5.169 128.236 1.00 34.22 310 THR A C 1
ATOM 2424 O O . THR A 1 310 ? -82.862 4.494 128.983 1.00 34.22 310 THR A O 1
ATOM 2427 N N . ALA A 1 311 ? -83.105 6.067 127.334 1.00 36.06 311 ALA A N 1
ATOM 2428 C CA . ALA A 1 311 ? -81.897 6.914 127.335 1.00 36.06 311 ALA A CA 1
ATOM 2429 C C . ALA A 1 311 ? -80.602 6.455 126.615 1.00 36.06 311 ALA A C 1
ATOM 2431 O O . ALA A 1 311 ? -80.041 5.417 126.923 1.00 36.06 311 ALA A O 1
ATOM 2432 N N . GLU A 1 312 ? -80.148 7.378 125.745 1.00 42.06 312 GLU A N 1
ATOM 2433 C CA . GLU A 1 312 ? -78.769 7.753 125.350 1.00 42.06 312 GLU A CA 1
ATOM 2434 C C . GLU A 1 312 ? -77.850 6.790 124.577 1.00 42.06 312 GLU A C 1
ATOM 2436 O O . GLU A 1 312 ? -77.420 5.776 125.104 1.00 42.06 312 GLU A O 1
ATOM 2441 N N . GLU A 1 313 ? -77.403 7.237 123.389 1.00 39.12 313 GLU A N 1
ATOM 2442 C CA . GLU A 1 313 ? -76.086 6.931 122.786 1.00 39.12 313 GLU A CA 1
ATOM 2443 C C . GLU A 1 313 ? -75.838 7.940 121.633 1.00 39.12 313 GLU A C 1
ATOM 2445 O O . GLU A 1 313 ? -76.679 8.083 120.751 1.00 39.12 313 GLU A O 1
ATOM 2450 N N . LEU A 1 314 ? -74.928 8.920 121.704 1.00 38.09 314 LEU A N 1
ATOM 2451 C CA . LEU A 1 314 ? -73.455 8.925 121.715 1.00 38.09 314 LEU A CA 1
ATOM 2452 C C . LEU A 1 314 ? -72.790 8.551 120.361 1.00 38.09 314 LEU A C 1
ATOM 2454 O O . LEU A 1 314 ? -72.554 7.392 120.074 1.00 38.09 314 LEU A O 1
ATOM 2458 N N . VAL A 1 315 ? -72.463 9.605 119.590 1.00 43.78 315 VAL A N 1
ATOM 2459 C CA . VAL A 1 315 ? -71.235 9.874 118.793 1.00 43.78 315 VAL A CA 1
ATOM 2460 C C . VAL A 1 315 ? -70.678 8.767 117.868 1.00 43.78 315 VAL A C 1
ATOM 2462 O O . VAL A 1 315 ? -70.252 7.725 118.338 1.00 43.78 315 VAL A O 1
ATOM 2465 N N . VAL A 1 316 ? -70.533 9.072 116.564 1.00 40.56 316 VAL A N 1
ATOM 2466 C CA . VAL A 1 316 ? -69.254 9.146 115.800 1.00 40.56 316 VAL A CA 1
ATOM 2467 C C . VAL A 1 316 ? -69.539 9.305 114.282 1.00 40.56 316 VAL A C 1
ATOM 2469 O O . VAL A 1 316 ? -70.077 8.410 113.646 1.00 40.56 316 VAL A O 1
ATOM 2472 N N . LEU A 1 317 ? -69.115 10.464 113.746 1.00 48.72 317 LEU A N 1
ATOM 2473 C CA . LEU A 1 317 ? -68.698 10.814 112.366 1.00 48.72 317 LEU A CA 1
ATOM 2474 C C . LEU A 1 317 ? -69.625 10.535 111.156 1.00 48.72 317 LEU A C 1
ATOM 2476 O O . LEU A 1 317 ? -69.872 9.390 110.795 1.00 48.72 317 LEU A O 1
ATOM 2480 N N . PRO A 1 318 ? -69.852 11.583 110.338 1.00 40.12 318 PRO A N 1
ATOM 2481 C CA . PRO A 1 318 ? -69.581 11.478 108.913 1.00 40.12 318 PRO A CA 1
ATOM 2482 C C . PRO A 1 318 ? -68.560 12.551 108.529 1.00 40.12 318 PRO A C 1
ATOM 2484 O O . PRO A 1 318 ? -68.892 13.711 108.287 1.00 40.12 318 PRO A O 1
ATOM 2487 N N . GLY A 1 319 ? -67.289 12.155 108.470 1.00 38.38 319 GLY A N 1
ATOM 2488 C CA . GLY A 1 319 ? -66.308 12.845 107.640 1.00 38.38 319 GLY A CA 1
ATOM 2489 C C . GLY A 1 319 ? -66.653 12.573 106.181 1.00 38.38 319 GLY A C 1
ATOM 2490 O O . GLY A 1 319 ? -66.067 11.695 105.563 1.00 38.38 319 GLY A O 1
ATOM 2491 N N . GLY A 1 320 ? -67.658 13.276 105.663 1.00 38.31 320 GLY A N 1
ATOM 2492 C CA . GLY A 1 320 ? -67.913 13.370 104.233 1.00 38.31 320 GLY A CA 1
ATOM 2493 C C . GLY A 1 320 ? -66.915 14.351 103.641 1.00 38.31 320 GLY A C 1
ATOM 2494 O O . GLY A 1 320 ? -67.225 15.528 103.473 1.00 38.31 320 GLY A O 1
ATOM 2495 N N . SER A 1 321 ? -65.696 13.885 103.381 1.00 42.22 321 SER A N 1
ATOM 2496 C CA . SER A 1 321 ? -64.814 14.533 102.419 1.00 42.22 321 SER A CA 1
ATOM 2497 C C . SER A 1 321 ? -65.515 14.505 101.063 1.00 42.22 321 SER A C 1
ATOM 2499 O O . SER A 1 321 ? -65.614 13.462 100.430 1.00 42.22 321 SER A O 1
ATOM 2501 N N . SER A 1 322 ? -66.094 15.652 100.720 1.00 43.78 322 SER A N 1
ATOM 2502 C CA . SER A 1 322 ? -66.181 16.234 99.385 1.00 43.78 322 SER A CA 1
ATOM 2503 C C . SER A 1 322 ? -66.112 15.257 98.202 1.00 43.78 322 SER A C 1
ATOM 2505 O O . SER A 1 322 ? -65.034 14.853 97.776 1.00 43.78 322 SER A O 1
ATOM 2507 N N . LEU A 1 323 ? -67.277 15.006 97.597 1.00 48.00 323 LEU A N 1
ATOM 2508 C CA . LEU A 1 323 ? -67.411 14.512 96.219 1.00 48.00 323 LEU A CA 1
ATOM 2509 C C . LEU A 1 323 ? -66.826 15.494 95.174 1.00 48.00 323 LEU A C 1
ATOM 2511 O O . LEU A 1 323 ? -66.770 15.177 93.994 1.00 48.00 323 LEU A O 1
ATOM 2515 N N . GLU A 1 324 ? -66.417 16.693 95.594 1.00 51.00 324 GLU A N 1
ATOM 2516 C CA . GLU A 1 324 ? -65.881 17.763 94.744 1.00 51.00 324 GLU A CA 1
ATOM 2517 C C . GLU A 1 324 ? -64.366 17.610 94.502 1.00 51.00 324 GLU A C 1
ATOM 2519 O O . GLU A 1 324 ? -63.818 18.261 93.622 1.00 51.00 324 GLU A O 1
ATOM 2524 N N . ALA A 1 325 ? -63.681 16.728 95.246 1.00 48.91 325 ALA A N 1
ATOM 2525 C CA . ALA A 1 325 ? -62.250 16.448 95.073 1.00 48.91 325 ALA A CA 1
ATOM 2526 C C . ALA A 1 325 ? -61.948 15.248 94.150 1.00 48.91 325 ALA A C 1
ATOM 2528 O O . ALA A 1 325 ? -60.793 15.039 93.796 1.00 48.91 325 ALA A O 1
ATOM 2529 N N . GLU A 1 326 ? -62.960 14.470 93.748 1.00 50.16 326 GLU A N 1
ATOM 2530 C CA . GLU A 1 326 ? -62.794 13.286 92.881 1.00 50.16 326 GLU A CA 1
ATOM 2531 C C . GLU A 1 326 ? -63.214 13.536 91.417 1.00 50.16 326 GLU A C 1
ATOM 2533 O O . GLU A 1 326 ? -63.145 12.634 90.590 1.00 50.16 326 GLU A O 1
ATOM 2538 N N . LEU A 1 327 ? -63.619 14.768 91.082 1.00 48.88 327 LEU A N 1
ATOM 2539 C CA . LEU A 1 327 ? -64.003 15.194 89.726 1.00 48.88 327 LEU A CA 1
ATOM 2540 C C . LEU A 1 327 ? -63.085 16.280 89.131 1.00 48.88 327 LEU A C 1
ATOM 2542 O O . LEU A 1 327 ? -63.347 16.756 88.037 1.00 48.88 327 LEU A O 1
ATOM 2546 N N . GLY A 1 328 ? -62.004 16.655 89.824 1.00 47.25 328 GLY A N 1
ATOM 2547 C CA . GLY A 1 328 ? -61.038 17.671 89.374 1.00 47.25 328 GLY A CA 1
ATOM 2548 C C . GLY A 1 328 ? -59.770 17.115 88.715 1.00 47.25 328 GLY A C 1
ATOM 2549 O O . GLY A 1 328 ? -58.753 17.794 88.726 1.00 47.25 328 GLY A O 1
ATOM 2550 N N . GLY A 1 329 ? -59.798 15.870 88.230 1.00 48.19 329 GLY A N 1
ATOM 2551 C CA . GLY A 1 329 ? -58.650 15.205 87.592 1.00 48.19 329 GLY A CA 1
ATOM 2552 C C . GLY A 1 329 ? -58.896 14.777 86.144 1.00 48.19 329 GLY A C 1
ATOM 2553 O O . GLY A 1 329 ? -58.189 13.907 85.652 1.00 48.19 329 GLY A O 1
ATOM 2554 N N . ILE A 1 330 ? -59.932 15.321 85.499 1.00 52.34 330 ILE A N 1
ATOM 2555 C CA . ILE A 1 330 ? -60.242 15.091 84.082 1.00 52.34 330 ILE A CA 1
ATOM 2556 C C . ILE A 1 330 ? -60.490 16.459 83.445 1.00 52.34 330 ILE A C 1
ATOM 2558 O O . ILE A 1 330 ? -61.620 16.812 83.138 1.00 52.34 330 ILE A O 1
ATOM 2562 N N . GLU A 1 331 ? -59.450 17.275 83.362 1.00 54.59 331 GLU A N 1
ATOM 2563 C CA . GLU A 1 331 ? -59.351 18.402 82.433 1.00 54.59 331 GLU A CA 1
ATOM 2564 C C . GLU A 1 331 ? -57.871 18.810 82.409 1.00 54.59 331 GLU A C 1
ATOM 2566 O O . GLU A 1 331 ? -57.262 18.914 83.471 1.00 54.59 331 GLU A O 1
ATOM 2571 N N . GLU A 1 332 ? -57.331 18.998 81.203 1.00 53.53 332 GLU A N 1
ATOM 2572 C CA . GLU A 1 332 ? -55.931 19.335 80.874 1.00 53.53 332 GLU A CA 1
ATOM 2573 C C . GLU A 1 332 ? -54.924 18.173 80.909 1.00 53.53 332 GLU A C 1
ATOM 2575 O O . GLU A 1 332 ? -54.105 18.083 81.809 1.00 53.53 332 GLU A O 1
ATOM 2580 N N . ASP A 1 333 ? -54.990 17.301 79.896 1.00 47.75 333 ASP A N 1
ATOM 2581 C CA . ASP A 1 333 ? -53.814 16.730 79.199 1.00 47.75 333 ASP A CA 1
ATOM 2582 C C . ASP A 1 333 ? -54.259 16.182 77.815 1.00 47.75 333 ASP A C 1
ATOM 2584 O O . ASP A 1 333 ? -53.881 15.094 77.394 1.00 47.75 333 ASP A O 1
ATOM 2588 N N . GLU A 1 334 ? -55.137 16.911 77.108 1.00 50.69 334 GLU A N 1
ATOM 2589 C CA . GLU A 1 334 ? -55.687 16.497 75.796 1.00 50.69 334 GLU A CA 1
ATOM 2590 C C . GLU A 1 334 ? -55.378 17.506 74.666 1.00 50.69 334 GLU A C 1
ATOM 2592 O O . GLU A 1 334 ? -55.973 17.435 73.599 1.00 50.69 334 GLU A O 1
ATOM 2597 N N . GLU A 1 335 ? -54.429 18.435 74.865 1.00 49.84 335 GLU A N 1
ATOM 2598 C CA . GLU A 1 335 ? -54.027 19.418 73.832 1.00 49.84 335 GLU A CA 1
ATOM 2599 C C . GLU A 1 335 ? -52.550 19.331 73.384 1.00 49.84 335 GLU A C 1
ATOM 2601 O O . GLU A 1 335 ? -52.149 20.100 72.517 1.00 49.84 335 GLU A O 1
ATOM 2606 N N . GLU A 1 336 ? -51.739 18.382 73.879 1.00 50.44 336 GLU A N 1
ATOM 2607 C CA . GLU A 1 336 ? -50.342 18.213 73.408 1.00 50.44 336 GLU A CA 1
ATOM 2608 C C . GLU A 1 336 ? -50.105 16.990 72.495 1.00 50.44 336 GLU A C 1
ATOM 2610 O O . GLU A 1 336 ? -49.023 16.870 71.925 1.00 50.44 336 GLU A O 1
ATOM 2615 N N . GLU A 1 337 ? -51.099 16.123 72.254 1.00 48.97 337 GLU A N 1
ATOM 2616 C CA . GLU A 1 337 ? -50.932 14.972 71.342 1.00 48.97 337 GLU A CA 1
ATOM 2617 C C . GLU A 1 337 ? -51.443 15.205 69.902 1.00 48.97 337 GLU A C 1
ATOM 2619 O O . GLU A 1 337 ? -51.087 14.433 69.015 1.00 48.97 337 GLU A O 1
ATOM 2624 N N . GLU A 1 338 ? -52.197 16.271 69.595 1.00 49.06 338 GLU A N 1
ATOM 2625 C CA . GLU A 1 338 ? -52.606 16.554 68.199 1.00 49.06 338 GLU A CA 1
ATOM 2626 C C . GLU A 1 338 ? -51.521 17.274 67.369 1.00 49.06 338 GLU A C 1
ATOM 2628 O O . GLU A 1 338 ? -51.463 17.078 66.153 1.00 49.06 338 GLU A O 1
ATOM 2633 N N . GLU A 1 339 ? -50.590 18.020 67.982 1.00 50.88 339 GLU A N 1
ATOM 2634 C CA . GLU A 1 339 ? -49.502 18.679 67.232 1.00 50.88 339 GLU A CA 1
ATOM 2635 C C . GLU A 1 339 ? -48.363 17.714 66.836 1.00 50.88 339 GLU A C 1
ATOM 2637 O O . GLU A 1 339 ? -47.729 17.908 65.796 1.00 50.88 339 GLU A O 1
ATOM 2642 N N . GLU A 1 340 ? -48.136 16.620 67.576 1.00 51.88 340 GLU A N 1
ATOM 2643 C CA . GLU A 1 340 ? -47.051 15.668 67.271 1.00 51.88 340 GLU A CA 1
ATOM 2644 C C . GLU A 1 340 ? -47.429 14.645 66.176 1.00 51.88 340 GLU A C 1
ATOM 2646 O O . GLU A 1 340 ? -46.564 14.148 65.441 1.00 51.88 340 GLU A O 1
ATOM 2651 N N . TRP A 1 341 ? -48.727 14.371 65.991 1.00 54.16 341 TRP A N 1
ATOM 2652 C CA . TRP A 1 341 ? -49.221 13.532 64.892 1.00 54.16 341 TRP A CA 1
ATOM 2653 C C . TRP A 1 341 ? -49.273 14.286 63.553 1.00 54.16 341 TRP A C 1
ATOM 2655 O O . TRP A 1 341 ? -48.893 13.712 62.528 1.00 54.16 341 TRP A O 1
ATOM 2665 N N . GLU A 1 342 ? -49.630 15.578 63.537 1.00 56.97 342 GLU A N 1
ATOM 2666 C CA . GLU A 1 342 ? -49.610 16.382 62.303 1.00 56.97 342 GLU A CA 1
ATOM 2667 C C . GLU A 1 342 ? -48.180 16.676 61.797 1.00 56.97 342 GLU A C 1
ATOM 2669 O O . GLU A 1 342 ? -47.955 16.778 60.583 1.00 56.97 342 GLU A O 1
ATOM 2674 N N . GLU A 1 343 ? -47.179 16.751 62.686 1.00 57.28 343 GLU A N 1
ATOM 2675 C CA . GLU A 1 343 ? -45.775 16.944 62.290 1.00 57.28 343 GLU A CA 1
ATOM 2676 C C . GLU A 1 343 ? -45.125 15.662 61.734 1.00 57.28 343 GLU A C 1
ATOM 2678 O O . GLU A 1 343 ? -44.333 15.734 60.784 1.00 57.28 343 GLU A O 1
ATOM 2683 N N . ARG A 1 344 ? -45.518 14.474 62.223 1.00 56.81 344 ARG A N 1
ATOM 2684 C CA . ARG A 1 344 ? -45.098 13.189 61.629 1.00 56.81 344 ARG A CA 1
ATOM 2685 C C . ARG A 1 344 ? -45.703 12.953 60.248 1.00 56.81 344 ARG A C 1
ATOM 2687 O O . ARG A 1 344 ? -44.976 12.543 59.342 1.00 56.81 344 ARG A O 1
ATOM 2694 N N . GLU A 1 345 ? -46.979 13.277 60.043 1.00 57.56 345 GLU A N 1
ATOM 2695 C CA . GLU A 1 345 ? -47.626 13.103 58.734 1.00 57.56 345 GLU A CA 1
ATOM 2696 C C . GLU A 1 345 ? -47.094 14.103 57.684 1.00 57.56 345 GLU A C 1
ATOM 2698 O O . GLU A 1 345 ? -46.964 13.769 56.501 1.00 57.56 345 GLU A O 1
ATOM 2703 N N . ARG A 1 346 ? -46.671 15.310 58.100 1.00 56.47 346 ARG A N 1
ATOM 2704 C CA . ARG A 1 346 ? -45.997 16.275 57.208 1.00 56.47 346 ARG A CA 1
ATOM 2705 C C . ARG A 1 346 ? -44.580 15.872 56.803 1.00 56.47 346 ARG A C 1
ATOM 2707 O O . ARG A 1 346 ? -44.161 16.236 55.703 1.00 56.47 346 ARG A O 1
ATOM 2714 N N . LEU A 1 347 ? -43.843 15.142 57.640 1.00 56.28 347 LEU A N 1
ATOM 2715 C CA . LEU A 1 347 ? -42.487 14.690 57.309 1.00 56.28 347 LEU A CA 1
ATOM 2716 C C . LEU A 1 347 ? -42.474 13.420 56.441 1.00 56.28 347 LEU A C 1
ATOM 2718 O O . LEU A 1 347 ? -41.560 13.267 55.629 1.00 56.28 347 LEU A O 1
ATOM 2722 N N . GLU A 1 348 ? -43.502 12.567 56.505 1.00 54.72 348 GLU A N 1
ATOM 2723 C CA . GLU A 1 348 ? -43.624 11.410 55.600 1.00 54.72 348 GLU A CA 1
ATOM 2724 C C . GLU A 1 348 ? -44.178 11.766 54.208 1.00 54.72 348 GLU A C 1
ATOM 2726 O O . GLU A 1 348 ? -43.793 11.138 53.218 1.00 54.72 348 GLU A O 1
ATOM 2731 N N . LEU A 1 349 ? -44.997 12.818 54.069 1.00 47.94 349 LEU A N 1
ATOM 2732 C CA . LEU A 1 349 ? -45.570 13.184 52.764 1.00 47.94 349 LEU A CA 1
ATOM 2733 C C . LEU A 1 349 ? -44.622 13.992 51.852 1.00 47.94 349 LEU A C 1
ATOM 2735 O O . LEU A 1 349 ? -44.860 14.089 50.646 1.00 47.94 349 LEU A O 1
ATOM 2739 N N . VAL A 1 350 ? -43.522 14.539 52.383 1.00 47.19 350 VAL A N 1
ATOM 2740 C CA . VAL A 1 350 ? -42.514 15.281 51.592 1.00 47.19 350 VAL A CA 1
ATOM 2741 C C . VAL A 1 350 ? -41.432 14.353 51.006 1.00 47.19 350 VAL A C 1
ATOM 2743 O O . VAL A 1 350 ? -40.765 14.719 50.042 1.00 47.19 350 VAL A O 1
ATOM 2746 N N . GLY A 1 351 ? -41.317 13.108 51.483 1.00 44.50 351 GLY A N 1
ATOM 2747 C CA . GLY A 1 351 ? -40.338 12.129 50.985 1.00 44.50 351 GLY A CA 1
ATOM 2748 C C . GLY A 1 351 ? -40.722 11.380 49.700 1.00 44.50 351 GLY A C 1
ATOM 2749 O O . GLY A 1 351 ? -39.889 10.662 49.150 1.00 44.50 351 GLY A O 1
ATOM 2750 N N . VAL A 1 352 ? -41.958 11.523 49.200 1.00 48.47 352 VAL A N 1
ATOM 2751 C CA . VAL A 1 352 ? -42.500 10.651 48.129 1.00 48.47 352 VAL A CA 1
ATOM 2752 C C . VAL A 1 352 ? -42.707 11.367 46.779 1.00 48.47 352 VAL A C 1
ATOM 2754 O O . VAL A 1 352 ? -43.082 10.726 45.801 1.00 48.47 352 VAL A O 1
ATOM 2757 N N . ILE A 1 353 ? -42.408 12.669 46.646 1.00 46.84 353 ILE A N 1
ATOM 2758 C CA . ILE A 1 353 ? -42.655 13.411 45.382 1.00 46.84 353 ILE A CA 1
ATOM 2759 C C . ILE A 1 353 ? -41.383 13.796 44.587 1.00 46.84 353 ILE A C 1
ATOM 2761 O O . ILE A 1 353 ? -41.500 14.207 43.435 1.00 46.84 353 ILE A O 1
ATOM 2765 N N . GLU A 1 354 ? -40.157 13.566 45.074 1.00 45.25 354 GLU A N 1
ATOM 2766 C CA . GLU A 1 354 ? -38.939 13.926 44.303 1.00 45.25 354 GLU A CA 1
ATOM 2767 C C . GLU A 1 354 ? -38.279 12.797 43.486 1.00 45.25 354 GLU A C 1
ATOM 2769 O O . GLU A 1 354 ? -37.356 13.059 42.715 1.00 45.25 354 GLU A O 1
ATOM 2774 N N . SER A 1 355 ? -38.788 11.562 43.516 1.00 45.91 355 SER A N 1
ATOM 2775 C CA . SER A 1 355 ? -38.232 10.436 42.742 1.00 45.91 355 SER A CA 1
ATOM 2776 C C . SER A 1 355 ? -39.016 10.092 41.466 1.00 45.91 355 SER A C 1
ATOM 2778 O O . SER A 1 355 ? -39.157 8.927 41.113 1.00 45.91 355 SER A O 1
ATOM 2780 N N . ALA A 1 356 ? -39.509 11.088 40.722 1.00 48.44 356 ALA A N 1
ATOM 2781 C CA . ALA A 1 356 ? -39.953 10.873 39.336 1.00 48.44 356 ALA A CA 1
ATOM 2782 C C . ALA A 1 356 ? -39.946 12.151 38.476 1.00 48.44 356 ALA A C 1
ATOM 2784 O O . ALA A 1 356 ? -40.897 12.418 37.743 1.00 48.44 356 ALA A O 1
ATOM 2785 N N . SER A 1 357 ? -38.869 12.941 38.504 1.00 40.81 357 SER A N 1
ATOM 2786 C CA . SER A 1 357 ? -38.577 13.827 37.371 1.00 40.81 357 SER A CA 1
ATOM 2787 C C . SER A 1 357 ? -37.520 13.166 36.488 1.00 40.81 357 SER A C 1
ATOM 2789 O O . SER A 1 357 ? -36.331 13.121 36.790 1.00 40.81 357 SER A O 1
ATOM 2791 N N . ILE A 1 358 ? -37.986 12.589 35.380 1.00 46.97 358 ILE A N 1
ATOM 2792 C CA . ILE A 1 358 ? -37.132 12.159 34.275 1.00 46.97 358 ILE A CA 1
ATOM 2793 C C . ILE A 1 358 ? -36.523 13.433 33.679 1.00 46.97 358 ILE A C 1
ATOM 2795 O O . ILE A 1 358 ? -37.112 14.099 32.829 1.00 46.97 358 ILE A O 1
ATOM 2799 N N . SER A 1 359 ? -35.345 13.788 34.182 1.00 40.78 359 SER A N 1
ATOM 2800 C CA . SER A 1 359 ? -34.443 14.755 33.574 1.00 40.78 359 SER A CA 1
ATOM 2801 C C . SER A 1 359 ? -33.833 14.112 32.328 1.00 40.78 359 SER A C 1
ATOM 2803 O O . SER A 1 359 ? -32.948 13.260 32.405 1.00 40.78 359 SER A O 1
ATOM 2805 N N . ILE A 1 360 ? -34.345 14.495 31.159 1.00 49.94 360 ILE A N 1
ATOM 2806 C CA . ILE A 1 360 ? -33.650 14.297 29.887 1.00 49.94 360 ILE A CA 1
ATOM 2807 C C . ILE A 1 360 ? -32.474 15.277 29.894 1.00 49.94 360 ILE A C 1
ATOM 2809 O O . ILE A 1 360 ? -32.647 16.463 29.615 1.00 49.94 360 ILE A O 1
ATOM 2813 N N . ALA A 1 361 ? -31.285 14.788 30.244 1.00 38.97 361 ALA A N 1
ATOM 2814 C CA . ALA A 1 361 ? -30.058 15.558 30.115 1.00 38.97 361 ALA A CA 1
ATOM 2815 C C . ALA A 1 361 ? -29.697 15.713 28.629 1.00 38.97 361 ALA A C 1
ATOM 2817 O O . ALA A 1 361 ? -29.539 14.733 27.897 1.00 38.97 361 ALA A O 1
ATOM 2818 N N . SER A 1 362 ? -29.569 16.963 28.188 1.00 43.59 362 SER A N 1
ATOM 2819 C CA . SER A 1 362 ? -28.905 17.318 26.939 1.00 43.59 362 SER A CA 1
ATOM 2820 C C . SER A 1 362 ? -27.428 16.937 27.012 1.00 43.59 362 SER A C 1
ATOM 2822 O O . SER A 1 362 ? -26.750 17.199 28.002 1.00 43.59 362 SER A O 1
ATOM 2824 N N . VAL A 1 363 ? -26.950 16.313 25.939 1.00 38.59 363 VAL A N 1
ATOM 2825 C CA . VAL A 1 363 ? -25.553 15.944 25.717 1.00 38.59 363 VAL A CA 1
ATOM 2826 C C . VAL A 1 363 ? -24.712 17.213 25.615 1.00 38.59 363 VAL A C 1
ATOM 2828 O O . VAL A 1 363 ? -24.726 17.861 24.573 1.00 38.59 363 VAL A O 1
ATOM 2831 N N . ASP A 1 364 ? -23.960 17.525 26.668 1.00 36.50 364 ASP A N 1
ATOM 2832 C CA . ASP A 1 364 ? -22.830 18.445 26.590 1.00 36.50 364 ASP A CA 1
ATOM 2833 C C . ASP A 1 364 ? -21.526 17.683 26.826 1.00 36.50 364 ASP A C 1
ATOM 2835 O O . ASP A 1 364 ? -21.248 17.120 27.884 1.00 36.50 364 ASP A O 1
ATOM 2839 N N . VAL A 1 365 ? -20.746 17.664 25.751 1.00 47.72 365 VAL A N 1
ATOM 2840 C CA . VAL A 1 365 ? -19.372 17.193 25.640 1.00 47.72 365 VAL A CA 1
ATOM 2841 C C . VAL A 1 365 ? -18.489 18.038 26.554 1.00 47.72 365 VAL A C 1
ATOM 2843 O O . VAL A 1 365 ? -18.345 19.234 26.313 1.00 47.72 365 VAL A O 1
ATOM 2846 N N . TRP A 1 366 ? -17.836 17.420 27.540 1.00 37.56 366 TRP A N 1
ATOM 2847 C CA . TRP A 1 366 ? -16.702 18.038 28.223 1.00 37.56 366 TRP A CA 1
ATOM 2848 C C . TRP A 1 366 ? -15.464 17.150 28.176 1.00 37.56 366 TRP A C 1
ATOM 2850 O O . TRP A 1 366 ? -15.450 15.992 28.579 1.00 37.56 366 TRP A O 1
ATOM 2860 N N . VAL A 1 367 ? -14.438 17.771 27.601 1.00 47.00 367 VAL A N 1
ATOM 2861 C CA . VAL A 1 367 ? -13.043 17.367 27.498 1.00 47.00 367 VAL A CA 1
ATOM 2862 C C . VAL A 1 367 ? -12.446 17.289 28.901 1.00 47.00 367 VAL A C 1
ATOM 2864 O O . VAL A 1 367 ? -12.500 18.254 29.658 1.00 47.00 367 VAL A O 1
ATOM 2867 N N . GLU A 1 368 ? -11.862 16.143 29.232 1.00 38.59 368 GLU A N 1
ATOM 2868 C CA . GLU A 1 368 ? -11.290 15.857 30.544 1.00 38.59 368 GLU A CA 1
ATOM 2869 C C . GLU A 1 368 ? -9.804 16.264 30.578 1.00 38.59 368 GLU A C 1
ATOM 2871 O O . GLU A 1 368 ? -8.935 15.607 29.999 1.00 38.59 368 GLU A O 1
ATOM 2876 N N . THR A 1 369 ? -9.491 17.374 31.249 1.00 42.84 369 THR A N 1
ATOM 2877 C CA . THR A 1 369 ? -8.125 17.706 31.679 1.00 42.84 369 THR A CA 1
ATOM 2878 C C . THR A 1 369 ? -7.851 17.066 33.036 1.00 42.84 369 THR A C 1
ATOM 2880 O O . THR A 1 369 ? -8.458 17.432 34.037 1.00 42.84 369 THR A O 1
ATOM 2883 N N . ARG A 1 370 ? -6.911 16.113 33.058 1.00 35.56 370 ARG A N 1
ATOM 2884 C CA . ARG A 1 370 ? -6.354 15.489 34.267 1.00 35.56 370 ARG A CA 1
ATOM 2885 C C . ARG A 1 370 ? -5.539 16.493 35.085 1.00 35.56 370 ARG A C 1
ATOM 2887 O O . ARG A 1 370 ? -4.475 16.912 34.631 1.00 35.56 370 ARG A O 1
ATOM 2894 N N . GLU A 1 371 ? -5.936 16.727 36.330 1.00 38.00 371 GLU A N 1
ATOM 2895 C CA . GLU A 1 371 ? -5.016 17.130 37.396 1.00 38.00 371 GLU A CA 1
ATOM 2896 C C . GLU A 1 371 ? -4.768 15.952 38.343 1.00 38.00 371 GLU A C 1
ATOM 2898 O O . GLU A 1 371 ? -5.653 15.155 38.651 1.00 38.00 371 GLU A O 1
ATOM 2903 N N . LYS A 1 372 ? -3.496 15.795 38.713 1.00 47.38 372 LYS A N 1
ATOM 2904 C CA . LYS A 1 372 ? -2.987 14.773 39.622 1.00 47.38 372 LYS A CA 1
ATOM 2905 C C . LYS A 1 372 ? -3.075 15.319 41.038 1.00 47.38 372 LYS A C 1
ATOM 2907 O O . LYS A 1 372 ? -2.378 16.286 41.327 1.00 47.38 372 LYS A O 1
ATOM 2912 N N . GLU A 1 373 ? -3.770 14.626 41.929 1.00 38.47 373 GLU A N 1
ATOM 2913 C CA . GLU A 1 373 ? -3.519 14.762 43.361 1.00 38.47 373 GLU A CA 1
ATOM 2914 C C . GLU A 1 373 ? -3.266 13.403 44.004 1.00 38.47 373 GLU A C 1
ATOM 2916 O O . GLU A 1 373 ? -3.968 12.412 43.810 1.00 38.47 373 GLU A O 1
ATOM 2921 N N . THR A 1 374 ? -2.153 13.381 44.722 1.00 45.88 374 THR A N 1
ATOM 2922 C CA . THR A 1 374 ? -1.620 12.291 45.517 1.00 45.88 374 THR A CA 1
ATOM 2923 C C . THR A 1 374 ? -2.224 12.358 46.913 1.00 45.88 374 THR A C 1
ATOM 2925 O O . THR A 1 374 ? -1.928 13.305 47.640 1.00 45.88 374 THR A O 1
ATOM 2928 N N . MET A 1 375 ? -2.954 11.330 47.342 1.00 33.28 375 MET A N 1
ATOM 2929 C CA . MET A 1 375 ? -3.055 11.017 48.766 1.00 33.28 375 MET A CA 1
ATOM 2930 C C . MET A 1 375 ? -2.819 9.531 49.010 1.00 33.28 375 MET A C 1
ATOM 2932 O O . MET A 1 375 ? -3.463 8.646 48.458 1.00 33.28 375 MET A O 1
ATOM 2936 N N . THR A 1 376 ? -1.799 9.312 49.828 1.00 46.03 376 THR A N 1
ATOM 2937 C CA . THR A 1 376 ? -1.439 8.091 50.530 1.00 46.03 376 THR A CA 1
ATOM 2938 C C . THR A 1 376 ? -2.507 7.741 51.557 1.00 46.03 376 THR A C 1
ATOM 2940 O O . THR A 1 376 ? -2.681 8.492 52.514 1.00 46.03 376 THR A O 1
ATOM 2943 N N . GLU A 1 377 ? -3.121 6.570 51.424 1.00 39.34 377 GLU A N 1
ATOM 2944 C CA . GLU A 1 377 ? -3.815 5.909 52.525 1.00 39.34 377 GLU A CA 1
ATOM 2945 C C . GLU A 1 377 ? -3.513 4.408 52.493 1.00 39.34 377 GLU A C 1
ATOM 2947 O O . GLU A 1 377 ? -3.475 3.764 51.444 1.00 39.34 377 GLU A O 1
ATOM 2952 N N . VAL A 1 378 ? -3.140 3.908 53.667 1.00 53.72 378 VAL A N 1
ATOM 2953 C CA . VAL A 1 378 ? -2.590 2.582 53.930 1.00 53.72 378 VAL A CA 1
ATOM 2954 C C . VAL A 1 378 ? -3.731 1.696 54.401 1.00 53.72 378 VAL A C 1
ATOM 2956 O O . VAL A 1 378 ? -4.237 1.913 55.494 1.00 53.72 378 VAL A O 1
ATOM 2959 N N . GLU A 1 379 ? -4.064 0.656 53.637 1.00 38.09 379 GLU A N 1
ATOM 2960 C CA . GLU A 1 379 ? -4.945 -0.421 54.096 1.00 38.09 379 GLU A CA 1
ATOM 2961 C C . GLU A 1 379 ? -4.487 -1.819 53.627 1.00 38.09 379 GLU A C 1
ATOM 2963 O O . GLU A 1 379 ? -3.660 -1.943 52.715 1.00 38.09 379 GLU A O 1
ATOM 2968 N N . PRO A 1 380 ? -4.894 -2.886 54.346 1.00 49.56 380 PRO A N 1
ATOM 2969 C CA . PRO A 1 380 ? -4.054 -4.055 54.570 1.00 49.56 380 PRO A CA 1
ATOM 2970 C C . PRO A 1 380 ? -4.218 -5.172 53.531 1.00 49.56 380 PRO A C 1
ATOM 2972 O O . PRO A 1 380 ? -5.274 -5.407 52.952 1.00 49.56 380 PRO A O 1
ATOM 2975 N N . LYS A 1 381 ? -3.125 -5.926 53.365 1.00 44.53 381 LYS A N 1
ATOM 2976 C CA . LYS A 1 381 ? -2.980 -7.103 52.493 1.00 44.53 381 LYS A CA 1
ATOM 2977 C C . LYS A 1 381 ? -4.097 -8.147 52.685 1.00 44.53 381 LYS A C 1
ATOM 2979 O O . LYS A 1 381 ? -4.180 -8.725 53.774 1.00 44.53 381 LYS A O 1
ATOM 2984 N N . PRO A 1 382 ? -4.813 -8.553 51.621 1.00 42.22 382 PRO A N 1
ATOM 2985 C CA . PRO A 1 382 ? -5.473 -9.848 51.591 1.00 42.22 382 PRO A CA 1
ATOM 2986 C C . PRO A 1 382 ? -4.462 -10.959 51.265 1.00 42.22 382 PRO A C 1
ATOM 2988 O O . PRO A 1 382 ? -3.539 -10.801 50.464 1.00 42.22 382 PRO A O 1
ATOM 2991 N N . LYS A 1 383 ? -4.625 -12.096 51.946 1.00 46.09 383 LYS A N 1
ATOM 2992 C CA . LYS A 1 383 ? -3.806 -13.304 51.805 1.00 46.09 383 LYS A CA 1
ATOM 2993 C C . LYS A 1 383 ? -3.884 -13.833 50.371 1.00 46.09 383 LYS A C 1
ATOM 2995 O O . LYS A 1 383 ? -4.935 -14.283 49.932 1.00 46.09 383 LYS A O 1
ATOM 3000 N N . THR A 1 384 ? -2.745 -13.849 49.690 1.00 44.12 384 THR A N 1
ATOM 3001 C CA . THR A 1 384 ? -2.524 -14.589 48.447 1.00 44.12 384 THR A CA 1
ATOM 3002 C C . THR A 1 384 ? -2.623 -16.084 48.725 1.00 44.12 384 THR A C 1
ATOM 3004 O O . THR A 1 384 ? -1.739 -16.667 49.358 1.00 44.12 384 THR A O 1
ATOM 3007 N N . ARG A 1 385 ? -3.700 -16.702 48.250 1.00 50.38 385 ARG A N 1
ATOM 3008 C CA . ARG A 1 385 ? -3.779 -18.144 48.048 1.00 50.38 385 ARG A CA 1
ATOM 3009 C C . ARG A 1 385 ? -4.349 -18.371 46.647 1.00 50.38 385 ARG A C 1
ATOM 3011 O O . ARG A 1 385 ? -5.435 -17.895 46.345 1.00 50.38 385 ARG A O 1
ATOM 3018 N N . ASP A 1 386 ? -3.541 -19.035 45.826 1.00 49.59 386 ASP A N 1
ATOM 3019 C CA . ASP A 1 386 ? -3.892 -19.716 44.574 1.00 49.59 386 ASP A CA 1
ATOM 3020 C C . ASP A 1 386 ? -4.200 -18.859 43.320 1.00 49.59 386 ASP A C 1
ATOM 3022 O O . ASP A 1 386 ? -5.190 -19.091 42.635 1.00 49.59 386 ASP A O 1
ATOM 3026 N N . MET A 1 387 ? -3.312 -17.920 42.948 1.00 49.19 387 MET A N 1
ATOM 3027 C CA . MET A 1 387 ? -3.260 -17.374 41.567 1.00 49.19 387 MET A CA 1
ATOM 3028 C C . MET A 1 387 ? -2.199 -18.037 40.670 1.00 49.19 387 MET A C 1
ATOM 3030 O O . MET A 1 387 ? -2.269 -17.908 39.452 1.00 49.19 387 MET A O 1
ATOM 3034 N N . GLU A 1 388 ? -1.245 -18.772 41.243 1.00 50.81 388 GLU A N 1
ATOM 3035 C CA . GLU A 1 388 ? -0.114 -19.356 40.500 1.00 50.81 388 GLU A CA 1
ATOM 3036 C C . GLU A 1 388 ? -0.541 -20.554 39.625 1.00 50.81 388 GLU A C 1
ATOM 3038 O O . GLU A 1 388 ? 0.060 -20.833 38.592 1.00 50.81 388 GLU A O 1
ATOM 3043 N N . THR A 1 389 ? -1.657 -21.210 39.958 1.00 55.22 389 THR A N 1
ATOM 3044 C CA . THR A 1 389 ? -2.209 -22.328 39.175 1.00 55.22 389 THR A CA 1
ATOM 3045 C C . THR A 1 389 ? -3.014 -21.888 37.951 1.00 55.22 389 THR A C 1
ATOM 3047 O O . THR A 1 389 ? -3.181 -22.677 37.020 1.00 55.22 389 THR A O 1
ATOM 3050 N N . MET A 1 390 ? -3.503 -20.642 37.908 1.00 51.12 390 MET A N 1
ATOM 3051 C CA . MET A 1 390 ? -4.306 -20.150 36.781 1.00 51.12 390 MET A CA 1
ATOM 3052 C C . MET A 1 390 ? -3.428 -19.606 35.643 1.00 51.12 390 MET A C 1
ATOM 3054 O O . MET A 1 390 ? -3.762 -19.791 34.472 1.00 51.12 390 MET A O 1
ATOM 3058 N N . THR A 1 391 ? -2.270 -19.026 35.969 1.00 65.00 391 THR A N 1
ATOM 3059 C CA . THR A 1 391 ? -1.256 -18.602 34.990 1.00 65.00 391 THR A CA 1
ATOM 3060 C C . THR A 1 391 ? -0.572 -19.789 34.308 1.00 65.00 391 THR A C 1
ATOM 3062 O O . THR A 1 391 ? -0.455 -19.789 33.084 1.00 65.00 391 THR A O 1
ATOM 3065 N N . ASP A 1 392 ? -0.259 -20.860 35.046 1.00 68.75 392 ASP A N 1
ATOM 3066 C CA . ASP A 1 392 ? 0.319 -22.083 34.463 1.00 68.75 392 ASP A CA 1
ATOM 3067 C C . ASP A 1 392 ? -0.659 -22.812 33.522 1.00 68.75 392 ASP A C 1
ATOM 3069 O O . ASP A 1 392 ? -0.254 -23.420 32.527 1.00 68.75 392 ASP A O 1
ATOM 3073 N N . MET A 1 393 ? -1.968 -22.735 33.790 1.00 65.00 393 MET A N 1
ATOM 3074 C CA . MET A 1 393 ? -2.986 -23.294 32.894 1.00 65.00 393 MET A CA 1
ATOM 3075 C C . MET A 1 393 ? -3.169 -22.482 31.605 1.00 65.00 393 MET A C 1
ATOM 3077 O O . MET A 1 393 ? -3.479 -23.071 30.567 1.00 65.00 393 MET A O 1
ATOM 3081 N N . LEU A 1 394 ? -2.976 -21.161 31.650 1.00 67.44 394 LEU A N 1
ATOM 3082 C CA . LEU A 1 394 ? -3.061 -20.298 30.469 1.00 67.44 394 LEU A CA 1
ATOM 3083 C C . LEU A 1 394 ? -1.821 -20.444 29.576 1.00 67.44 394 LEU A C 1
ATOM 3085 O O . LEU A 1 394 ? -1.978 -20.668 28.377 1.00 67.44 394 LEU A O 1
ATOM 3089 N N . GLU A 1 395 ? -0.612 -20.476 30.148 1.00 68.62 395 GLU A N 1
ATOM 3090 C CA . GLU A 1 395 ? 0.616 -20.710 29.369 1.00 68.62 395 GLU A CA 1
ATOM 3091 C C . GLU A 1 395 ? 0.662 -22.113 28.742 1.00 68.62 395 GLU A C 1
ATOM 3093 O O . GLU A 1 395 ? 1.156 -22.297 27.624 1.00 68.62 395 GLU A O 1
ATOM 3098 N N . LYS A 1 396 ? 0.110 -23.127 29.423 1.00 73.69 396 LYS A N 1
ATOM 3099 C CA . LYS A 1 396 ? 0.022 -24.484 28.865 1.00 73.69 396 LYS A CA 1
ATOM 3100 C C . LYS A 1 396 ? -0.952 -24.563 27.684 1.00 73.69 396 LYS A C 1
ATOM 3102 O O . LYS A 1 396 ? -0.663 -25.256 26.709 1.00 73.69 396 LYS A O 1
ATOM 3107 N N . LYS A 1 397 ? -2.061 -23.818 27.730 1.00 69.62 397 LYS A N 1
ATOM 3108 C CA . LYS A 1 397 ? -3.064 -23.784 26.653 1.00 69.62 397 LYS A CA 1
ATOM 3109 C C . LYS A 1 397 ? -2.587 -22.991 25.426 1.00 69.62 397 LYS A C 1
ATOM 3111 O O . LYS A 1 397 ? -2.931 -23.342 24.297 1.00 69.62 397 LYS A O 1
ATOM 3116 N N . GLU A 1 398 ? -1.740 -21.982 25.616 1.00 67.56 398 GLU A N 1
ATOM 3117 C CA . GLU A 1 398 ? -1.077 -21.277 24.508 1.00 67.56 398 GLU A CA 1
ATOM 3118 C C . GLU A 1 398 ? 0.001 -22.136 23.825 1.00 67.56 398 GLU A C 1
ATOM 3120 O O . GLU A 1 398 ? 0.121 -22.118 22.599 1.00 67.56 398 GLU A O 1
ATOM 3125 N N . ARG A 1 399 ? 0.730 -22.977 24.574 1.00 66.44 399 ARG A N 1
ATOM 3126 C CA . ARG A 1 399 ? 1.701 -23.912 23.972 1.00 66.44 399 ARG A CA 1
ATOM 3127 C C . ARG A 1 399 ? 1.047 -25.034 23.163 1.00 66.44 399 ARG A C 1
ATOM 3129 O O . ARG A 1 399 ? 1.605 -25.416 22.140 1.00 66.44 399 ARG A O 1
ATOM 3136 N N . GLU A 1 400 ? -0.122 -25.526 23.573 1.00 63.94 400 GLU A N 1
ATOM 3137 C CA . GLU A 1 400 ? -0.853 -26.576 22.839 1.00 63.94 400 GLU A CA 1
ATOM 3138 C C . GLU A 1 400 ? -1.523 -26.048 21.553 1.00 63.94 400 GLU A C 1
ATOM 3140 O O . GLU A 1 400 ? -1.649 -26.782 20.577 1.00 63.94 400 GLU A O 1
ATOM 3145 N N . THR A 1 401 ? -1.884 -24.762 21.488 1.00 61.03 401 THR A N 1
ATOM 3146 C CA . THR A 1 401 ? -2.497 -24.173 20.278 1.00 61.03 401 THR A CA 1
ATOM 3147 C C . THR A 1 401 ? -1.476 -23.725 19.225 1.00 61.03 401 THR A C 1
ATOM 3149 O O . THR A 1 401 ? -1.789 -23.733 18.033 1.00 61.03 401 THR A O 1
ATOM 3152 N N . MET A 1 402 ? -0.235 -23.406 19.615 1.00 49.41 402 MET A N 1
ATOM 3153 C CA . MET A 1 402 ? 0.838 -23.078 18.661 1.00 49.41 402 MET A CA 1
ATOM 3154 C C . MET A 1 402 ? 1.386 -24.300 17.905 1.00 49.41 402 MET A C 1
ATOM 3156 O O . MET A 1 402 ? 1.832 -24.160 16.763 1.00 49.41 402 MET A O 1
ATOM 3160 N N . THR A 1 403 ? 1.346 -25.502 18.490 1.00 56.12 403 THR A N 1
ATOM 3161 C CA . THR A 1 403 ? 1.830 -26.724 17.821 1.00 56.12 403 THR A CA 1
ATOM 3162 C C . THR A 1 403 ? 0.897 -27.195 16.702 1.00 56.12 403 THR A C 1
ATOM 3164 O O . THR A 1 403 ? 1.377 -27.606 15.645 1.00 56.12 403 THR A O 1
ATOM 3167 N N . ASP A 1 404 ? -0.415 -27.008 16.857 1.00 51.88 404 ASP A N 1
ATOM 3168 C CA . ASP A 1 404 ? -1.418 -27.448 15.874 1.00 51.88 404 ASP A CA 1
ATOM 3169 C C . ASP A 1 404 ? -1.445 -26.589 14.593 1.00 51.88 404 ASP A C 1
ATOM 3171 O O . ASP A 1 404 ? -1.843 -27.059 13.520 1.00 51.88 404 ASP A O 1
ATOM 3175 N N . ILE A 1 405 ? -0.992 -25.332 14.668 1.00 56.59 405 ILE A N 1
ATOM 3176 C CA . ILE A 1 405 ? -0.899 -24.429 13.505 1.00 56.59 405 ILE A CA 1
ATOM 3177 C C . ILE A 1 405 ? 0.379 -24.708 12.692 1.00 56.59 405 ILE A C 1
ATOM 3179 O O . ILE A 1 405 ? 0.376 -24.586 11.464 1.00 56.59 405 ILE A O 1
ATOM 3183 N N . SER A 1 406 ? 1.453 -25.166 13.344 1.00 49.09 406 SER A N 1
ATOM 3184 C CA . SER A 1 406 ? 2.703 -25.558 12.677 1.00 49.09 406 SER A CA 1
ATOM 3185 C C . SER A 1 406 ? 2.565 -26.884 11.908 1.00 49.09 406 SER A C 1
ATOM 3187 O O . SER A 1 406 ? 3.049 -27.005 10.780 1.00 49.09 406 SER A O 1
ATOM 3189 N N . GLU A 1 407 ? 1.820 -27.860 12.445 1.00 50.59 407 GLU A N 1
ATOM 3190 C CA . GLU A 1 407 ? 1.592 -29.145 11.762 1.00 50.59 407 GLU A CA 1
ATOM 3191 C C . GLU A 1 407 ? 0.653 -29.037 10.548 1.00 50.59 407 GLU A C 1
ATOM 3193 O O . GLU A 1 407 ? 0.880 -29.702 9.532 1.00 50.59 407 GLU A O 1
ATOM 3198 N N . LYS A 1 408 ? -0.349 -28.144 10.575 1.00 54.31 408 LYS A N 1
ATOM 3199 C CA . LYS A 1 408 ? -1.256 -27.949 9.427 1.00 54.31 408 LYS A CA 1
ATOM 3200 C C . LYS A 1 408 ? -0.600 -27.262 8.227 1.00 54.31 408 LYS A C 1
ATOM 3202 O O . LYS A 1 408 ? -0.955 -27.584 7.097 1.00 54.31 408 LYS A O 1
ATOM 3207 N N . ASN A 1 409 ? 0.400 -26.407 8.441 1.00 51.75 409 ASN A N 1
ATOM 3208 C CA . ASN A 1 409 ? 1.137 -25.765 7.344 1.00 51.75 409 ASN A CA 1
ATOM 3209 C C . ASN A 1 409 ? 2.254 -26.650 6.750 1.00 51.75 409 ASN A C 1
ATOM 3211 O O . ASN A 1 409 ? 2.728 -26.387 5.646 1.00 51.75 409 ASN A O 1
ATOM 3215 N N . SER A 1 410 ? 2.635 -27.733 7.436 1.00 44.84 410 SER A N 1
ATOM 3216 C CA . SER A 1 410 ? 3.657 -28.694 6.990 1.00 44.84 410 SER A CA 1
ATOM 3217 C C . SER A 1 410 ? 3.118 -29.762 6.017 1.00 44.84 410 SER A C 1
ATOM 3219 O O . SER A 1 410 ? 3.842 -30.229 5.139 1.00 44.84 410 SER A O 1
ATOM 3221 N N . MET A 1 411 ? 1.827 -30.117 6.083 1.00 44.31 411 MET A N 1
ATOM 3222 C CA . MET A 1 411 ? 1.252 -31.162 5.213 1.00 44.31 411 MET A CA 1
ATOM 3223 C C . MET A 1 411 ? 0.818 -30.699 3.811 1.00 44.31 411 MET A C 1
ATOM 3225 O O . MET A 1 411 ? 0.494 -31.542 2.974 1.00 44.31 411 MET A O 1
ATOM 3229 N N . GLN A 1 412 ? 0.814 -29.398 3.508 1.00 45.66 412 GLN A N 1
ATOM 3230 C CA . GLN A 1 412 ? 0.210 -28.888 2.267 1.00 45.66 412 GLN A CA 1
ATOM 3231 C C . GLN A 1 412 ? 1.201 -28.649 1.108 1.00 45.66 412 GLN A C 1
ATOM 3233 O O . GLN A 1 412 ? 0.794 -28.197 0.042 1.00 45.66 412 GLN A O 1
ATOM 3238 N N . THR A 1 413 ? 2.484 -29.005 1.257 1.00 44.31 413 THR A N 1
ATOM 3239 C CA . THR A 1 413 ? 3.522 -28.811 0.216 1.00 44.31 413 THR A CA 1
ATOM 3240 C C . THR A 1 413 ? 4.107 -30.104 -0.374 1.00 44.31 413 THR A C 1
ATOM 3242 O O . THR A 1 413 ? 5.061 -30.047 -1.146 1.00 44.31 413 THR A O 1
ATOM 3245 N N . MET A 1 414 ? 3.533 -31.279 -0.083 1.00 40.44 414 MET A N 1
ATOM 3246 C CA . MET A 1 414 ? 4.086 -32.585 -0.509 1.00 40.44 414 MET A CA 1
ATOM 3247 C C . MET A 1 414 ? 3.163 -33.438 -1.401 1.00 40.44 414 MET A C 1
ATOM 3249 O O . MET A 1 414 ? 3.401 -34.632 -1.572 1.00 40.44 414 MET A O 1
ATOM 3253 N N . THR A 1 415 ? 2.137 -32.859 -2.030 1.00 44.09 415 THR A N 1
ATOM 3254 C CA . THR A 1 415 ? 1.253 -33.601 -2.953 1.00 44.09 415 THR A CA 1
ATOM 3255 C C . THR A 1 415 ? 1.077 -32.902 -4.298 1.00 44.09 415 THR A C 1
ATOM 3257 O O . THR A 1 415 ? -0.029 -32.552 -4.662 1.00 44.09 415 THR A O 1
ATOM 3260 N N . ASP A 1 416 ? 2.163 -32.724 -5.059 1.00 36.09 416 ASP A N 1
ATOM 3261 C CA . ASP A 1 416 ? 2.064 -32.469 -6.510 1.00 36.09 416 ASP A CA 1
ATOM 3262 C C . ASP A 1 416 ? 3.353 -32.839 -7.273 1.00 36.09 416 ASP A C 1
ATOM 3264 O O . ASP A 1 416 ? 3.899 -32.079 -8.068 1.00 36.09 416 ASP A O 1
ATOM 3268 N N . THR A 1 417 ? 3.861 -34.059 -7.057 1.00 43.88 417 THR A N 1
ATOM 3269 C CA . THR A 1 417 ? 4.959 -34.604 -7.884 1.00 43.88 417 THR A CA 1
ATOM 3270 C C . THR A 1 417 ? 4.830 -36.110 -8.121 1.00 43.88 417 THR A C 1
ATOM 3272 O O . THR A 1 417 ? 5.789 -36.851 -7.935 1.00 43.88 417 THR A O 1
ATOM 3275 N N . ALA A 1 418 ? 3.658 -36.617 -8.517 1.00 41.25 418 ALA A N 1
ATOM 3276 C CA . ALA A 1 418 ? 3.543 -38.038 -8.874 1.00 41.25 418 ALA A CA 1
ATOM 3277 C C . ALA A 1 418 ? 2.315 -38.399 -9.731 1.00 41.25 418 ALA A C 1
ATOM 3279 O O . ALA A 1 418 ? 1.510 -39.216 -9.306 1.00 41.25 418 ALA A O 1
ATOM 3280 N N . ALA A 1 419 ? 2.169 -37.872 -10.955 1.00 39.50 419 ALA A N 1
ATOM 3281 C CA . ALA A 1 419 ? 1.313 -38.524 -11.962 1.00 39.50 419 ALA A CA 1
ATOM 3282 C C . ALA A 1 419 ? 1.501 -37.974 -13.387 1.00 39.50 419 ALA A C 1
ATOM 3284 O O . ALA A 1 419 ? 0.720 -37.143 -13.842 1.00 39.50 419 ALA A O 1
ATOM 3285 N N . ARG A 1 420 ? 2.478 -38.495 -14.144 1.00 34.69 420 ARG A N 1
ATOM 3286 C CA . ARG A 1 420 ? 2.281 -38.800 -15.579 1.00 34.69 420 ARG A CA 1
ATOM 3287 C C . ARG A 1 420 ? 3.448 -39.604 -16.151 1.00 34.69 420 ARG A C 1
ATOM 3289 O O . ARG A 1 420 ? 4.473 -39.065 -16.555 1.00 34.69 420 ARG A O 1
ATOM 3296 N N . LYS A 1 421 ? 3.250 -40.919 -16.217 1.00 42.81 421 LYS A N 1
ATOM 3297 C CA . LYS A 1 421 ? 3.903 -41.811 -17.178 1.00 42.81 421 LYS A CA 1
ATOM 3298 C C . LYS A 1 421 ? 2.833 -42.382 -18.108 1.00 42.81 421 LYS A C 1
ATOM 3300 O O . LYS A 1 421 ? 1.718 -42.629 -17.661 1.00 42.81 421 LYS A O 1
ATOM 3305 N N . SER A 1 422 ? 3.280 -42.679 -19.326 1.00 34.91 422 SER A N 1
ATOM 3306 C CA . SER A 1 422 ? 2.832 -43.752 -20.223 1.00 34.91 422 SER A CA 1
ATOM 3307 C C . SER A 1 422 ? 2.120 -43.341 -21.518 1.00 34.91 422 SER A C 1
ATOM 3309 O O . SER A 1 422 ? 1.079 -42.691 -21.508 1.00 34.91 422 SER A O 1
ATOM 3311 N N . ASP A 1 423 ? 2.723 -43.860 -22.596 1.00 33.72 423 ASP A N 1
ATOM 3312 C CA . ASP A 1 423 ? 2.188 -44.193 -23.922 1.00 33.72 423 ASP A CA 1
ATOM 3313 C C . ASP A 1 423 ? 2.010 -43.085 -24.976 1.00 33.72 423 ASP A C 1
ATOM 3315 O O . ASP A 1 423 ? 1.032 -42.348 -24.991 1.00 33.72 423 ASP A O 1
ATOM 3319 N N . LYS A 1 424 ? 2.880 -43.060 -26.001 1.00 37.31 424 LYS A N 1
ATOM 3320 C CA . LYS A 1 424 ? 2.814 -44.041 -27.099 1.00 37.31 424 LYS A CA 1
ATOM 3321 C C . LYS A 1 424 ? 4.027 -43.968 -28.031 1.00 37.31 424 LYS A C 1
ATOM 3323 O O . LYS A 1 424 ? 4.456 -42.910 -28.473 1.00 37.31 424 LYS A O 1
ATOM 3328 N N . GLN A 1 425 ? 4.525 -45.157 -28.325 1.00 36.19 425 GLN A N 1
ATOM 3329 C CA . GLN A 1 425 ? 5.584 -45.516 -29.252 1.00 36.19 425 GLN A CA 1
ATOM 3330 C C . GLN A 1 425 ? 5.000 -45.655 -30.670 1.00 36.19 425 GLN A C 1
ATOM 3332 O O . GLN A 1 425 ? 4.031 -46.388 -30.851 1.00 36.19 425 GLN A O 1
ATOM 3337 N N . THR A 1 426 ? 5.615 -45.028 -31.675 1.00 33.41 426 THR A N 1
ATOM 3338 C CA . THR A 1 426 ? 5.580 -45.501 -33.071 1.00 33.41 426 THR A CA 1
ATOM 3339 C C . THR A 1 426 ? 6.948 -45.284 -33.702 1.00 33.41 426 THR A C 1
ATOM 3341 O O . THR A 1 426 ? 7.456 -44.167 -33.748 1.00 33.41 426 THR A O 1
ATOM 3344 N N . MET A 1 427 ? 7.532 -46.399 -34.137 1.00 35.91 427 MET A N 1
ATOM 3345 C CA . MET A 1 427 ? 8.717 -46.498 -34.982 1.00 35.91 427 MET A CA 1
ATOM 3346 C C . MET A 1 427 ? 8.517 -45.806 -36.332 1.00 35.91 427 MET A C 1
ATOM 3348 O O . MET A 1 427 ? 7.408 -45.863 -36.850 1.00 35.91 427 MET A O 1
ATOM 3352 N N . THR A 1 428 ? 9.603 -45.287 -36.913 1.00 38.12 428 THR A N 1
ATOM 3353 C CA . THR A 1 428 ? 10.148 -45.720 -38.222 1.00 38.12 428 THR A CA 1
ATOM 3354 C C . THR A 1 428 ? 11.474 -45.003 -38.512 1.00 38.12 428 THR A C 1
ATOM 3356 O O . THR A 1 428 ? 11.541 -43.791 -38.346 1.00 38.12 428 THR A O 1
ATOM 3359 N N . ASP A 1 429 ? 12.464 -45.795 -38.946 1.00 32.88 429 ASP A N 1
ATOM 3360 C CA . ASP A 1 429 ? 13.596 -45.527 -39.856 1.00 32.88 429 ASP A CA 1
ATOM 3361 C C . ASP A 1 429 ? 14.495 -44.294 -39.611 1.00 32.88 429 ASP A C 1
ATOM 3363 O O . ASP A 1 429 ? 14.050 -43.162 -39.525 1.00 32.88 429 ASP A O 1
ATOM 3367 N N . GLY A 1 430 ? 15.822 -44.390 -39.514 1.00 38.72 430 GLY A N 1
ATOM 3368 C CA . GLY A 1 430 ? 16.728 -45.321 -40.179 1.00 38.72 430 GLY A CA 1
ATOM 3369 C C . GLY A 1 430 ? 17.618 -44.540 -41.149 1.00 38.72 430 GLY A C 1
ATOM 3370 O O . GLY A 1 430 ? 17.395 -44.576 -42.352 1.00 38.72 430 GLY A O 1
ATOM 3371 N N . THR A 1 431 ? 18.626 -43.810 -40.658 1.00 35.19 431 THR A N 1
ATOM 3372 C CA . THR A 1 431 ? 19.738 -43.332 -41.502 1.00 35.19 431 THR A CA 1
ATOM 3373 C C . THR A 1 431 ? 21.021 -43.206 -40.678 1.00 35.19 431 THR A C 1
ATOM 3375 O O . THR A 1 431 ? 21.125 -42.400 -39.758 1.00 35.19 431 THR A O 1
ATOM 3378 N N . LEU A 1 432 ? 21.981 -44.066 -41.016 1.00 44.25 432 LEU A N 1
ATOM 3379 C CA . LEU A 1 432 ? 23.366 -44.079 -40.557 1.00 44.25 432 LEU A CA 1
ATOM 3380 C C . LEU A 1 432 ? 24.130 -42.857 -41.080 1.00 44.25 432 LEU A C 1
ATOM 3382 O O . LEU A 1 432 ? 24.191 -42.680 -42.292 1.00 44.25 432 LEU A O 1
ATOM 3386 N N . THR A 1 433 ? 24.836 -42.138 -40.205 1.00 37.16 433 THR A N 1
ATOM 3387 C CA . THR A 1 433 ? 26.075 -41.423 -40.564 1.00 37.16 433 THR A CA 1
ATOM 3388 C C . THR A 1 433 ? 27.041 -41.362 -39.376 1.00 37.16 433 THR A C 1
ATOM 3390 O O . THR A 1 433 ? 26.636 -41.255 -38.224 1.00 37.16 433 THR A O 1
ATOM 3393 N N . LEU A 1 434 ? 28.321 -41.508 -39.713 1.00 45.41 434 LEU A N 1
ATOM 3394 C CA . LEU A 1 434 ? 29.494 -41.856 -38.903 1.00 45.41 434 LEU A CA 1
ATOM 3395 C C . LEU A 1 434 ? 29.914 -40.800 -37.853 1.00 45.41 434 LEU A C 1
ATOM 3397 O O . LEU A 1 434 ? 29.651 -39.615 -38.051 1.00 45.41 434 LEU A O 1
ATOM 3401 N N . PRO A 1 435 ? 30.652 -41.186 -36.789 1.00 43.38 435 PRO A N 1
ATOM 3402 C CA . PRO A 1 435 ? 31.239 -40.236 -35.846 1.00 43.38 435 PRO A CA 1
ATOM 3403 C C . PRO A 1 435 ? 32.511 -39.592 -36.422 1.00 43.38 435 PRO A C 1
ATOM 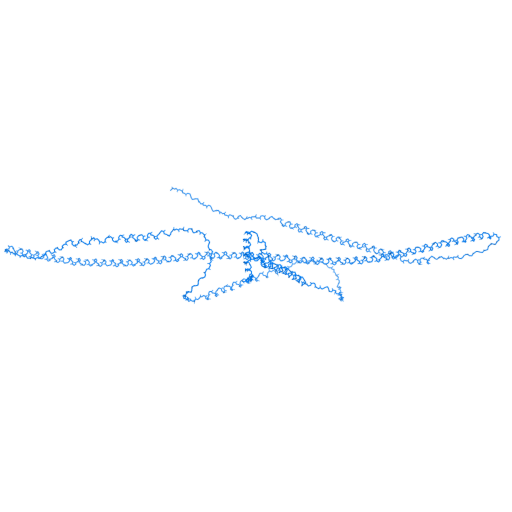3405 O O . PRO A 1 435 ? 33.520 -40.262 -36.645 1.00 43.38 435 PRO A O 1
ATOM 3408 N N . ILE A 1 436 ? 32.468 -38.275 -36.639 1.00 44.62 436 ILE A N 1
ATOM 3409 C CA . ILE A 1 436 ? 33.648 -37.458 -36.938 1.00 44.62 436 ILE A CA 1
ATOM 3410 C C . ILE A 1 436 ? 34.363 -37.142 -35.620 1.00 44.62 436 ILE A C 1
ATOM 3412 O O . ILE A 1 436 ? 33.788 -36.594 -34.682 1.00 44.62 436 ILE A O 1
ATOM 3416 N N . ILE A 1 437 ? 35.634 -37.529 -35.568 1.00 48.38 437 ILE A N 1
ATOM 3417 C CA . ILE A 1 437 ? 36.598 -37.197 -34.523 1.00 48.38 437 ILE A CA 1
ATOM 3418 C C . ILE A 1 437 ? 37.005 -35.733 -34.724 1.00 48.38 437 ILE A C 1
ATOM 3420 O O . ILE A 1 437 ? 37.715 -35.430 -35.679 1.00 48.38 437 ILE A O 1
ATOM 3424 N N . GLU A 1 438 ? 36.604 -34.832 -33.825 1.00 40.31 438 GLU A N 1
ATOM 3425 C CA . GLU A 1 438 ? 37.159 -33.475 -33.774 1.00 40.31 438 GLU A CA 1
ATOM 3426 C C . GLU A 1 438 ? 38.197 -33.358 -32.656 1.00 40.31 438 GLU A C 1
ATOM 3428 O O . GLU A 1 438 ? 37.919 -33.359 -31.453 1.00 40.31 438 GLU A O 1
ATOM 3433 N N . THR A 1 439 ? 39.449 -33.282 -33.093 1.00 40.22 439 THR A N 1
ATOM 3434 C CA . THR A 1 439 ? 40.623 -32.966 -32.292 1.00 40.22 439 THR A CA 1
ATOM 3435 C C . THR A 1 439 ? 40.595 -31.508 -31.845 1.00 40.22 439 THR A C 1
ATOM 3437 O O . THR A 1 439 ? 40.533 -30.590 -32.658 1.00 40.22 439 THR A O 1
ATOM 3440 N N . LYS A 1 440 ? 40.727 -31.299 -30.533 1.00 44.94 440 LYS A N 1
ATOM 3441 C CA . LYS A 1 440 ? 40.988 -30.003 -29.898 1.00 44.94 440 LYS A CA 1
ATOM 3442 C C . LYS A 1 440 ? 42.265 -29.363 -30.456 1.00 44.94 440 LYS A C 1
ATOM 3444 O O . LYS A 1 440 ? 43.358 -29.844 -30.169 1.00 44.94 440 LYS A O 1
ATOM 3449 N N . THR A 1 441 ? 42.148 -28.205 -31.096 1.00 39.41 441 THR A N 1
ATOM 3450 C CA . THR A 1 441 ? 43.266 -27.266 -31.273 1.00 39.41 441 THR A CA 1
ATOM 3451 C C . THR A 1 441 ? 42.905 -25.915 -30.666 1.00 39.41 441 THR A C 1
ATOM 3453 O O . THR A 1 441 ? 42.071 -25.174 -31.177 1.00 39.41 441 THR A O 1
ATOM 3456 N N . LYS A 1 442 ? 43.539 -25.611 -29.526 1.00 46.12 442 LYS A N 1
ATOM 3457 C CA . LYS A 1 442 ? 43.516 -24.304 -28.859 1.00 46.12 442 LYS A CA 1
ATOM 3458 C C . LYS A 1 442 ? 44.246 -23.276 -29.729 1.00 46.12 442 LYS A C 1
ATOM 3460 O O . LYS A 1 442 ? 45.473 -23.291 -29.763 1.00 46.12 442 LYS A O 1
ATOM 3465 N N . HIS A 1 443 ? 43.521 -22.331 -30.319 1.00 38.09 443 HIS A N 1
ATOM 3466 C CA . HIS A 1 443 ? 44.100 -21.054 -30.733 1.00 38.09 443 HIS A CA 1
ATOM 3467 C C . HIS A 1 443 ? 43.738 -19.976 -29.704 1.00 38.09 443 HIS A C 1
ATOM 3469 O O . HIS A 1 443 ? 42.577 -19.626 -29.519 1.00 38.09 443 HIS A O 1
ATOM 3475 N N . LYS A 1 444 ? 44.760 -19.485 -28.989 1.00 46.97 444 LYS A N 1
ATOM 3476 C CA . LYS A 1 444 ? 44.695 -18.274 -28.161 1.00 46.97 444 LYS A CA 1
ATOM 3477 C C . LYS A 1 444 ? 44.577 -17.068 -29.094 1.00 46.97 444 LYS A C 1
ATOM 3479 O O . LYS A 1 444 ? 45.547 -16.722 -29.761 1.00 46.97 444 LYS A O 1
ATOM 3484 N N . HIS A 1 445 ? 43.411 -16.436 -29.110 1.00 36.66 445 HIS A N 1
ATOM 3485 C CA . HIS A 1 445 ? 43.204 -15.107 -29.681 1.00 36.66 445 HIS A CA 1
ATOM 3486 C C . HIS A 1 445 ? 43.334 -14.075 -28.538 1.00 36.66 445 HIS A C 1
ATOM 3488 O O . HIS A 1 445 ? 42.804 -14.337 -27.453 1.00 36.66 445 HIS A O 1
ATOM 3494 N N . PRO A 1 446 ? 44.079 -12.961 -28.692 1.00 46.56 446 PRO A N 1
ATOM 3495 C CA . PRO A 1 446 ? 44.240 -11.985 -27.623 1.00 46.56 446 PRO A CA 1
ATOM 3496 C C . PRO A 1 446 ? 42.934 -11.203 -27.452 1.00 46.56 446 PRO A C 1
ATOM 3498 O O . PRO A 1 446 ? 42.561 -10.400 -28.300 1.00 46.56 446 PRO A O 1
ATOM 3501 N N . GLN A 1 447 ? 42.229 -11.470 -26.352 1.00 39.69 447 GLN A N 1
ATOM 3502 C CA . GLN A 1 447 ? 41.092 -10.673 -25.906 1.00 39.69 447 GLN A CA 1
ATOM 3503 C C . GLN A 1 447 ? 41.580 -9.296 -25.456 1.00 39.69 447 GLN A C 1
ATOM 3505 O O . GLN A 1 447 ? 42.253 -9.163 -24.432 1.00 39.69 447 GLN A O 1
ATOM 3510 N N . THR A 1 448 ? 41.203 -8.269 -26.208 1.00 45.91 448 THR A N 1
ATOM 3511 C CA . THR A 1 448 ? 41.215 -6.878 -25.763 1.00 45.91 448 THR A CA 1
ATOM 3512 C C . THR A 1 448 ? 40.152 -6.742 -24.672 1.00 45.91 448 THR A C 1
ATOM 3514 O O . THR A 1 448 ? 38.958 -6.737 -24.953 1.00 45.91 448 THR A O 1
ATOM 3517 N N . GLN A 1 449 ? 40.579 -6.718 -23.410 1.00 40.94 449 GLN A N 1
ATOM 3518 C CA . GLN A 1 449 ? 39.696 -6.524 -22.261 1.00 40.94 449 GLN A CA 1
ATOM 3519 C C . GLN A 1 449 ? 39.184 -5.079 -22.264 1.00 40.94 449 GLN A C 1
ATOM 3521 O O . GLN A 1 449 ? 39.923 -4.150 -21.941 1.00 40.94 449 GLN A O 1
ATOM 3526 N N . THR A 1 450 ? 37.921 -4.874 -22.628 1.00 51.84 450 THR A N 1
ATOM 3527 C CA . THR A 1 450 ? 37.202 -3.646 -22.281 1.00 51.84 450 THR A CA 1
ATOM 3528 C C . THR A 1 450 ? 36.914 -3.665 -20.777 1.00 51.84 450 THR A C 1
ATOM 3530 O O . THR A 1 450 ? 36.4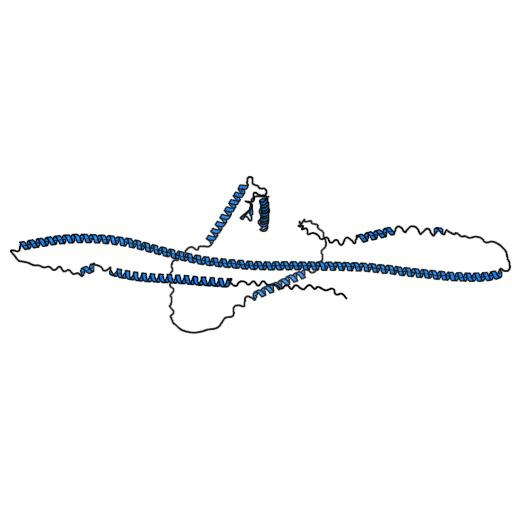85 -4.701 -20.258 1.00 51.84 450 THR A O 1
ATOM 3533 N N . PRO A 1 451 ? 37.183 -2.571 -20.042 1.00 56.62 451 PRO A N 1
ATOM 3534 C CA . PRO A 1 451 ? 37.070 -2.561 -18.591 1.00 56.62 451 PRO A CA 1
ATOM 3535 C C . PRO A 1 451 ? 35.613 -2.794 -18.162 1.00 56.62 451 PRO A C 1
ATOM 3537 O O . PRO A 1 451 ? 34.710 -2.198 -18.750 1.00 56.62 451 PRO A O 1
ATOM 3540 N N . PRO A 1 452 ? 35.367 -3.621 -17.131 1.00 49.28 452 PRO A N 1
ATOM 3541 C CA . PRO A 1 452 ? 34.025 -3.853 -16.618 1.00 49.28 452 PRO A CA 1
ATOM 3542 C C . PRO A 1 452 ? 33.444 -2.534 -16.101 1.00 49.28 452 PRO A C 1
ATOM 3544 O O . PRO A 1 452 ? 34.001 -1.896 -15.203 1.00 49.28 452 PRO A O 1
ATOM 3547 N N . THR A 1 453 ? 32.319 -2.110 -16.671 1.00 60.66 453 THR A N 1
ATOM 3548 C CA . THR A 1 453 ? 31.504 -1.007 -16.158 1.00 60.66 453 THR A CA 1
ATOM 3549 C C . THR A 1 453 ? 30.870 -1.449 -14.847 1.00 60.66 453 THR A C 1
ATOM 3551 O O . THR A 1 453 ? 29.784 -2.021 -14.810 1.00 60.66 453 THR A O 1
ATOM 3554 N N . SER A 1 454 ? 31.596 -1.236 -13.753 1.00 69.19 454 SER A N 1
ATOM 3555 C CA . SER A 1 454 ? 31.124 -1.541 -12.412 1.00 69.19 454 SER A CA 1
ATOM 3556 C C . SER A 1 454 ? 29.940 -0.627 -12.047 1.00 69.19 454 SER A C 1
ATOM 3558 O O . SER A 1 454 ? 30.046 0.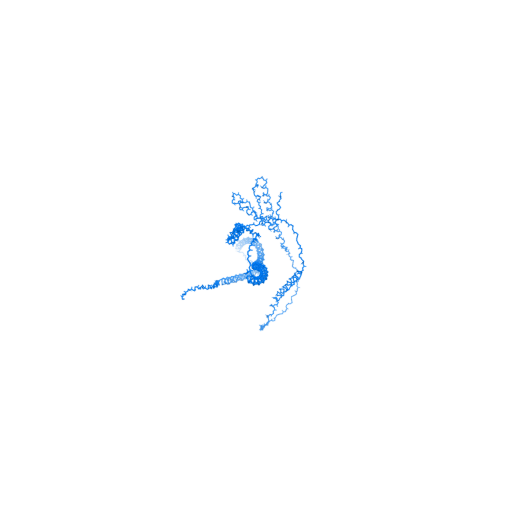595 -12.208 1.00 69.19 454 SER A O 1
ATOM 3560 N N . PRO A 1 455 ? 28.838 -1.167 -11.487 1.00 72.75 455 PRO A N 1
ATOM 3561 C CA . PRO A 1 455 ? 27.662 -0.386 -11.069 1.00 72.75 455 PRO A CA 1
ATOM 3562 C C . PRO A 1 455 ? 27.986 0.694 -10.018 1.00 72.75 455 PRO A C 1
ATOM 3564 O O . PRO A 1 455 ? 27.202 1.613 -9.790 1.00 72.75 455 PRO A O 1
ATOM 3567 N N . SER A 1 456 ? 29.186 0.647 -9.430 1.00 74.50 456 SER A N 1
ATOM 3568 C CA . SER A 1 456 ? 29.714 1.656 -8.512 1.00 74.50 456 SER A CA 1
ATOM 3569 C C . SER A 1 456 ? 29.799 3.066 -9.103 1.00 74.50 456 SER A C 1
ATOM 3571 O O . SER A 1 456 ? 29.699 4.030 -8.347 1.00 74.50 456 SER A O 1
ATOM 3573 N N . ARG A 1 457 ? 29.945 3.227 -10.428 1.00 80.69 457 ARG A N 1
ATOM 3574 C CA . ARG A 1 457 ? 30.029 4.564 -11.049 1.00 80.69 457 ARG A CA 1
ATOM 3575 C C . ARG A 1 457 ? 28.691 5.303 -11.029 1.00 80.69 457 ARG A C 1
ATOM 3577 O O . ARG A 1 457 ? 28.674 6.501 -10.767 1.00 80.69 457 ARG A O 1
ATOM 3584 N N . TYR A 1 458 ? 27.584 4.592 -11.240 1.00 82.56 458 TYR A N 1
ATOM 3585 C CA . TYR A 1 458 ? 26.242 5.177 -11.165 1.00 82.56 458 TYR A CA 1
ATOM 3586 C C . TYR A 1 458 ? 25.855 5.509 -9.728 1.00 82.56 458 TYR A C 1
ATOM 3588 O O . TYR A 1 458 ? 25.288 6.567 -9.478 1.00 82.56 458 TYR A O 1
ATOM 3596 N N . LEU A 1 459 ? 26.238 4.657 -8.775 1.00 83.88 459 LEU A N 1
ATOM 3597 C CA . LEU A 1 459 ? 26.002 4.898 -7.353 1.00 83.88 459 LEU A CA 1
ATOM 3598 C C . LEU A 1 459 ? 26.786 6.127 -6.862 1.00 83.88 459 LEU A C 1
ATOM 3600 O O . LEU A 1 459 ? 26.228 6.976 -6.171 1.00 83.88 459 LEU A O 1
ATOM 3604 N N . LEU A 1 460 ? 28.040 6.287 -7.304 1.00 88.50 460 LEU A N 1
ATOM 3605 C CA . LEU A 1 460 ? 28.833 7.488 -7.032 1.00 88.50 460 LEU A CA 1
ATOM 3606 C C . LEU A 1 460 ? 28.188 8.745 -7.641 1.00 88.50 460 LEU A C 1
ATOM 3608 O O . LEU A 1 460 ? 28.096 9.767 -6.969 1.00 88.50 460 LEU A O 1
ATOM 3612 N N . ALA A 1 461 ? 27.705 8.671 -8.886 1.00 85.44 461 ALA A N 1
ATOM 3613 C CA . ALA A 1 461 ? 27.029 9.791 -9.541 1.00 85.44 461 ALA A CA 1
ATOM 3614 C C . ALA A 1 461 ? 25.733 10.195 -8.813 1.00 85.44 461 ALA A C 1
ATOM 3616 O O . ALA A 1 461 ? 25.487 11.383 -8.618 1.00 85.44 461 ALA A O 1
ATOM 3617 N N . LEU A 1 462 ? 24.945 9.222 -8.346 1.00 88.25 462 LEU A N 1
ATOM 3618 C CA . LEU A 1 462 ? 23.731 9.457 -7.557 1.00 88.25 462 LEU A CA 1
ATOM 3619 C C . LEU A 1 462 ? 24.044 10.104 -6.202 1.00 88.25 462 LEU A C 1
ATOM 3621 O O . LEU A 1 462 ? 23.337 11.011 -5.774 1.00 88.25 462 LEU A O 1
ATOM 3625 N N . LEU A 1 463 ? 25.131 9.687 -5.551 1.00 92.31 463 LEU A N 1
ATOM 3626 C CA . LEU A 1 463 ? 25.558 10.232 -4.260 1.00 92.31 463 LEU A CA 1
ATOM 3627 C C . LEU A 1 463 ? 26.118 11.661 -4.398 1.00 92.31 463 LEU A C 1
ATOM 3629 O O . LEU A 1 463 ? 25.871 12.518 -3.546 1.00 92.31 463 LEU A O 1
ATOM 3633 N N . ILE A 1 464 ? 26.794 11.960 -5.511 1.00 91.38 464 ILE A N 1
ATOM 3634 C CA . ILE A 1 464 ? 27.213 13.327 -5.861 1.00 91.38 464 ILE A CA 1
ATOM 3635 C C . ILE A 1 464 ? 25.987 14.203 -6.158 1.00 91.38 464 ILE A C 1
ATOM 3637 O O . ILE A 1 464 ? 25.901 15.324 -5.663 1.00 91.38 464 ILE A O 1
ATOM 3641 N N . LEU A 1 465 ? 25.002 13.688 -6.897 1.00 91.00 465 LEU A N 1
ATOM 3642 C CA . LEU A 1 465 ? 23.766 14.417 -7.181 1.00 91.00 465 LEU A CA 1
ATOM 3643 C C . LEU A 1 465 ? 22.985 14.713 -5.891 1.00 91.00 465 LEU A C 1
ATOM 3645 O O . LEU A 1 465 ? 22.624 15.862 -5.646 1.00 91.00 465 LEU A O 1
ATOM 3649 N N . LEU A 1 466 ? 22.811 13.717 -5.020 1.00 88.62 466 LEU A N 1
ATOM 3650 C CA . LEU A 1 466 ? 22.144 13.884 -3.728 1.00 88.62 466 LEU A CA 1
ATOM 3651 C C . LEU A 1 466 ? 22.871 14.903 -2.837 1.00 88.62 466 LEU A C 1
ATOM 3653 O O . LEU A 1 466 ? 22.233 15.785 -2.266 1.00 88.62 466 LEU A O 1
ATOM 3657 N N . SER A 1 467 ? 24.203 14.830 -2.754 1.00 86.38 467 SER A N 1
ATOM 3658 C CA . SER A 1 467 ? 24.983 15.786 -1.956 1.00 86.38 467 SER A CA 1
ATOM 3659 C C . SER A 1 467 ? 24.925 17.207 -2.526 1.00 86.38 467 SER A C 1
ATOM 3661 O O . SER A 1 467 ? 24.834 18.159 -1.753 1.00 86.38 467 SER A O 1
ATOM 3663 N N . SER A 1 468 ? 24.873 17.369 -3.853 1.00 82.69 468 SER A N 1
ATOM 3664 C CA . SER A 1 468 ? 24.681 18.680 -4.490 1.00 82.69 468 SER A CA 1
ATOM 3665 C C . SER A 1 468 ? 23.305 19.293 -4.194 1.00 82.69 468 SER A C 1
ATOM 3667 O O . SER A 1 468 ? 23.220 20.488 -3.913 1.00 82.69 468 SER A O 1
ATOM 3669 N N . ILE A 1 469 ? 22.243 18.478 -4.169 1.00 84.38 469 ILE A N 1
ATOM 3670 C CA . ILE A 1 469 ? 20.881 18.920 -3.830 1.00 84.38 469 ILE A CA 1
ATOM 3671 C C . ILE A 1 469 ? 20.811 19.353 -2.362 1.00 84.38 469 ILE A C 1
ATOM 3673 O O . ILE A 1 469 ? 20.312 20.437 -2.065 1.00 84.38 469 ILE A O 1
ATOM 3677 N N . LEU A 1 470 ? 21.369 18.553 -1.450 1.00 81.50 470 LEU A N 1
ATOM 3678 C CA . LEU A 1 470 ? 21.424 18.888 -0.023 1.00 81.50 470 LEU A CA 1
ATOM 3679 C C . LEU A 1 470 ? 22.251 20.156 0.235 1.00 81.50 470 LEU A C 1
ATOM 3681 O O . LEU A 1 470 ? 21.881 20.980 1.070 1.00 81.50 470 LEU A O 1
ATOM 3685 N N . TYR A 1 471 ? 23.346 20.352 -0.504 1.00 85.00 471 TYR A N 1
ATOM 3686 C CA . TYR A 1 471 ? 24.164 21.560 -0.402 1.00 85.00 471 TYR A CA 1
ATOM 3687 C C . TYR A 1 471 ? 23.419 22.811 -0.891 1.00 85.00 471 TYR A C 1
ATOM 3689 O O . TYR A 1 471 ? 23.454 23.842 -0.221 1.00 85.00 471 TYR A O 1
ATOM 3697 N N . ALA A 1 472 ? 22.688 22.716 -2.007 1.00 77.81 472 ALA A N 1
ATOM 3698 C CA . ALA A 1 472 ? 21.848 23.808 -2.502 1.00 77.81 472 ALA A CA 1
ATOM 3699 C C . ALA A 1 472 ? 20.734 24.175 -1.502 1.00 77.81 472 ALA A C 1
ATOM 3701 O O . ALA A 1 472 ? 20.487 25.355 -1.257 1.00 77.81 472 ALA A O 1
ATOM 3702 N N . GLN A 1 473 ? 20.115 23.178 -0.863 1.00 80.25 473 GLN A N 1
ATOM 3703 C CA . GLN A 1 473 ? 19.124 23.398 0.197 1.00 80.25 473 GLN A CA 1
ATOM 3704 C C . GLN A 1 473 ? 19.736 24.066 1.437 1.00 80.25 473 GLN A C 1
ATOM 3706 O O . GLN A 1 473 ? 19.125 24.957 2.028 1.00 80.25 473 GLN A O 1
ATOM 3711 N N . LEU A 1 474 ? 20.959 23.687 1.819 1.00 79.69 474 LEU A N 1
ATOM 3712 C CA . LEU A 1 474 ? 21.669 24.294 2.947 1.00 79.69 474 LEU A CA 1
ATOM 3713 C C . LEU A 1 474 ? 22.068 25.752 2.666 1.00 79.69 474 LEU A C 1
ATOM 3715 O O . LEU A 1 474 ? 21.955 26.595 3.555 1.00 79.69 474 LEU A O 1
ATOM 3719 N N . LEU A 1 475 ? 22.472 26.066 1.433 1.00 79.19 475 LEU A N 1
ATOM 3720 C CA . LEU A 1 475 ? 22.705 27.441 0.976 1.00 79.19 475 LEU A CA 1
ATOM 3721 C C . LEU A 1 475 ? 21.427 28.282 1.039 1.00 79.19 475 LEU A C 1
ATOM 3723 O O . LEU A 1 475 ? 21.440 29.341 1.662 1.00 79.19 475 LEU A O 1
ATOM 3727 N N . ALA A 1 476 ? 20.316 27.775 0.497 1.00 73.19 476 ALA A N 1
ATOM 3728 C CA . ALA A 1 476 ? 19.021 28.455 0.556 1.00 73.19 476 ALA A CA 1
ATOM 3729 C C . ALA A 1 476 ? 18.559 28.693 2.006 1.00 73.19 476 ALA A C 1
ATOM 3731 O O . ALA A 1 476 ? 18.047 29.760 2.341 1.00 73.19 476 ALA A O 1
ATOM 3732 N N . ARG A 1 477 ? 18.797 27.726 2.903 1.00 74.06 477 ARG A N 1
ATOM 3733 C CA . ARG A 1 477 ? 18.538 27.876 4.342 1.00 74.06 477 ARG A CA 1
ATOM 3734 C C . ARG A 1 477 ? 19.413 28.959 4.978 1.00 74.06 477 ARG A C 1
ATOM 3736 O O . ARG A 1 477 ? 18.916 29.725 5.799 1.00 74.06 477 ARG A O 1
ATOM 3743 N N . ASN A 1 478 ? 20.695 29.027 4.635 1.00 76.75 478 ASN A N 1
ATOM 3744 C CA . ASN A 1 478 ? 21.601 30.032 5.191 1.00 76.75 478 ASN A CA 1
ATOM 3745 C C . ASN A 1 478 ? 21.277 31.440 4.684 1.00 76.75 478 ASN A C 1
ATOM 3747 O O . ASN A 1 478 ? 21.319 32.377 5.476 1.00 76.75 478 ASN A O 1
ATOM 3751 N N . GLU A 1 479 ? 20.902 31.597 3.413 1.00 73.25 479 GLU A N 1
ATOM 3752 C CA . GLU A 1 479 ? 20.418 32.875 2.874 1.00 73.25 479 GLU A CA 1
ATOM 3753 C C . GLU A 1 479 ? 19.116 33.310 3.549 1.00 73.25 479 GLU A C 1
ATOM 3755 O O . GLU A 1 479 ? 18.988 34.465 3.957 1.00 73.25 479 GLU A O 1
ATOM 3760 N N . ALA A 1 480 ? 18.191 32.373 3.770 1.00 64.31 480 ALA A N 1
ATOM 3761 C CA . ALA A 1 480 ? 16.970 32.627 4.521 1.00 64.31 480 ALA A CA 1
ATOM 3762 C C . ALA A 1 480 ? 17.256 33.107 5.950 1.00 64.31 480 ALA A C 1
ATOM 3764 O O . ALA A 1 480 ? 16.749 34.144 6.374 1.00 64.31 480 ALA A O 1
ATOM 3765 N N . LEU A 1 481 ? 18.125 32.402 6.678 1.00 65.75 481 LEU A N 1
ATOM 3766 C CA . LEU A 1 481 ? 18.515 32.770 8.040 1.00 65.75 481 LEU A CA 1
ATOM 3767 C C . LEU A 1 481 ? 19.274 34.106 8.086 1.00 65.75 481 LEU A C 1
ATOM 3769 O O . LEU A 1 481 ? 19.051 34.898 9.002 1.00 65.75 481 LEU A O 1
ATOM 3773 N N . ALA A 1 482 ? 20.124 34.386 7.093 1.00 65.88 482 ALA A N 1
ATOM 3774 C CA . ALA A 1 482 ? 20.845 35.651 6.975 1.00 65.88 482 ALA A CA 1
ATOM 3775 C C . ALA A 1 482 ? 19.901 36.827 6.671 1.00 65.88 482 ALA A C 1
ATOM 3777 O O . ALA A 1 482 ? 20.070 37.911 7.226 1.00 65.88 482 ALA A O 1
ATOM 3778 N N . SER A 1 483 ? 18.862 36.610 5.858 1.00 57.47 483 SER A N 1
ATOM 3779 C CA . SER A 1 483 ? 17.854 37.632 5.541 1.00 57.47 483 SER A CA 1
ATOM 3780 C C . SER A 1 483 ? 16.950 37.996 6.732 1.00 57.47 483 SER A C 1
ATOM 3782 O O . SER A 1 483 ? 16.377 39.085 6.769 1.00 57.47 483 SER A O 1
ATOM 3784 N N . CYS A 1 484 ? 16.886 37.142 7.760 1.00 55.12 484 CYS A N 1
ATOM 3785 C CA . CYS A 1 484 ? 16.127 37.383 8.988 1.00 55.12 484 CYS A CA 1
ATOM 3786 C C . CYS A 1 484 ? 16.899 38.158 10.078 1.00 55.12 484 CYS A C 1
ATOM 3788 O O . CYS A 1 484 ? 16.335 38.404 11.146 1.00 55.12 484 CYS A O 1
ATOM 3790 N N . SER A 1 485 ? 18.152 38.581 9.853 1.00 50.03 485 SER A N 1
ATOM 3791 C CA . SER A 1 485 ? 18.995 39.176 10.910 1.00 50.03 485 SER A CA 1
ATOM 3792 C C . SER A 1 485 ? 18.708 40.651 11.243 1.00 50.03 485 SER A C 1
ATOM 3794 O O . SER A 1 485 ? 19.432 41.241 12.042 1.00 50.03 485 SER A O 1
ATOM 3796 N N . GLY A 1 486 ? 17.702 41.276 10.623 1.00 54.50 486 GLY A N 1
ATOM 3797 C CA . GLY A 1 486 ? 17.468 42.720 10.737 1.00 54.50 486 GLY A CA 1
ATOM 3798 C C . GLY A 1 486 ? 16.193 43.107 11.478 1.00 54.50 486 GLY A C 1
ATOM 3799 O O . GLY A 1 486 ? 16.259 43.682 12.555 1.00 54.50 486 GLY A O 1
ATOM 3800 N N . TYR A 1 487 ? 15.026 42.852 10.884 1.00 48.09 487 TYR A N 1
ATOM 3801 C CA . TYR A 1 487 ? 13.770 43.478 11.332 1.00 48.09 487 TYR A CA 1
ATOM 3802 C C . TYR A 1 487 ? 12.507 42.640 11.067 1.00 48.09 487 TYR A C 1
ATOM 3804 O O . TYR A 1 487 ? 11.398 43.109 11.301 1.00 48.09 487 TYR A O 1
ATOM 3812 N N . ALA A 1 488 ? 12.644 41.389 10.619 1.00 45.75 488 ALA A N 1
ATOM 3813 C CA . ALA A 1 488 ? 11.518 40.537 10.230 1.00 45.75 488 ALA A CA 1
ATOM 3814 C C . ALA A 1 488 ? 11.285 39.386 11.224 1.00 45.75 488 ALA A C 1
ATOM 3816 O O . ALA A 1 488 ? 11.171 38.226 10.841 1.00 45.75 488 ALA A O 1
ATOM 3817 N N . ARG A 1 489 ? 11.188 39.696 12.523 1.00 47.12 489 ARG A N 1
ATOM 3818 C CA . ARG A 1 489 ? 10.408 38.843 13.432 1.00 47.12 489 ARG A CA 1
ATOM 3819 C C . ARG A 1 489 ? 8.941 39.220 13.245 1.00 47.12 489 ARG A C 1
ATOM 3821 O O . ARG A 1 489 ? 8.387 39.983 14.029 1.00 47.12 489 ARG A O 1
ATOM 3828 N N . GLY A 1 490 ? 8.330 38.721 12.170 1.00 53.06 490 GLY A N 1
ATOM 3829 C CA . GLY A 1 490 ? 6.873 38.614 12.128 1.00 53.06 490 GLY A CA 1
ATOM 3830 C C . GLY A 1 490 ? 6.411 37.839 13.365 1.00 53.06 490 GLY A C 1
ATOM 3831 O O . GLY A 1 490 ? 7.134 36.963 13.845 1.00 53.06 490 GLY A O 1
ATOM 3832 N N . ALA A 1 491 ? 5.249 38.190 13.912 1.00 53.06 491 ALA A N 1
ATOM 3833 C CA . ALA A 1 491 ? 4.803 37.792 15.251 1.00 53.06 491 ALA A CA 1
ATOM 3834 C C . ALA A 1 491 ? 4.742 36.269 15.524 1.00 53.06 491 ALA A C 1
ATOM 3836 O O . ALA A 1 491 ? 4.528 35.885 16.670 1.00 53.06 491 ALA A O 1
ATOM 3837 N N . TYR A 1 492 ? 4.959 35.400 14.525 1.00 58.81 492 TYR A N 1
ATOM 3838 C CA . TYR A 1 492 ? 4.743 33.953 14.646 1.00 58.81 492 TYR A CA 1
ATOM 3839 C C . TYR A 1 492 ? 5.854 33.048 14.079 1.00 58.81 492 TYR A C 1
ATOM 3841 O O . TYR A 1 492 ? 5.600 31.893 13.756 1.00 58.81 492 TYR A O 1
ATOM 3849 N N . GLY A 1 493 ? 7.105 33.522 14.067 1.00 59.56 493 GLY A N 1
ATOM 3850 C CA . GLY A 1 493 ? 8.286 32.661 13.894 1.00 59.56 493 GLY A CA 1
ATOM 3851 C C . GLY A 1 493 ? 8.866 32.637 12.478 1.00 59.56 493 GLY A C 1
ATOM 3852 O O . GLY A 1 493 ? 8.242 33.081 11.519 1.00 59.56 493 GLY A O 1
ATOM 3853 N N . SER A 1 494 ? 10.115 32.180 12.361 1.00 61.38 494 SER A N 1
ATOM 3854 C CA . SER A 1 494 ? 10.819 32.126 11.077 1.00 61.38 494 SER A CA 1
ATOM 3855 C C . SER A 1 494 ? 10.154 31.111 10.142 1.00 61.38 494 SER A C 1
ATOM 3857 O O . SER A 1 494 ? 9.825 30.017 10.614 1.00 61.38 494 SER A O 1
ATOM 3859 N N . PRO A 1 495 ? 10.019 31.400 8.836 1.00 68.00 495 PRO A N 1
ATOM 3860 C CA . PRO A 1 495 ? 9.557 30.409 7.873 1.00 68.00 495 PRO A CA 1
ATOM 3861 C C . PRO A 1 495 ? 10.417 29.139 7.964 1.00 68.00 495 PRO A C 1
ATOM 3863 O O . PRO A 1 495 ? 11.633 29.199 8.170 1.00 68.00 495 PRO A O 1
ATOM 3866 N N . GLY A 1 496 ? 9.767 27.981 7.885 1.00 68.81 496 GLY A N 1
ATOM 3867 C CA . GLY A 1 496 ? 10.366 26.686 8.196 1.00 68.81 496 GLY A CA 1
ATOM 3868 C C . GLY A 1 496 ? 10.317 25.726 7.015 1.00 68.81 496 GLY A C 1
ATOM 3869 O O . GLY A 1 496 ? 9.677 25.984 6.002 1.00 68.81 496 GLY A O 1
ATOM 3870 N N . TYR A 1 497 ? 10.988 24.589 7.155 1.00 72.44 497 TYR A N 1
ATOM 3871 C CA . TYR A 1 497 ? 10.813 23.457 6.252 1.00 72.44 497 TYR A CA 1
ATOM 3872 C C . TYR A 1 497 ? 10.150 22.326 7.040 1.00 72.44 497 TYR A C 1
ATOM 3874 O O . TYR A 1 497 ? 10.686 21.918 8.074 1.00 72.44 497 TYR A O 1
ATOM 3882 N N . LEU A 1 498 ? 9.007 21.828 6.563 1.00 70.31 498 LEU A N 1
ATOM 3883 C CA . LEU A 1 498 ? 8.372 20.619 7.086 1.00 70.31 498 LEU A CA 1
ATOM 3884 C C . LEU A 1 498 ? 9.292 19.430 6.785 1.00 70.31 498 LEU A C 1
ATOM 3886 O O . LEU A 1 498 ? 9.694 19.236 5.630 1.00 70.31 498 LEU A O 1
ATOM 3890 N N . LEU A 1 499 ? 9.663 18.673 7.825 1.00 68.50 499 LEU A N 1
ATOM 3891 C CA . LEU A 1 499 ? 10.613 17.550 7.747 1.00 68.50 499 LEU A CA 1
ATOM 3892 C C . LEU A 1 499 ? 11.990 17.944 7.172 1.00 68.50 499 LEU A C 1
ATOM 3894 O O . LEU A 1 499 ? 12.739 17.098 6.693 1.00 68.50 499 LEU A O 1
ATOM 3898 N N . GLY A 1 500 ? 12.325 19.238 7.168 1.00 67.88 500 GLY A N 1
ATOM 3899 C CA . GLY A 1 500 ? 13.571 19.749 6.590 1.00 67.88 500 GLY A CA 1
ATOM 3900 C C . GLY A 1 500 ? 13.635 19.769 5.056 1.00 67.88 500 GLY A C 1
ATOM 3901 O O . GLY A 1 500 ? 14.665 20.173 4.525 1.00 67.88 500 GLY A O 1
ATOM 3902 N N . VAL A 1 501 ? 12.566 19.379 4.346 1.00 67.19 501 VAL A N 1
ATOM 3903 C CA . VAL A 1 501 ? 12.571 19.250 2.874 1.00 67.19 501 VAL A CA 1
ATOM 3904 C C . VAL A 1 501 ? 11.567 20.180 2.197 1.00 67.19 501 VAL A C 1
ATOM 3906 O O . VAL A 1 501 ? 11.892 20.794 1.183 1.00 67.19 501 VAL A O 1
ATOM 3909 N N . VAL A 1 502 ? 10.352 20.309 2.735 1.00 68.62 502 VAL A N 1
ATOM 3910 C CA . VAL A 1 502 ? 9.273 21.050 2.064 1.00 68.62 502 VAL A CA 1
ATOM 3911 C C . VAL A 1 502 ? 9.173 22.458 2.654 1.00 68.62 502 VAL A C 1
ATOM 3913 O O . VAL A 1 502 ? 8.855 22.570 3.839 1.00 68.62 502 VAL A O 1
ATOM 3916 N N . PRO A 1 503 ? 9.440 23.535 1.886 1.00 70.50 503 PRO A N 1
ATOM 3917 C CA . PRO A 1 503 ? 9.334 24.896 2.401 1.00 70.50 503 PRO A CA 1
ATOM 3918 C C . PRO A 1 503 ? 7.884 25.193 2.790 1.00 70.50 503 PRO A C 1
ATOM 3920 O O . PRO A 1 503 ? 6.961 24.972 2.008 1.00 70.50 503 PRO A O 1
ATOM 3923 N N . PHE A 1 504 ? 7.685 25.698 4.003 1.00 69.50 504 PHE A N 1
ATOM 3924 C CA . PHE A 1 504 ? 6.376 26.031 4.546 1.00 69.50 504 PHE A CA 1
ATOM 3925 C C . PHE A 1 504 ? 6.405 27.413 5.217 1.00 69.50 504 PHE A C 1
ATOM 3927 O O . PHE A 1 504 ? 7.349 27.762 5.926 1.00 69.50 504 PHE A O 1
ATOM 3934 N N . GLY A 1 505 ? 5.363 28.218 4.991 1.00 70.50 505 GLY A N 1
ATOM 3935 C CA . GLY A 1 505 ? 5.222 29.542 5.611 1.00 70.50 505 GLY A CA 1
ATOM 3936 C C . GLY A 1 505 ? 5.960 30.694 4.915 1.00 70.50 505 GLY A C 1
ATOM 3937 O O . GLY A 1 505 ? 5.964 31.794 5.450 1.00 70.50 505 GLY A O 1
ATOM 3938 N N . TRP A 1 506 ? 6.554 30.477 3.734 1.00 68.25 506 TRP A N 1
ATOM 3939 C CA . TRP A 1 506 ? 7.224 31.538 2.958 1.00 68.25 506 TRP A CA 1
ATOM 3940 C C . TRP A 1 506 ? 6.262 32.492 2.231 1.00 68.25 506 TRP A C 1
ATOM 3942 O O . TRP A 1 506 ? 6.617 33.646 2.026 1.00 68.25 506 TRP A O 1
ATOM 3952 N N . ASP A 1 507 ? 5.048 32.035 1.904 1.00 67.81 507 ASP A N 1
ATOM 3953 C CA . ASP A 1 507 ? 4.030 32.812 1.168 1.00 67.81 507 ASP A CA 1
ATOM 3954 C C . ASP A 1 507 ? 2.785 33.155 2.010 1.00 67.81 507 ASP A C 1
ATOM 3956 O O . ASP A 1 507 ? 1.790 33.667 1.499 1.00 67.81 507 ASP A O 1
ATOM 3960 N N . VAL A 1 508 ? 2.802 32.880 3.316 1.00 63.66 508 VAL A N 1
ATOM 3961 C CA . VAL A 1 508 ? 1.667 33.190 4.198 1.00 63.66 508 VAL A CA 1
ATOM 3962 C C . VAL A 1 508 ? 1.856 34.607 4.733 1.00 63.66 508 VAL A C 1
ATOM 3964 O O . VAL A 1 508 ? 2.636 34.793 5.666 1.00 63.66 508 VAL A O 1
ATOM 3967 N N . GLY A 1 509 ? 1.213 35.620 4.136 1.00 61.81 509 GLY A N 1
ATOM 3968 C CA . GLY A 1 509 ? 1.690 36.978 4.414 1.00 61.81 509 GLY A CA 1
ATOM 3969 C C . GLY A 1 509 ? 0.866 38.212 4.064 1.00 61.81 509 GLY A C 1
ATOM 3970 O O . GLY A 1 509 ? 1.456 39.288 4.119 1.00 61.81 509 GLY A O 1
ATOM 3971 N N . SER A 1 510 ? -0.439 38.169 3.766 1.00 63.06 510 SER A N 1
ATOM 3972 C CA . SER A 1 510 ? -1.174 39.453 3.675 1.00 63.06 510 SER A CA 1
ATOM 3973 C C . SER A 1 510 ? -2.557 39.504 4.316 1.00 63.06 510 SER A C 1
ATOM 3975 O O . SER A 1 510 ? -2.996 40.587 4.709 1.00 63.06 510 SER A O 1
ATOM 3977 N N . GLY A 1 511 ? -3.236 38.366 4.480 1.00 68.75 511 GLY A N 1
ATOM 3978 C CA . GLY A 1 511 ? -4.577 38.321 5.068 1.00 68.75 511 GLY A CA 1
ATOM 3979 C C . GLY A 1 511 ? -4.642 37.672 6.454 1.00 68.75 511 GLY A C 1
ATOM 3980 O O . GLY A 1 511 ? -4.008 36.652 6.703 1.00 68.75 511 GLY A O 1
ATOM 3981 N N . ALA A 1 512 ? -5.529 38.171 7.323 1.00 70.38 512 ALA A N 1
ATOM 3982 C CA . ALA A 1 512 ? -5.839 37.552 8.625 1.00 70.38 512 ALA A CA 1
ATOM 3983 C C . ALA A 1 512 ? -6.372 36.104 8.506 1.00 70.38 512 ALA A C 1
ATOM 3985 O O . ALA A 1 512 ? -6.290 35.308 9.441 1.00 70.38 512 ALA A O 1
ATOM 3986 N N . TRP A 1 513 ? -6.944 35.754 7.349 1.00 74.62 513 TRP A N 1
ATOM 3987 C CA . TRP A 1 513 ? -7.350 34.384 7.034 1.00 74.62 513 TRP A CA 1
ATOM 3988 C C . TRP A 1 513 ? -6.149 33.485 6.731 1.00 74.62 513 TRP A C 1
ATOM 3990 O O . TRP A 1 513 ? -6.027 32.410 7.315 1.00 74.62 513 TRP A O 1
ATOM 4000 N N . GLU A 1 514 ? -5.243 33.947 5.867 1.00 70.25 514 GLU A N 1
ATOM 4001 C CA . GLU A 1 514 ? -4.000 33.243 5.534 1.00 70.25 514 GLU A CA 1
ATOM 4002 C C . GLU A 1 514 ? -3.171 33.013 6.799 1.00 70.25 514 GLU A C 1
ATOM 4004 O O . GLU A 1 514 ? -2.650 31.922 7.008 1.00 70.25 514 GLU A O 1
ATOM 4009 N N . GLU A 1 515 ? -3.162 33.991 7.705 1.00 71.69 515 GLU A N 1
ATOM 4010 C CA . GLU A 1 515 ? -2.529 33.902 9.019 1.00 71.69 515 GLU A CA 1
ATOM 4011 C C . GLU A 1 515 ? -3.116 32.776 9.892 1.00 71.69 515 GLU A C 1
ATOM 4013 O O . GLU A 1 515 ? -2.371 31.971 10.458 1.00 71.69 515 GLU A O 1
ATOM 4018 N N . ARG A 1 516 ? -4.451 32.648 9.975 1.00 75.06 516 ARG A N 1
ATOM 4019 C CA . ARG A 1 516 ? -5.094 31.552 10.730 1.00 75.06 516 ARG A CA 1
ATOM 4020 C C . ARG A 1 516 ? -4.794 30.182 10.133 1.00 75.06 516 ARG A C 1
ATOM 4022 O O . ARG A 1 516 ? -4.568 29.235 10.888 1.00 75.06 516 ARG A O 1
ATOM 4029 N N . VAL A 1 517 ? -4.779 30.082 8.806 1.00 74.06 517 VAL A N 1
ATOM 4030 C CA . VAL A 1 517 ? -4.454 28.838 8.097 1.00 74.06 517 VAL A CA 1
ATOM 4031 C C . VAL A 1 517 ? -2.986 28.472 8.312 1.00 74.06 517 VAL A C 1
ATOM 4033 O O . VAL A 1 517 ? -2.689 27.336 8.675 1.00 74.06 517 VAL A O 1
ATOM 4036 N N . GLY A 1 518 ? -2.071 29.437 8.192 1.00 75.94 518 GLY A N 1
ATOM 4037 C CA . GLY A 1 518 ? -0.647 29.236 8.453 1.00 75.94 518 GLY A CA 1
ATOM 4038 C C . GLY A 1 518 ? -0.373 28.737 9.868 1.00 75.94 518 GLY A C 1
ATOM 4039 O O . GLY A 1 518 ? 0.412 27.810 10.046 1.00 75.94 518 GLY A O 1
ATOM 4040 N N . ARG A 1 519 ? -1.082 29.279 10.867 1.00 74.00 519 ARG A N 1
ATOM 4041 C CA . ARG A 1 519 ? -0.967 28.845 12.266 1.00 74.00 519 ARG A CA 1
ATOM 4042 C C . ARG A 1 519 ? -1.432 27.405 12.477 1.00 74.00 519 ARG A C 1
ATOM 4044 O O . ARG A 1 519 ? -0.759 26.641 13.163 1.00 74.00 519 ARG A O 1
ATOM 4051 N N . TRP A 1 520 ? -2.562 27.030 11.882 1.00 78.69 520 TRP A N 1
ATOM 4052 C CA . TRP A 1 520 ? -3.080 25.662 11.957 1.00 78.69 520 TRP A CA 1
ATOM 4053 C C . TRP A 1 520 ? -2.133 24.657 11.312 1.00 78.69 520 TRP A C 1
ATOM 4055 O O . TRP A 1 520 ? -1.829 23.622 11.900 1.00 78.69 520 TRP A O 1
ATOM 4065 N N . VAL A 1 521 ? -1.623 24.983 10.127 1.00 75.56 521 VAL A N 1
ATOM 4066 C CA . VAL A 1 521 ? -0.722 24.088 9.402 1.00 75.56 521 VAL A CA 1
ATOM 4067 C C . VAL A 1 521 ? 0.655 24.021 10.070 1.00 75.56 521 VAL A C 1
ATOM 4069 O O . VAL A 1 521 ? 1.237 22.944 10.109 1.00 75.56 521 VAL A O 1
ATOM 4072 N N . ALA A 1 522 ? 1.152 25.104 10.676 1.00 75.31 522 ALA A N 1
ATOM 4073 C CA . ALA A 1 522 ? 2.382 25.074 11.472 1.00 75.31 522 ALA A CA 1
ATOM 4074 C C . ALA A 1 522 ? 2.250 24.184 12.722 1.00 75.31 522 ALA A C 1
ATOM 4076 O O . ALA A 1 522 ? 3.159 23.411 13.017 1.00 75.31 522 ALA A O 1
ATOM 4077 N N . MET A 1 523 ? 1.113 24.237 13.429 1.00 77.81 523 MET A N 1
ATOM 4078 C CA . MET A 1 523 ? 0.855 23.333 14.560 1.00 77.81 523 MET A CA 1
ATOM 4079 C C . MET A 1 523 ? 0.706 21.875 14.107 1.00 77.81 523 MET A C 1
ATOM 4081 O O . MET A 1 523 ? 1.256 20.981 14.743 1.00 77.81 523 MET A O 1
ATOM 4085 N N . ALA A 1 524 ? 0.032 21.628 12.979 1.00 79.19 524 ALA A N 1
ATOM 4086 C CA . ALA A 1 524 ? -0.079 20.287 12.405 1.00 79.19 524 ALA A CA 1
ATOM 4087 C C . ALA A 1 524 ? 1.289 19.734 11.971 1.00 79.19 524 ALA A C 1
ATOM 4089 O O . ALA A 1 524 ? 1.610 18.584 12.252 1.00 79.19 524 ALA A O 1
ATOM 4090 N N . ALA A 1 525 ? 2.116 20.567 11.336 1.00 77.19 525 ALA A N 1
ATOM 4091 C CA . ALA A 1 525 ? 3.486 20.239 10.957 1.00 77.19 525 ALA A CA 1
ATOM 4092 C C . ALA A 1 525 ? 4.331 19.843 12.173 1.00 77.19 525 ALA A C 1
ATOM 4094 O O . ALA A 1 525 ? 5.017 18.827 12.135 1.00 77.19 525 ALA A O 1
ATOM 4095 N N . MET A 1 526 ? 4.240 20.617 13.256 1.00 78.50 526 MET A N 1
ATOM 4096 C CA . MET A 1 526 ? 4.960 20.346 14.497 1.00 78.50 526 MET A CA 1
ATOM 4097 C C . MET A 1 526 ? 4.498 19.035 15.150 1.00 78.50 526 MET A C 1
ATOM 4099 O O . MET A 1 526 ? 5.340 18.239 15.549 1.00 78.50 526 MET A O 1
ATOM 4103 N N . GLY A 1 527 ? 3.190 18.753 15.163 1.00 77.94 527 GLY A N 1
ATOM 4104 C CA . GLY A 1 527 ? 2.659 17.478 15.661 1.00 77.94 527 GLY A CA 1
ATOM 4105 C C . GLY A 1 527 ? 3.094 16.268 14.825 1.00 77.94 527 GLY A C 1
ATOM 4106 O O . GLY A 1 527 ? 3.384 15.209 15.375 1.00 77.94 527 GLY A O 1
ATOM 4107 N N . VAL A 1 528 ? 3.204 16.422 13.500 1.00 76.81 528 VAL A N 1
ATOM 4108 C CA . VAL A 1 528 ? 3.749 15.371 12.622 1.00 76.81 528 VAL A CA 1
ATOM 4109 C C . VAL A 1 528 ? 5.244 15.168 12.872 1.00 76.81 528 VAL A C 1
ATOM 4111 O O . VAL A 1 528 ? 5.701 14.032 12.930 1.00 76.81 528 VAL A O 1
ATOM 4114 N N . GLU A 1 529 ? 6.019 16.238 13.038 1.00 77.25 529 GLU A N 1
ATOM 4115 C CA . GLU A 1 529 ? 7.457 16.143 13.323 1.00 77.25 529 GLU A CA 1
ATOM 4116 C C . GLU A 1 529 ? 7.742 15.504 14.692 1.00 77.25 529 GLU A C 1
ATOM 4118 O O . GLU A 1 529 ? 8.644 14.670 14.793 1.00 77.25 529 GLU A O 1
ATOM 4123 N N . GLU A 1 530 ? 6.945 15.829 15.712 1.00 80.06 530 GLU A N 1
ATOM 4124 C CA . GLU A 1 530 ? 7.003 15.203 17.038 1.00 80.06 530 GLU A CA 1
ATOM 4125 C C . GLU A 1 530 ? 6.619 13.718 16.974 1.00 80.06 530 GLU A C 1
ATOM 4127 O O . GLU A 1 530 ? 7.316 12.875 17.536 1.00 80.06 530 GLU A O 1
ATOM 4132 N N . TRP A 1 531 ? 5.585 13.370 16.200 1.00 78.81 531 TRP A N 1
ATOM 4133 C CA . TRP A 1 531 ? 5.190 11.977 15.968 1.00 78.81 531 TRP A CA 1
ATOM 4134 C C . TRP A 1 531 ? 6.278 11.151 15.260 1.00 78.81 531 TRP A C 1
ATOM 4136 O O . TRP A 1 531 ? 6.457 9.973 15.566 1.00 78.81 531 TRP A O 1
ATOM 4146 N N . VAL A 1 532 ? 7.045 11.763 14.349 1.00 76.31 532 VAL A N 1
ATOM 4147 C CA . VAL A 1 532 ? 8.182 11.120 13.657 1.00 76.31 532 VAL A CA 1
ATOM 4148 C C . VAL A 1 532 ? 9.457 11.102 14.526 1.00 76.31 532 VAL A C 1
ATOM 4150 O O . VAL A 1 532 ? 10.455 10.490 14.147 1.00 76.31 532 VAL A O 1
ATOM 4153 N N . GLY A 1 533 ? 9.442 11.723 15.710 1.00 76.31 533 GLY A N 1
ATOM 4154 C CA . GLY A 1 533 ? 10.584 11.753 16.628 1.00 76.31 533 GLY A CA 1
ATOM 4155 C C . GLY A 1 533 ? 11.709 12.693 16.186 1.00 76.31 533 GLY A C 1
ATOM 4156 O O . GLY A 1 533 ? 12.866 12.499 16.561 1.00 76.31 533 GLY A O 1
ATOM 4157 N N . VAL A 1 534 ? 11.401 13.706 15.369 1.00 76.81 534 VAL A N 1
ATOM 4158 C CA . VAL A 1 534 ? 12.374 14.730 14.970 1.00 76.81 534 VAL A CA 1
ATOM 4159 C C . VAL A 1 534 ? 12.440 15.789 16.070 1.00 76.81 534 VAL A C 1
ATOM 4161 O O . VAL A 1 534 ? 11.707 16.776 16.046 1.00 76.81 534 VAL A O 1
ATOM 4164 N N . GLU A 1 535 ? 13.333 15.606 17.045 1.00 65.88 535 GLU A N 1
ATOM 4165 C CA . GLU A 1 535 ? 13.595 16.626 18.066 1.00 65.88 535 GLU A CA 1
ATOM 4166 C C . GLU A 1 535 ? 14.209 17.880 17.421 1.00 65.88 535 GLU A C 1
ATOM 4168 O O . GLU A 1 535 ? 15.397 17.936 17.087 1.00 65.88 535 GLU A O 1
ATOM 4173 N N . LYS A 1 536 ? 13.401 18.931 17.252 1.00 62.12 536 LYS A N 1
ATOM 4174 C CA . LYS A 1 536 ? 13.929 20.270 16.987 1.00 62.12 536 LYS A CA 1
ATOM 4175 C C . LYS A 1 536 ? 14.454 20.838 18.298 1.00 62.12 536 LYS A C 1
ATOM 4177 O O . LYS A 1 536 ? 13.689 21.126 19.212 1.00 62.12 536 LYS A O 1
ATOM 4182 N N . TRP A 1 537 ? 15.768 21.037 18.364 1.00 47.00 537 TRP A N 1
ATOM 4183 C CA . TRP A 1 537 ? 16.418 21.788 19.434 1.00 47.00 537 TRP A CA 1
ATOM 4184 C C . TRP A 1 537 ? 15.947 23.248 19.361 1.00 47.00 537 TRP A C 1
ATOM 4186 O O . TRP A 1 537 ? 16.511 24.072 18.637 1.00 47.00 537 TRP A O 1
ATOM 4196 N N . VAL A 1 538 ? 14.854 23.566 20.051 1.00 51.53 538 VAL A N 1
ATOM 4197 C CA . VAL A 1 538 ? 14.446 24.950 20.282 1.00 51.53 538 VAL A CA 1
ATOM 4198 C C . VAL A 1 538 ? 15.365 25.460 21.381 1.00 51.53 538 VAL A C 1
ATOM 4200 O O . VAL A 1 538 ? 15.138 25.211 22.560 1.00 51.53 538 VAL A O 1
ATOM 4203 N N . GLY A 1 539 ? 16.471 26.092 20.984 1.00 41.72 539 GLY A N 1
ATOM 4204 C CA . GLY A 1 539 ? 17.313 26.815 21.929 1.00 41.72 539 GLY A CA 1
ATOM 4205 C C . GLY A 1 539 ? 16.459 27.882 22.609 1.00 41.72 539 GLY A C 1
ATOM 4206 O O . GLY A 1 539 ? 15.981 28.790 21.927 1.00 41.72 539 GLY A O 1
ATOM 4207 N N . HIS A 1 540 ? 16.213 27.706 23.907 1.00 35.00 540 HIS A N 1
ATOM 4208 C CA . HIS A 1 540 ? 15.564 28.703 24.754 1.00 35.00 540 HIS A CA 1
ATOM 4209 C C . HIS A 1 540 ? 16.368 30.001 24.821 1.00 35.00 540 HIS A C 1
ATOM 4211 O O . HIS A 1 540 ? 17.621 29.923 24.855 1.00 35.00 540 HIS A O 1
#

pLDDT: mean 70.67, std 22.71, range [30.95, 98.56]